Protein AF-A0A820R0B2-F1 (afdb_monomer_lite)

Sequence (503 aa):
MLNCCNQLNNWTIMSKHIFIANTTFDALWSNAYQLNYLIPYAIRAKIKLLISGTEQEQLEQEGLCQFFNNLSATTNVTSITTATSDSETTFVKRSYIEKQYPFELAIFFLYQKDFDRIRKTTIQLIQPYHELDQFLVFIEHNLPLLKTLENRYLTNNKNDTITRDLFHERIHKDLLSQWQLPDVIRSSIPTWDDIVTNRALFLDILDELVGGPRMTFTSRLKTLEFDPILIDYKVQLSLDMAYCALRQRNFKLSLSKLNDTRNRLDLCQNPLIKSIYWNEIYCDVHLKRHQIQSSISTLSSLLSTLVAKELKKMETKINSLQIIDQQTASLNSTYIQLNSQFSRTVIDFLLAQPKAYFDYENDEKISQAKHRQLEIYLYGFDDQTTNIQKADLLISELFNKSVNILKNNIEQQETDLQNLSTNIRIAKENILSRDYNELASLCDDYLRRYENNEDENNLMHNLFSGNNSNKIAEIIVKSVLSSMKYGSNEGVKRFSRLLQIIE

Secondary structure (DSSP, 8-state):
-HHHHHHTT-HHHHHHHHSGGG--HHHHHT-HHHHHHTHHHHHHHHHHHHHHS-HHHHHTTHHHHHHHHHHH-------TTS-HHHHHHHHHHHHHHHHH-HHHHHHHHHHTT-HHHHHHHHHHH-TT-HHHHHHHHHHHHHHHHHHHHHHHHHTT-TT-HHHHHHHHHHHIIIIITT-PPPPTTTS-HHHHHHHHHHHHHHHHHHHHHTTPPP-BTTB---TTSS-HHHHHHHHHHHHHHHHHHHHTT-HHHHHHHHHHHHTTGGGSSSHHHHHHHHHHHHHHHHHHHHHHSTTTS-HHHHHTSSHHHHHHHHHHHHHHS---SHHHHHHHHHHHHHHHHHHHHHHHHHHH-THHHHHHHT-TTS-HHHHHHHHHHHHTTS-------SHHHHHHHHHHHHHHHHHHHHHHHHHHGGG--HHHHHHHHHHHHHHHHHHHHHHHHHHHHHHTT--TT-TTHHHHTTTHHHHHHHHHHHHHHHHHHTT-HHHHHHHHHHHHHH-

Radius of gyration: 28.74 Å; chains: 1; bounding box: 69×57×89 Å

Structure (mmCIF, N/CA/C/O backbone):
data_AF-A0A820R0B2-F1
#
_entry.id   AF-A0A820R0B2-F1
#
loop_
_atom_site.group_PDB
_atom_site.id
_atom_site.type_symbol
_atom_site.label_atom_id
_atom_site.label_alt_id
_atom_site.label_comp_id
_atom_site.label_asym_id
_atom_site.label_entity_id
_atom_site.label_seq_id
_atom_site.pdbx_PDB_ins_code
_atom_site.Cartn_x
_atom_site.Cartn_y
_atom_site.Cartn_z
_atom_site.occupancy
_atom_site.B_iso_or_equiv
_atom_site.auth_seq_id
_atom_site.auth_comp_id
_atom_site.auth_asym_id
_atom_site.auth_atom_id
_atom_site.pdbx_PDB_model_num
ATOM 1 N N . MET A 1 1 ? -0.206 -21.274 -12.370 1.00 89.25 1 MET A N 1
ATOM 2 C CA . MET A 1 1 ? 0.996 -20.887 -11.597 1.00 89.25 1 MET A CA 1
ATOM 3 C C . MET A 1 1 ? 1.639 -19.602 -12.124 1.00 89.25 1 MET A C 1
ATOM 5 O O . MET A 1 1 ? 1.661 -18.653 -11.357 1.00 89.25 1 MET A O 1
ATOM 9 N N . LEU A 1 2 ? 2.058 -19.504 -13.397 1.00 91.94 2 LEU A N 1
ATOM 10 C CA . LEU A 1 2 ? 2.664 -18.273 -13.956 1.00 91.94 2 LEU A CA 1
ATOM 11 C C . LEU A 1 2 ? 1.814 -17.012 -13.730 1.00 91.94 2 LEU A C 1
ATOM 13 O O . LEU A 1 2 ? 2.322 -16.007 -13.245 1.00 91.94 2 LEU A O 1
ATOM 17 N N . ASN A 1 3 ? 0.498 -17.094 -13.959 1.00 92.88 3 ASN A N 1
ATOM 18 C CA . ASN A 1 3 ? -0.404 -15.981 -13.657 1.00 92.88 3 ASN A CA 1
ATOM 19 C C . ASN A 1 3 ? -0.373 -15.580 -12.167 1.00 92.88 3 ASN A C 1
ATOM 21 O O . ASN A 1 3 ? -0.360 -14.400 -11.854 1.00 92.88 3 ASN A O 1
ATOM 25 N N . CYS A 1 4 ? -0.286 -16.532 -11.233 1.00 93.38 4 CYS A N 1
ATOM 26 C CA . CYS A 1 4 ? -0.170 -16.224 -9.802 1.00 93.38 4 CYS A CA 1
ATOM 27 C C . CYS A 1 4 ? 1.155 -15.520 -9.478 1.00 93.38 4 CYS A C 1
ATOM 29 O O . CYS A 1 4 ? 1.164 -14.583 -8.688 1.00 93.38 4 CYS A O 1
ATOM 31 N N . CYS A 1 5 ? 2.264 -15.941 -10.095 1.00 93.19 5 CYS A N 1
ATOM 32 C CA . CYS A 1 5 ? 3.548 -15.254 -9.954 1.00 93.19 5 CYS A CA 1
ATOM 33 C C . CYS A 1 5 ? 3.475 -13.823 -10.499 1.00 93.19 5 CYS A C 1
ATOM 35 O O . CYS A 1 5 ? 3.951 -12.910 -9.831 1.00 93.19 5 CYS A O 1
ATOM 37 N N . ASN A 1 6 ? 2.814 -13.624 -11.644 1.00 93.31 6 ASN A N 1
ATOM 38 C CA . ASN A 1 6 ? 2.576 -12.308 -12.235 1.00 93.31 6 ASN A CA 1
ATOM 39 C C . ASN A 1 6 ? 1.732 -11.400 -11.321 1.00 93.31 6 ASN A C 1
ATOM 41 O O . ASN A 1 6 ? 2.066 -10.240 -11.141 1.00 93.31 6 ASN A O 1
ATOM 45 N N . GLN A 1 7 ? 0.685 -11.933 -10.682 1.00 93.06 7 GLN A N 1
ATOM 46 C CA . GLN A 1 7 ? -0.141 -11.186 -9.718 1.00 93.06 7 GLN A CA 1
ATOM 47 C C . GLN A 1 7 ? 0.590 -10.872 -8.400 1.00 93.06 7 GLN A C 1
ATOM 49 O O . GLN A 1 7 ? 0.157 -10.012 -7.641 1.00 93.06 7 GLN A O 1
ATOM 54 N N . LEU A 1 8 ? 1.673 -11.584 -8.082 1.00 92.94 8 LEU A N 1
ATOM 55 C CA . LEU A 1 8 ? 2.472 -11.383 -6.867 1.00 92.94 8 LEU A CA 1
ATOM 56 C C . LEU A 1 8 ? 3.794 -10.652 -7.135 1.00 92.94 8 LEU A C 1
ATOM 58 O O . LEU A 1 8 ? 4.599 -10.528 -6.215 1.00 92.94 8 LEU A O 1
ATOM 62 N N . ASN A 1 9 ? 4.038 -10.226 -8.377 1.00 93.06 9 ASN A N 1
ATOM 63 C CA . ASN A 1 9 ? 5.309 -9.681 -8.866 1.00 93.06 9 ASN A CA 1
ATOM 64 C C . ASN A 1 9 ? 6.517 -10.565 -8.508 1.00 93.06 9 ASN A C 1
ATOM 66 O O . ASN A 1 9 ? 7.609 -10.081 -8.221 1.00 93.06 9 ASN A O 1
ATOM 70 N N . ASN A 1 10 ? 6.322 -11.886 -8.499 1.00 92.69 10 ASN A N 1
ATOM 71 C CA . ASN A 1 10 ? 7.367 -12.842 -8.151 1.00 92.69 10 ASN A CA 1
ATOM 72 C C . ASN A 1 10 ? 8.115 -13.301 -9.406 1.00 92.69 10 ASN A C 1
ATOM 74 O O . ASN A 1 10 ? 7.954 -14.431 -9.884 1.00 92.69 10 ASN A O 1
ATOM 78 N N . TRP A 1 11 ? 8.897 -12.377 -9.962 1.00 93.56 11 TRP A N 1
ATOM 79 C CA . TRP A 1 11 ? 9.568 -12.539 -11.249 1.00 93.56 11 TRP A CA 1
ATOM 80 C C . TRP A 1 11 ? 10.649 -13.617 -11.221 1.00 93.56 11 TRP A C 1
ATOM 82 O O . TRP A 1 11 ? 10.765 -14.380 -12.177 1.00 93.56 11 TRP A O 1
ATOM 92 N N . THR A 1 12 ? 11.379 -13.750 -10.113 1.00 91.31 12 THR A N 1
ATOM 93 C CA . THR A 1 12 ? 12.451 -14.742 -9.947 1.00 91.31 12 THR A CA 1
ATOM 94 C C . THR A 1 12 ? 11.904 -16.166 -10.012 1.00 91.31 12 THR A C 1
ATOM 96 O O . THR A 1 12 ? 12.426 -17.002 -10.748 1.00 91.31 12 THR A O 1
ATOM 99 N N . ILE A 1 13 ? 10.808 -16.448 -9.296 1.00 91.38 13 ILE A N 1
ATOM 100 C CA . ILE A 1 13 ? 10.148 -17.761 -9.349 1.00 91.38 13 ILE A CA 1
ATOM 101 C C . ILE A 1 13 ? 9.532 -18.000 -10.732 1.00 91.38 13 ILE A C 1
ATOM 103 O O . ILE A 1 13 ? 9.655 -19.098 -11.271 1.00 91.38 13 ILE A O 1
ATOM 107 N N . MET A 1 14 ? 8.917 -16.975 -11.332 1.00 92.88 14 MET A N 1
ATOM 108 C CA . MET A 1 14 ? 8.343 -17.084 -12.675 1.00 92.88 14 MET A CA 1
ATOM 109 C C . MET A 1 14 ? 9.408 -17.435 -13.721 1.00 92.88 14 MET A C 1
ATOM 111 O O . MET A 1 14 ? 9.218 -18.368 -14.497 1.00 92.88 14 MET A O 1
ATOM 115 N N . SER A 1 15 ? 10.546 -16.739 -13.693 1.00 90.56 15 SER A N 1
ATOM 116 C CA . SER A 1 15 ? 11.682 -16.973 -14.586 1.00 90.56 15 SER A CA 1
ATOM 117 C C . SER A 1 15 ? 12.255 -18.381 -14.401 1.00 90.56 15 SER A C 1
ATOM 119 O O . SER A 1 15 ? 12.371 -19.124 -15.373 1.00 90.56 15 SER A O 1
ATOM 121 N N . LYS A 1 16 ? 12.502 -18.811 -13.154 1.00 89.56 16 LYS A N 1
ATOM 122 C CA . LYS A 1 16 ? 13.019 -20.158 -12.845 1.00 89.56 16 LYS A CA 1
ATOM 123 C C . LYS A 1 16 ? 12.095 -21.286 -13.312 1.00 89.56 16 LYS A C 1
ATOM 125 O O . LYS A 1 16 ? 12.579 -22.329 -13.733 1.00 89.56 16 LYS A O 1
ATOM 130 N N . HIS A 1 17 ? 10.778 -21.090 -13.252 1.00 89.25 17 HIS A N 1
ATOM 131 C CA . HIS A 1 17 ? 9.820 -22.091 -13.730 1.00 89.25 17 HIS A CA 1
ATOM 132 C C . HIS A 1 17 ? 9.720 -22.182 -15.251 1.00 89.25 17 HIS A C 1
ATOM 134 O O . HIS A 1 17 ? 9.369 -23.242 -15.760 1.00 89.25 17 HIS A O 1
ATOM 140 N N . ILE A 1 18 ? 9.989 -21.092 -15.968 1.00 87.81 18 ILE A N 1
ATOM 141 C CA . ILE A 1 18 ? 9.991 -21.091 -17.433 1.00 87.81 18 ILE A CA 1
ATOM 142 C C . ILE A 1 18 ? 11.316 -21.650 -17.952 1.00 87.81 18 ILE A C 1
ATOM 144 O O . ILE A 1 18 ? 11.317 -22.462 -18.873 1.00 87.81 18 ILE A O 1
ATOM 148 N N . PHE A 1 19 ? 12.429 -21.238 -17.344 1.00 85.38 19 PHE A N 1
ATOM 149 C CA . PHE A 1 19 ? 13.773 -21.542 -17.815 1.00 85.38 19 PHE A CA 1
ATOM 150 C C . PHE A 1 19 ? 14.423 -22.721 -17.068 1.00 85.38 19 PHE A C 1
ATOM 152 O O . PHE A 1 19 ? 15.485 -22.583 -16.460 1.00 85.38 19 PHE A O 1
ATOM 159 N N . ILE A 1 20 ? 13.774 -23.890 -17.084 1.00 80.62 20 ILE A N 1
ATOM 160 C CA . ILE A 1 20 ? 14.282 -25.108 -16.430 1.00 80.62 20 ILE A CA 1
ATOM 161 C C . ILE A 1 20 ? 15.384 -25.735 -17.302 1.00 80.62 20 ILE A C 1
ATOM 163 O O . ILE A 1 20 ? 15.195 -25.913 -18.499 1.00 80.62 20 ILE A O 1
ATOM 167 N N . ALA A 1 21 ? 16.520 -26.113 -16.705 1.00 63.25 21 ALA A N 1
ATOM 168 C CA . ALA A 1 21 ? 17.606 -26.846 -17.375 1.00 63.25 21 ALA A CA 1
ATOM 169 C C . ALA A 1 21 ? 18.198 -26.150 -18.627 1.00 63.25 21 ALA A C 1
ATOM 171 O O . ALA A 1 21 ? 18.410 -26.788 -19.655 1.00 63.25 21 ALA A O 1
ATOM 172 N N . ASN A 1 22 ? 18.496 -24.847 -18.535 1.00 63.25 22 ASN A N 1
ATOM 173 C CA . ASN A 1 22 ? 19.131 -24.043 -19.598 1.00 63.25 22 ASN A CA 1
ATOM 174 C C . ASN A 1 22 ? 18.328 -23.924 -20.907 1.00 63.25 22 ASN A C 1
ATOM 176 O O . ASN A 1 22 ? 18.900 -23.656 -21.963 1.00 63.25 22 ASN A O 1
ATOM 180 N N . THR A 1 23 ? 17.002 -24.079 -20.871 1.00 77.88 23 THR A N 1
ATOM 181 C CA . THR A 1 23 ? 16.154 -23.697 -22.012 1.00 77.88 23 THR A CA 1
ATOM 182 C C . THR A 1 23 ? 16.429 -22.245 -22.414 1.00 77.88 23 THR A C 1
ATOM 184 O O . THR A 1 23 ? 16.474 -21.366 -21.554 1.00 77.88 23 THR A O 1
ATOM 187 N N . THR A 1 24 ? 16.599 -21.982 -23.707 1.00 82.38 24 THR A N 1
ATOM 188 C CA . THR A 1 24 ? 16.825 -20.638 -24.259 1.00 82.38 24 THR A CA 1
ATOM 189 C C . THR A 1 24 ? 15.538 -20.068 -24.858 1.00 82.38 24 THR A C 1
ATOM 191 O O . THR A 1 24 ? 14.560 -20.790 -25.065 1.00 82.38 24 THR A O 1
ATOM 194 N N . PHE A 1 25 ? 15.524 -18.771 -25.180 1.00 83.19 25 PHE A N 1
ATOM 195 C CA . PHE A 1 25 ? 14.411 -18.176 -25.931 1.00 83.19 25 PHE A CA 1
ATOM 196 C C . PHE A 1 25 ? 14.190 -18.852 -27.293 1.00 83.19 25 PHE A C 1
ATOM 198 O O . PHE A 1 25 ? 13.046 -19.016 -27.711 1.00 83.19 25 PHE A O 1
ATOM 205 N N . ASP A 1 26 ? 15.254 -19.321 -27.949 1.00 81.31 26 ASP A N 1
ATOM 206 C CA . ASP A 1 26 ? 15.145 -20.060 -29.210 1.00 81.31 26 ASP A CA 1
ATOM 207 C C . ASP A 1 26 ? 14.468 -21.424 -29.037 1.00 81.31 26 ASP A C 1
ATOM 209 O O . ASP A 1 26 ? 13.653 -21.825 -29.872 1.00 81.31 26 ASP A O 1
ATOM 213 N N . ALA A 1 27 ? 14.724 -22.110 -27.919 1.00 82.88 27 ALA A N 1
ATOM 214 C CA . ALA A 1 27 ? 14.022 -23.347 -27.590 1.00 82.88 27 ALA A CA 1
ATOM 215 C C . ALA A 1 27 ? 12.515 -23.098 -27.394 1.00 82.88 27 ALA A C 1
ATOM 217 O O . ALA A 1 27 ? 11.700 -23.850 -27.923 1.00 82.88 27 ALA A O 1
ATOM 218 N N . LEU A 1 28 ? 12.139 -21.999 -26.725 1.00 83.12 28 LEU A N 1
ATOM 219 C CA . LEU A 1 28 ? 10.732 -21.606 -26.541 1.00 83.12 28 LEU A CA 1
ATOM 220 C C . LEU A 1 28 ? 10.029 -21.249 -27.860 1.00 83.12 28 LEU A C 1
ATOM 222 O O . LEU A 1 28 ? 8.811 -21.385 -27.965 1.00 83.12 28 LEU A O 1
ATOM 226 N N . TRP A 1 29 ? 10.784 -20.811 -28.870 1.00 80.94 29 TRP A N 1
ATOM 227 C CA . TRP A 1 29 ? 10.259 -20.494 -30.200 1.00 80.94 29 TRP A CA 1
ATOM 228 C C . TRP A 1 29 ? 9.907 -21.735 -31.029 1.00 80.94 29 TRP A C 1
ATOM 230 O O . TRP A 1 29 ? 9.151 -21.655 -31.994 1.00 80.94 29 TRP A O 1
ATOM 240 N N . SER A 1 30 ? 10.452 -22.895 -30.662 1.00 80.00 30 SER A N 1
ATOM 241 C CA . SER A 1 30 ? 10.354 -24.124 -31.457 1.00 80.00 30 SER A CA 1
ATOM 242 C C . SER A 1 30 ? 8.964 -24.776 -31.400 1.00 80.00 30 SER A C 1
ATOM 244 O O . SER A 1 30 ? 8.650 -25.638 -32.218 1.00 80.00 30 SER A O 1
ATOM 246 N N . ASN A 1 31 ? 8.113 -24.382 -30.446 1.00 81.12 31 ASN A N 1
ATOM 247 C CA . ASN A 1 31 ? 6.789 -24.963 -30.233 1.00 81.12 31 ASN A CA 1
ATOM 248 C C . ASN A 1 31 ? 5.718 -23.868 -30.109 1.00 81.12 31 ASN A C 1
ATOM 250 O O . ASN A 1 31 ? 5.807 -23.001 -29.241 1.00 81.12 31 ASN A O 1
ATOM 254 N N . ALA A 1 32 ? 4.652 -23.959 -30.911 1.00 82.12 32 ALA A N 1
ATOM 255 C CA . ALA A 1 32 ? 3.537 -23.007 -30.907 1.00 82.12 32 ALA A CA 1
ATOM 256 C C . ALA A 1 32 ? 2.859 -22.851 -29.530 1.00 82.12 32 ALA A C 1
ATOM 258 O O . ALA A 1 32 ? 2.440 -21.754 -29.164 1.00 82.12 32 ALA A O 1
ATOM 259 N N . TYR A 1 33 ? 2.779 -23.923 -28.734 1.00 83.25 33 TYR A N 1
ATOM 260 C CA . TYR A 1 33 ? 2.249 -23.844 -27.370 1.00 83.25 33 TYR A CA 1
ATOM 261 C C . TYR A 1 33 ? 3.157 -22.999 -26.461 1.00 83.25 33 TYR A C 1
ATOM 263 O O . TYR A 1 33 ? 2.682 -22.153 -25.707 1.00 83.25 33 TYR A O 1
ATOM 271 N N . GLN A 1 34 ? 4.475 -23.183 -26.554 1.00 84.44 34 GLN A N 1
ATOM 272 C CA . GLN A 1 34 ? 5.442 -22.421 -25.758 1.00 84.44 34 GLN A CA 1
ATOM 273 C C . GLN A 1 34 ? 5.492 -20.952 -26.203 1.00 84.44 34 GLN A C 1
ATOM 275 O O . GLN A 1 34 ? 5.494 -20.056 -25.357 1.00 84.44 34 GLN A O 1
ATOM 280 N N . LEU A 1 35 ? 5.421 -20.707 -27.513 1.00 84.38 35 LEU A N 1
ATOM 281 C CA . LEU A 1 35 ? 5.328 -19.376 -28.114 1.00 84.38 35 LEU A CA 1
ATOM 282 C C . LEU A 1 35 ? 4.103 -18.593 -27.613 1.00 84.38 35 LEU A C 1
ATOM 284 O O . LEU A 1 35 ? 4.231 -17.426 -27.258 1.00 84.38 35 LEU A O 1
ATOM 288 N N . ASN A 1 36 ? 2.931 -19.226 -27.522 1.00 84.44 36 ASN A N 1
ATOM 289 C CA . ASN A 1 36 ? 1.705 -18.527 -27.124 1.00 84.44 36 ASN A CA 1
ATOM 290 C C . ASN A 1 36 ? 1.549 -18.374 -25.603 1.00 84.44 36 ASN A C 1
ATOM 292 O O . ASN A 1 36 ? 1.025 -17.360 -25.145 1.00 84.44 36 ASN A O 1
ATOM 296 N N . TYR A 1 37 ? 1.989 -19.357 -24.809 1.00 85.94 37 TYR A N 1
ATOM 297 C CA . TYR A 1 37 ? 1.700 -19.388 -23.368 1.00 85.94 37 TYR A CA 1
ATOM 298 C C . TYR A 1 37 ? 2.902 -19.115 -22.463 1.00 85.94 37 TYR A C 1
ATOM 300 O O . TYR A 1 37 ? 2.695 -18.684 -21.332 1.00 85.94 37 TYR A O 1
ATOM 308 N N . LEU A 1 38 ? 4.139 -19.363 -22.907 1.00 89.44 38 LEU A N 1
ATOM 309 C CA . LEU A 1 38 ? 5.335 -19.159 -22.078 1.00 89.44 38 LEU A CA 1
ATOM 310 C C . LEU A 1 38 ? 6.070 -17.870 -22.433 1.00 89.44 38 LEU A C 1
ATOM 312 O O . LEU A 1 38 ? 6.443 -17.140 -21.519 1.00 89.44 38 LEU A O 1
ATOM 316 N N . ILE A 1 39 ? 6.238 -17.554 -23.721 1.00 89.88 39 ILE A N 1
ATOM 317 C CA . ILE A 1 39 ? 6.978 -16.360 -24.162 1.00 89.88 39 ILE A CA 1
ATOM 318 C C . ILE A 1 39 ? 6.445 -15.040 -23.575 1.00 89.88 39 ILE A C 1
ATOM 320 O O . ILE A 1 39 ? 7.284 -14.271 -23.099 1.00 89.88 39 ILE A O 1
ATOM 324 N N . PRO A 1 40 ? 5.121 -14.776 -23.484 1.00 91.19 40 PRO A N 1
ATOM 325 C CA . PRO A 1 40 ? 4.635 -13.550 -22.848 1.00 91.19 40 PRO A CA 1
ATOM 326 C C . PRO A 1 40 ? 5.139 -13.394 -21.403 1.00 91.19 40 PRO A C 1
ATOM 328 O O . PRO A 1 40 ? 5.634 -12.339 -21.012 1.00 91.19 40 PRO A O 1
ATOM 331 N N . TYR A 1 41 ? 5.071 -14.467 -20.606 1.00 92.25 41 TYR A N 1
ATOM 332 C CA . TYR A 1 41 ? 5.565 -14.453 -19.228 1.00 92.25 41 TYR A CA 1
ATOM 333 C C . TYR A 1 41 ? 7.097 -14.453 -19.168 1.00 92.25 41 TYR A C 1
ATOM 335 O O . TYR A 1 41 ? 7.661 -13.835 -18.272 1.00 92.25 41 TYR A O 1
ATOM 343 N N . ALA A 1 42 ? 7.780 -15.103 -20.110 1.00 91.62 42 ALA A N 1
ATOM 344 C CA . ALA A 1 42 ? 9.237 -15.164 -20.162 1.00 91.62 42 ALA A CA 1
ATOM 345 C C . ALA A 1 42 ? 9.844 -13.775 -20.395 1.00 91.62 42 ALA A C 1
ATOM 347 O O . ALA A 1 42 ? 10.696 -13.334 -19.622 1.00 91.62 42 ALA A O 1
ATOM 348 N N . ILE A 1 43 ? 9.357 -13.074 -21.426 1.00 91.50 43 ILE A N 1
ATOM 349 C CA . ILE A 1 43 ? 9.773 -11.710 -21.761 1.00 91.50 43 ILE A CA 1
ATOM 350 C C . ILE A 1 43 ? 9.455 -10.784 -20.586 1.00 91.50 43 ILE A C 1
ATOM 352 O O . ILE A 1 43 ? 10.350 -10.106 -20.082 1.00 91.50 43 ILE A O 1
ATOM 356 N N . ARG A 1 44 ? 8.216 -10.824 -20.078 1.00 93.00 44 ARG A N 1
ATOM 357 C CA . ARG A 1 44 ? 7.795 -9.993 -18.945 1.00 93.00 44 ARG A CA 1
ATOM 358 C C . ARG A 1 44 ? 8.652 -10.225 -17.698 1.00 93.00 44 ARG A C 1
ATOM 360 O O . ARG A 1 44 ? 9.141 -9.260 -17.125 1.00 93.00 44 ARG A O 1
ATOM 367 N N . ALA A 1 45 ? 8.876 -11.478 -17.287 1.00 92.56 45 ALA A N 1
ATOM 368 C CA . ALA A 1 45 ? 9.688 -11.799 -16.109 1.00 92.56 45 ALA A CA 1
ATOM 369 C C . ALA A 1 45 ? 11.104 -11.231 -16.229 1.00 92.56 45 ALA A C 1
ATOM 371 O O . ALA A 1 45 ? 11.586 -10.577 -15.306 1.00 92.56 45 ALA A O 1
ATOM 372 N N . LYS A 1 46 ? 11.763 -11.477 -17.370 1.00 91.62 46 LYS A N 1
ATOM 373 C CA . LYS A 1 46 ? 13.150 -11.062 -17.578 1.00 91.62 46 LYS A CA 1
ATOM 374 C C . LYS A 1 46 ? 13.281 -9.545 -17.702 1.00 91.62 46 LYS A C 1
ATOM 376 O O . LYS A 1 46 ? 14.193 -8.995 -17.101 1.00 91.62 46 LYS A O 1
ATOM 381 N N . ILE A 1 47 ? 12.352 -8.854 -18.370 1.00 91.69 47 ILE A N 1
ATOM 382 C CA . ILE A 1 47 ? 12.335 -7.380 -18.412 1.00 91.69 47 ILE A CA 1
ATOM 383 C C . ILE A 1 47 ? 12.132 -6.797 -17.014 1.00 91.69 47 ILE A C 1
ATOM 385 O O . ILE A 1 47 ? 12.848 -5.886 -16.609 1.00 91.69 47 ILE A O 1
ATOM 389 N N . LYS A 1 48 ? 11.194 -7.337 -16.231 1.00 92.69 48 LYS A N 1
ATOM 390 C CA . LYS A 1 48 ? 10.939 -6.843 -14.872 1.00 92.69 48 LYS A CA 1
ATOM 391 C C . LYS A 1 48 ? 12.130 -7.069 -13.944 1.00 92.69 48 LYS A C 1
ATOM 393 O O . LYS A 1 48 ? 12.446 -6.176 -13.159 1.00 92.69 48 LYS A O 1
ATOM 398 N N . LEU A 1 49 ? 12.816 -8.208 -14.060 1.00 90.75 49 LEU A N 1
ATOM 399 C CA . LEU A 1 49 ? 14.077 -8.465 -13.352 1.00 90.75 49 LEU A CA 1
ATOM 400 C C . LEU A 1 49 ? 15.202 -7.542 -13.830 1.00 90.75 49 LEU A C 1
ATOM 402 O O . LEU A 1 49 ? 15.950 -7.040 -13.001 1.00 90.75 49 LEU A O 1
ATOM 406 N N . LEU A 1 50 ? 15.284 -7.251 -15.129 1.00 88.12 50 LEU A N 1
ATOM 407 C CA . LEU A 1 50 ? 16.267 -6.315 -15.677 1.00 88.12 50 LEU A CA 1
ATOM 408 C C . LEU A 1 50 ? 16.085 -4.900 -15.097 1.00 88.12 50 LEU A C 1
ATOM 410 O O . LEU A 1 50 ? 17.055 -4.251 -14.719 1.00 88.12 50 LEU A O 1
ATOM 414 N N . ILE A 1 51 ? 14.839 -4.441 -14.956 1.00 86.12 51 ILE A N 1
ATOM 415 C CA . ILE A 1 51 ? 14.527 -3.097 -14.445 1.00 86.12 51 ILE A CA 1
ATOM 416 C C . ILE A 1 51 ? 14.637 -3.024 -12.918 1.00 86.12 51 ILE A C 1
ATOM 418 O O . ILE A 1 51 ? 15.200 -2.078 -12.376 1.00 86.12 51 ILE A O 1
ATOM 422 N N . SER A 1 52 ? 14.059 -3.997 -12.210 1.00 83.38 52 SER A N 1
ATOM 423 C CA . SER A 1 52 ? 13.805 -3.893 -10.763 1.00 83.38 52 SER A CA 1
ATOM 424 C C . SER A 1 52 ? 14.545 -4.913 -9.898 1.00 83.38 52 SER A C 1
ATOM 426 O O . SER A 1 52 ? 14.524 -4.775 -8.673 1.00 83.38 52 SER A O 1
ATOM 428 N N . GLY A 1 53 ? 15.199 -5.903 -10.510 1.00 79.75 53 GLY A N 1
ATOM 429 C CA . GLY A 1 53 ? 15.918 -6.970 -9.818 1.00 79.75 53 GLY A CA 1
ATOM 430 C C . GLY A 1 53 ? 17.172 -6.499 -9.083 1.00 79.75 53 GLY A C 1
ATOM 431 O O . GLY A 1 53 ? 17.594 -5.339 -9.160 1.00 79.75 53 GLY A O 1
ATOM 432 N N . THR A 1 54 ? 17.755 -7.429 -8.332 1.00 78.75 54 THR A N 1
ATOM 433 C CA . THR A 1 54 ? 19.090 -7.278 -7.736 1.00 78.75 54 THR A CA 1
ATOM 434 C C . THR A 1 54 ? 20.179 -7.303 -8.813 1.00 78.75 54 THR A C 1
ATOM 436 O O . THR A 1 54 ? 19.941 -7.768 -9.921 1.00 78.75 54 THR A O 1
ATOM 439 N N . GLU A 1 55 ? 21.389 -6.836 -8.497 1.00 73.31 55 GLU A N 1
ATOM 440 C CA . GLU A 1 55 ? 22.516 -6.818 -9.449 1.00 73.31 55 GLU A CA 1
ATOM 441 C C . GLU A 1 55 ? 22.792 -8.203 -10.049 1.00 73.31 55 GLU A C 1
ATOM 443 O O . GLU A 1 55 ? 22.936 -8.352 -11.261 1.00 73.31 55 GLU A O 1
ATOM 448 N N . GLN A 1 56 ? 22.772 -9.235 -9.203 1.00 79.38 56 GLN A N 1
ATOM 449 C CA . GLN A 1 56 ? 22.912 -10.615 -9.644 1.00 79.38 56 GLN A CA 1
ATOM 450 C C . GLN A 1 56 ? 21.766 -11.027 -10.581 1.00 79.38 56 GLN A C 1
ATOM 452 O O . GLN A 1 56 ? 22.005 -11.605 -11.638 1.00 79.38 56 GLN A O 1
ATOM 457 N N . GLU A 1 57 ? 20.519 -10.708 -10.230 1.00 82.31 57 GLU A N 1
ATOM 458 C CA . GLU A 1 57 ? 19.374 -11.041 -11.079 1.00 82.31 57 GLU A CA 1
ATOM 459 C C . GLU A 1 57 ? 19.410 -10.292 -12.413 1.00 82.31 57 GLU A C 1
ATOM 461 O O . GLU A 1 57 ? 19.010 -10.870 -13.415 1.00 82.31 57 GLU A O 1
ATOM 466 N N . GLN A 1 58 ? 19.888 -9.047 -12.456 1.00 81.00 58 GLN A N 1
ATOM 467 C CA . GLN A 1 58 ? 20.044 -8.270 -13.691 1.00 81.00 58 GLN A CA 1
ATOM 468 C C . GLN A 1 58 ? 21.106 -8.887 -14.607 1.00 81.00 58 GLN A C 1
ATOM 470 O O . GLN A 1 58 ? 20.842 -9.097 -15.792 1.00 81.00 58 GLN A O 1
ATOM 475 N N . LEU A 1 59 ? 22.258 -9.259 -14.041 1.00 78.50 59 LEU A N 1
ATOM 476 C CA . LEU A 1 59 ? 23.333 -9.981 -14.728 1.00 78.50 59 LEU A CA 1
ATOM 477 C C . LEU A 1 59 ? 22.845 -11.285 -15.369 1.00 78.50 59 LEU A C 1
ATOM 479 O O . LEU A 1 59 ? 23.142 -11.576 -16.527 1.00 78.50 59 LEU A O 1
ATOM 483 N N . GLU A 1 60 ? 22.016 -12.041 -14.652 1.00 81.75 60 GLU A N 1
ATOM 484 C CA . GLU A 1 60 ? 21.415 -13.289 -15.137 1.00 81.75 60 GLU A CA 1
ATOM 485 C C . GLU A 1 60 ? 20.416 -13.083 -16.304 1.00 81.75 60 GLU A C 1
ATOM 487 O O . GLU A 1 60 ? 19.928 -14.055 -16.899 1.00 81.75 60 GLU A O 1
ATOM 492 N N . GLN A 1 61 ? 20.095 -11.834 -16.673 1.00 83.44 61 GLN A N 1
ATOM 493 C CA . GLN A 1 61 ? 19.226 -11.518 -17.813 1.00 83.44 61 GLN A CA 1
ATOM 494 C C . GLN A 1 61 ? 19.970 -11.287 -19.133 1.00 83.44 61 GLN A C 1
ATOM 496 O O . GLN A 1 61 ? 19.322 -10.940 -20.122 1.00 83.44 61 GLN A O 1
ATOM 501 N N . GLU A 1 62 ? 21.274 -11.573 -19.214 1.00 76.31 62 GLU A N 1
ATOM 502 C CA . GLU A 1 62 ? 22.050 -11.457 -20.460 1.00 76.31 62 GLU A CA 1
ATOM 503 C C . GLU A 1 62 ? 21.389 -12.185 -21.647 1.00 76.31 62 GLU A C 1
ATOM 505 O O . GLU A 1 62 ? 21.337 -11.652 -22.754 1.00 76.31 62 GLU A O 1
ATOM 510 N N . GLY A 1 63 ? 20.773 -13.349 -21.411 1.00 79.06 63 GLY A N 1
ATOM 511 C CA . GLY A 1 63 ? 20.065 -14.098 -22.455 1.00 79.06 63 GLY A CA 1
ATOM 512 C C . GLY A 1 63 ? 18.883 -13.351 -23.096 1.00 79.06 63 GLY A C 1
ATOM 513 O O . GLY A 1 63 ? 18.574 -13.599 -24.258 1.00 79.06 63 GLY A O 1
ATOM 514 N N . LEU A 1 64 ? 18.233 -12.418 -22.384 1.00 84.62 64 LEU A N 1
ATOM 515 C CA . LEU A 1 64 ? 17.219 -11.533 -22.979 1.00 84.62 64 LEU A CA 1
ATOM 516 C C . LEU A 1 64 ? 17.881 -10.471 -23.863 1.00 84.62 64 LEU A C 1
ATOM 518 O O . LEU A 1 64 ? 17.427 -10.227 -24.979 1.00 84.62 64 LEU A O 1
ATOM 522 N N . CYS A 1 65 ? 18.961 -9.860 -23.371 1.00 82.94 65 CYS A N 1
ATOM 523 C CA . CYS A 1 65 ? 19.702 -8.840 -24.105 1.00 82.94 65 CYS A CA 1
ATOM 524 C C . CYS A 1 65 ? 20.277 -9.404 -25.406 1.00 82.94 65 CYS A C 1
ATOM 526 O O . CYS A 1 65 ? 20.112 -8.796 -26.459 1.00 82.94 65 CYS A O 1
ATOM 528 N N . GLN A 1 66 ? 20.889 -10.590 -25.354 1.00 83.19 66 GLN A N 1
ATOM 529 C CA . GLN A 1 66 ? 21.372 -11.305 -26.535 1.00 83.19 66 GLN A CA 1
ATOM 530 C C . GLN A 1 66 ? 20.225 -11.616 -27.502 1.00 83.19 66 GLN A C 1
ATOM 532 O O . GLN A 1 66 ? 20.350 -11.345 -28.692 1.00 83.19 66 GLN A O 1
ATOM 537 N N . PHE A 1 67 ? 19.085 -12.105 -27.002 1.00 84.94 67 PHE A N 1
ATOM 538 C CA . PHE A 1 67 ? 17.919 -12.399 -27.836 1.00 84.94 67 PHE A CA 1
ATOM 539 C C . PHE A 1 67 ? 17.425 -11.161 -28.601 1.00 84.94 67 PHE A C 1
ATOM 541 O O . PHE A 1 67 ? 17.334 -11.199 -29.826 1.00 84.94 67 PHE A O 1
ATOM 548 N N . PHE A 1 68 ? 17.175 -10.037 -27.923 1.00 84.62 68 PHE A N 1
ATOM 549 C CA . PHE A 1 68 ? 16.728 -8.810 -28.593 1.00 84.62 68 PHE A CA 1
ATOM 550 C C . PHE A 1 68 ? 17.804 -8.175 -29.480 1.00 84.62 68 PHE A C 1
ATOM 552 O O . PHE A 1 68 ? 17.490 -7.690 -30.570 1.00 84.62 68 PHE A O 1
ATOM 559 N N . ASN A 1 69 ? 19.076 -8.225 -29.078 1.00 81.50 69 ASN A N 1
ATOM 560 C CA . ASN A 1 69 ? 20.167 -7.712 -29.902 1.00 81.50 69 ASN A CA 1
ATOM 561 C C . ASN A 1 69 ? 20.320 -8.522 -31.198 1.00 81.50 69 ASN A C 1
ATOM 563 O O . ASN A 1 69 ? 20.458 -7.913 -32.259 1.00 81.50 69 ASN A O 1
ATOM 567 N N . ASN A 1 70 ? 20.201 -9.852 -31.141 1.00 81.56 70 ASN A N 1
ATOM 568 C CA . ASN A 1 70 ? 20.246 -10.733 -32.313 1.00 81.56 70 ASN A CA 1
ATOM 569 C C . ASN A 1 70 ? 19.093 -10.459 -33.289 1.00 81.56 70 ASN A C 1
ATOM 571 O O . ASN A 1 70 ? 19.298 -10.496 -34.497 1.00 81.56 70 ASN A O 1
ATOM 575 N N . LEU A 1 71 ? 17.903 -10.107 -32.787 1.00 77.69 71 LEU A N 1
ATOM 576 C CA . LEU A 1 71 ? 16.784 -9.669 -33.635 1.00 77.69 71 LEU A CA 1
ATOM 577 C C . LEU A 1 71 ? 17.045 -8.306 -34.292 1.00 77.69 71 LEU A C 1
ATOM 579 O O . LEU A 1 71 ? 16.528 -8.026 -35.373 1.00 77.69 71 LEU A O 1
ATOM 583 N N . SER A 1 72 ? 17.836 -7.452 -33.639 1.00 66.88 72 SER A N 1
ATOM 584 C CA . SER A 1 72 ? 18.158 -6.103 -34.114 1.00 66.88 72 SER A CA 1
ATOM 585 C C . SER A 1 72 ? 19.376 -6.032 -35.036 1.00 66.88 72 SER A C 1
ATOM 587 O O . SER A 1 72 ? 19.560 -5.017 -35.710 1.00 66.88 72 SER A O 1
ATOM 589 N N . ALA A 1 73 ? 20.205 -7.080 -35.067 1.00 63.44 73 ALA A N 1
ATOM 590 C CA . ALA A 1 73 ? 21.358 -7.165 -35.944 1.00 63.44 73 ALA A CA 1
ATOM 591 C C . ALA A 1 73 ? 20.870 -7.159 -37.396 1.00 63.44 73 ALA A C 1
ATOM 593 O O . ALA A 1 73 ? 20.397 -8.161 -37.928 1.00 63.44 73 ALA A O 1
ATOM 594 N N . THR A 1 74 ? 20.959 -5.998 -38.044 1.00 49.03 74 THR A N 1
ATOM 595 C CA . THR A 1 74 ? 20.835 -5.890 -39.493 1.00 49.03 74 THR A CA 1
ATOM 596 C C . THR A 1 74 ? 21.865 -6.817 -40.108 1.00 49.03 74 THR A C 1
ATOM 598 O O . THR A 1 74 ? 23.070 -6.602 -39.977 1.00 49.03 74 THR A O 1
ATOM 601 N N . THR A 1 75 ? 21.375 -7.851 -40.774 1.00 44.22 75 THR A N 1
ATOM 602 C CA . THR A 1 75 ? 22.116 -8.691 -41.698 1.00 44.22 75 THR A CA 1
ATOM 603 C C . THR A 1 75 ? 22.703 -7.798 -42.796 1.00 44.22 75 THR A C 1
ATOM 605 O O . THR A 1 75 ? 22.117 -7.623 -43.859 1.00 44.22 75 THR A O 1
ATOM 608 N N . ASN A 1 76 ? 23.883 -7.221 -42.558 1.00 38.88 76 ASN A N 1
ATOM 609 C CA . ASN A 1 76 ? 24.765 -6.766 -43.629 1.00 38.88 76 ASN A CA 1
ATOM 610 C C . ASN A 1 76 ? 25.297 -8.029 -44.325 1.00 38.88 76 ASN A C 1
ATOM 612 O O . ASN A 1 76 ? 26.416 -8.471 -44.081 1.00 38.88 76 ASN A O 1
ATOM 616 N N . VAL A 1 77 ? 24.446 -8.677 -45.122 1.00 43.66 77 VAL A N 1
ATOM 617 C CA . VAL A 1 77 ? 24.787 -9.887 -45.875 1.00 43.66 77 VAL A CA 1
ATOM 618 C C . VAL A 1 77 ? 25.592 -9.459 -47.094 1.00 43.66 77 VAL A C 1
ATOM 620 O O . VAL A 1 77 ? 25.039 -9.087 -48.123 1.00 43.66 77 VAL A O 1
ATOM 623 N N . THR A 1 78 ? 26.915 -9.520 -46.977 1.00 38.78 78 THR A N 1
ATOM 624 C CA . THR A 1 78 ? 27.834 -9.560 -48.127 1.00 38.78 78 THR A CA 1
ATOM 625 C C . THR A 1 78 ? 28.329 -10.976 -48.439 1.00 38.78 78 THR A C 1
ATOM 627 O O . THR A 1 78 ? 29.152 -11.155 -49.330 1.00 38.78 78 THR A O 1
ATOM 630 N N . SER A 1 79 ? 27.788 -12.011 -47.789 1.00 42.38 79 SER A N 1
ATOM 631 C CA . SER A 1 79 ? 28.134 -13.417 -48.042 1.00 42.38 79 SER A CA 1
ATOM 632 C C . SER A 1 79 ? 26.878 -14.266 -48.264 1.00 42.38 79 SER A C 1
ATOM 634 O O . SER A 1 79 ? 26.309 -14.882 -47.365 1.00 42.38 79 SER A O 1
ATOM 636 N N . ILE A 1 80 ? 26.439 -14.279 -49.521 1.00 46.69 80 ILE A N 1
ATOM 637 C CA . ILE A 1 80 ? 25.407 -15.166 -50.059 1.00 46.69 80 ILE A CA 1
ATOM 638 C C . ILE A 1 80 ? 26.049 -16.543 -50.233 1.00 46.69 80 ILE A C 1
ATOM 640 O O . ILE A 1 80 ? 26.884 -16.695 -51.115 1.00 46.69 80 ILE A O 1
ATOM 644 N N . THR A 1 81 ? 25.719 -17.523 -49.390 1.00 40.81 81 THR A N 1
ATOM 645 C CA . THR A 1 81 ? 25.682 -18.959 -49.774 1.00 40.81 81 THR A CA 1
ATOM 646 C C . THR A 1 81 ? 25.168 -19.886 -48.666 1.00 40.81 81 THR A C 1
ATOM 648 O O . THR A 1 81 ? 24.790 -21.008 -48.978 1.00 40.81 81 THR A O 1
ATOM 651 N N . THR A 1 82 ? 25.048 -19.440 -47.409 1.00 44.53 82 THR A N 1
ATOM 652 C CA . THR A 1 82 ? 24.472 -20.263 -46.313 1.00 44.53 82 THR A CA 1
ATOM 653 C C . THR A 1 82 ? 23.481 -19.528 -45.398 1.00 44.53 82 THR A C 1
ATOM 655 O O . THR A 1 82 ? 22.934 -20.128 -44.481 1.00 44.53 82 THR A O 1
ATOM 658 N N . ALA A 1 83 ? 23.204 -18.243 -45.645 1.00 44.56 83 ALA A N 1
ATOM 659 C CA . ALA A 1 83 ? 22.471 -17.362 -44.726 1.00 44.56 83 ALA A CA 1
ATOM 660 C C . ALA A 1 83 ? 20.938 -17.311 -44.917 1.00 44.56 83 ALA A C 1
ATOM 662 O O . ALA A 1 83 ? 20.268 -16.541 -44.230 1.00 44.56 83 ALA A O 1
ATOM 663 N N . THR A 1 84 ? 20.351 -18.062 -45.851 1.00 48.97 84 THR A N 1
ATOM 664 C CA . THR A 1 84 ? 18.937 -17.883 -46.237 1.00 48.97 84 THR A CA 1
ATOM 665 C C . THR A 1 84 ? 17.938 -18.408 -45.200 1.00 48.97 84 THR A C 1
ATOM 667 O O . THR A 1 84 ? 16.979 -17.708 -44.901 1.00 48.97 84 THR A O 1
ATOM 670 N N . SER A 1 85 ? 18.172 -19.560 -44.559 1.00 50.66 85 SER A N 1
ATOM 671 C CA . SER A 1 85 ? 17.231 -20.105 -43.558 1.00 50.66 85 SER A CA 1
ATOM 672 C C . SER A 1 85 ? 17.243 -19.344 -42.226 1.00 50.66 85 SER A C 1
ATOM 674 O O . SER A 1 85 ? 16.196 -19.090 -41.625 1.00 50.66 85 SER A O 1
ATOM 676 N N . ASP A 1 86 ? 18.425 -18.945 -41.760 1.00 57.12 86 ASP A N 1
ATOM 677 C CA . ASP A 1 86 ? 18.578 -18.298 -40.452 1.00 57.12 86 ASP A CA 1
ATOM 678 C C . ASP A 1 86 ? 18.175 -16.818 -40.499 1.00 57.12 86 ASP A C 1
ATOM 680 O O . ASP A 1 86 ? 17.644 -16.280 -39.527 1.00 57.12 86 ASP A O 1
ATOM 684 N N . SER A 1 87 ? 18.339 -16.157 -41.650 1.00 59.81 87 SER A N 1
ATOM 685 C CA . SER A 1 87 ? 17.876 -14.776 -41.837 1.00 59.81 87 SER A CA 1
ATOM 686 C C . SER A 1 87 ? 16.355 -14.676 -41.973 1.00 59.81 87 SER A C 1
ATOM 688 O O . SER A 1 87 ? 15.757 -13.782 -41.372 1.00 59.81 87 SER A O 1
ATOM 690 N N . GLU A 1 88 ? 15.709 -15.612 -42.675 1.00 62.84 88 GLU A N 1
ATOM 691 C CA . GLU A 1 88 ? 14.245 -15.671 -42.782 1.00 62.84 88 GLU A CA 1
ATOM 692 C C . GLU A 1 88 ? 13.591 -15.951 -41.424 1.00 62.84 88 GLU A C 1
ATOM 694 O O . GLU A 1 88 ? 12.653 -15.258 -41.025 1.00 62.84 88 GLU A O 1
ATOM 699 N N . THR A 1 89 ? 14.121 -16.908 -40.658 1.00 73.31 89 THR A N 1
ATOM 700 C CA . THR A 1 89 ? 13.607 -17.204 -39.310 1.00 73.31 89 THR A CA 1
ATOM 701 C C . THR A 1 89 ? 13.831 -16.045 -38.337 1.00 73.31 89 THR A C 1
ATOM 703 O O . THR A 1 89 ? 12.944 -15.745 -37.535 1.00 73.31 89 THR A O 1
ATOM 706 N N . THR A 1 90 ? 14.961 -15.339 -38.432 1.00 78.12 90 THR A N 1
ATOM 707 C CA . THR A 1 90 ? 15.236 -14.135 -37.628 1.00 78.12 90 THR A CA 1
ATOM 708 C C . THR A 1 90 ? 14.295 -12.986 -37.989 1.00 78.12 90 THR A C 1
ATOM 710 O O . THR A 1 90 ? 13.768 -12.323 -37.096 1.00 78.12 90 THR A O 1
ATOM 713 N N . PHE A 1 91 ? 14.004 -12.782 -39.277 1.00 80.00 91 PHE A N 1
ATOM 714 C CA . PHE A 1 91 ? 13.036 -11.782 -39.729 1.00 80.00 91 PHE A CA 1
ATOM 715 C C . PHE A 1 91 ? 11.619 -12.082 -39.219 1.00 80.00 91 PHE A C 1
ATOM 717 O O . PHE A 1 91 ? 10.948 -11.190 -38.697 1.00 80.00 91 PHE A O 1
ATOM 724 N N . VAL A 1 92 ? 11.178 -13.343 -39.296 1.00 83.31 92 VAL A N 1
ATOM 725 C CA . VAL A 1 92 ? 9.873 -13.775 -38.766 1.00 83.31 92 VAL A CA 1
ATOM 726 C C . VAL A 1 92 ? 9.800 -13.571 -37.251 1.00 83.31 92 VAL A C 1
ATOM 728 O O . VAL A 1 92 ? 8.817 -13.016 -36.756 1.00 83.31 92 VAL A O 1
ATOM 731 N N . LYS A 1 93 ? 10.850 -13.960 -36.513 1.00 84.56 93 LYS A N 1
ATOM 732 C CA . LYS A 1 93 ? 10.955 -13.720 -35.065 1.00 84.56 93 LYS A CA 1
ATOM 733 C C . LYS A 1 93 ? 10.838 -12.237 -34.737 1.00 84.56 93 LYS A C 1
ATOM 735 O O . LYS A 1 93 ? 10.033 -11.855 -33.890 1.00 84.56 93 LYS A O 1
ATOM 740 N N . ARG A 1 94 ? 11.601 -11.402 -35.442 1.00 84.12 94 ARG A N 1
ATOM 741 C CA . ARG A 1 94 ? 11.620 -9.953 -35.253 1.00 84.12 94 ARG A CA 1
ATOM 742 C C . ARG A 1 94 ? 10.242 -9.345 -35.495 1.00 84.12 94 ARG A C 1
ATOM 744 O O . ARG A 1 94 ? 9.728 -8.667 -34.615 1.00 84.12 94 ARG A O 1
ATOM 751 N N . SER A 1 95 ? 9.626 -9.643 -36.638 1.00 84.44 95 SER A N 1
ATOM 752 C CA . SER A 1 95 ? 8.313 -9.101 -37.001 1.00 84.44 95 SER A CA 1
ATOM 753 C C . SER A 1 95 ? 7.224 -9.512 -36.005 1.00 84.44 95 SER A C 1
ATOM 755 O O . SER A 1 95 ? 6.373 -8.700 -35.643 1.00 84.44 95 SER A O 1
ATOM 757 N N . TYR A 1 96 ? 7.266 -10.751 -35.505 1.00 86.62 96 TYR A N 1
ATOM 758 C CA . TYR A 1 96 ? 6.339 -11.201 -34.469 1.00 86.62 96 TYR A CA 1
ATOM 759 C C . TYR A 1 96 ? 6.539 -10.446 -33.150 1.00 86.62 96 TYR A C 1
ATOM 761 O O . TYR A 1 96 ? 5.558 -9.973 -32.582 1.00 86.62 96 TYR A O 1
ATOM 769 N N . ILE A 1 97 ? 7.780 -10.300 -32.669 1.00 86.81 97 ILE A N 1
ATOM 770 C CA . ILE A 1 97 ? 8.062 -9.590 -31.411 1.00 86.81 97 ILE A CA 1
ATOM 771 C C . ILE A 1 97 ? 7.707 -8.101 -31.526 1.00 86.81 97 ILE A C 1
ATOM 773 O O . ILE A 1 97 ? 7.041 -7.577 -30.638 1.00 86.81 97 ILE A O 1
ATOM 777 N N . GLU A 1 98 ? 8.069 -7.440 -32.630 1.00 85.88 98 GLU A N 1
ATOM 778 C CA . GLU A 1 98 ? 7.706 -6.041 -32.905 1.00 85.88 98 GLU A CA 1
ATOM 779 C C . GLU A 1 98 ? 6.186 -5.839 -32.938 1.00 85.88 98 GLU A C 1
ATOM 781 O O . GLU A 1 98 ? 5.690 -4.817 -32.477 1.00 85.88 98 GLU A O 1
ATOM 786 N N . LYS A 1 99 ? 5.423 -6.822 -33.427 1.00 85.00 99 LYS A N 1
ATOM 787 C CA . LYS A 1 99 ? 3.960 -6.738 -33.471 1.00 85.00 99 LYS A CA 1
ATOM 788 C C . LYS A 1 99 ? 3.287 -7.062 -32.134 1.00 85.00 99 LYS A C 1
ATOM 790 O O . LYS A 1 99 ? 2.281 -6.442 -31.806 1.00 85.00 99 LYS A O 1
ATOM 795 N N . GLN A 1 100 ? 3.783 -8.062 -31.405 1.00 85.69 100 GLN A N 1
ATOM 796 C CA . GLN A 1 100 ? 3.110 -8.601 -30.214 1.00 85.69 100 GLN A CA 1
ATOM 797 C C . GLN A 1 100 ? 3.570 -7.957 -28.904 1.00 85.69 100 GLN A C 1
ATOM 799 O O . GLN A 1 100 ? 2.772 -7.853 -27.977 1.00 85.69 100 GLN A O 1
ATOM 804 N N . TYR A 1 101 ? 4.828 -7.518 -28.824 1.00 86.88 101 TYR A N 1
ATOM 805 C CA . TYR A 1 101 ? 5.436 -6.965 -27.607 1.00 86.88 101 TYR A CA 1
ATOM 806 C C . TYR A 1 101 ? 6.158 -5.633 -27.866 1.00 86.88 101 TYR A C 1
ATOM 808 O O . TYR A 1 101 ? 7.329 -5.471 -27.500 1.00 86.88 101 TYR A O 1
ATOM 816 N N . PRO A 1 102 ? 5.508 -4.656 -28.526 1.00 85.62 102 PRO A N 1
ATOM 817 C CA . PRO A 1 102 ? 6.182 -3.411 -28.858 1.00 85.62 102 PRO A CA 1
ATOM 818 C C . PRO A 1 102 ? 6.501 -2.581 -27.603 1.00 85.62 102 PRO A C 1
ATOM 820 O O . PRO A 1 102 ? 7.537 -1.921 -27.556 1.00 85.62 102 PRO A O 1
ATOM 823 N N . PHE A 1 103 ? 5.672 -2.658 -26.555 1.00 85.69 103 PHE A N 1
ATOM 824 C CA . PHE A 1 103 ? 5.906 -1.963 -25.284 1.00 85.69 103 PHE A CA 1
ATOM 825 C C . PHE A 1 103 ? 7.145 -2.501 -24.567 1.00 85.69 103 PHE A C 1
ATOM 827 O O . PHE A 1 103 ? 8.007 -1.732 -24.149 1.00 85.69 103 PHE A O 1
ATOM 834 N N . GLU A 1 104 ? 7.268 -3.822 -24.467 1.00 88.25 104 GLU A N 1
ATOM 835 C CA . GLU A 1 104 ? 8.426 -4.502 -23.896 1.00 88.25 104 GLU A CA 1
ATOM 836 C C . GLU A 1 104 ? 9.721 -4.146 -24.638 1.00 88.25 104 GLU A C 1
ATOM 838 O O . GLU A 1 104 ? 10.739 -3.874 -23.999 1.00 88.25 104 GLU A O 1
ATOM 843 N N . LEU A 1 105 ? 9.675 -4.084 -25.974 1.00 88.38 105 LEU A N 1
ATOM 844 C CA . LEU A 1 105 ? 10.804 -3.638 -26.792 1.00 88.38 105 LEU A CA 1
ATOM 845 C C . LEU A 1 105 ? 11.170 -2.174 -26.537 1.00 88.38 105 LEU A C 1
ATOM 847 O O . LEU A 1 105 ? 12.347 -1.860 -26.377 1.00 88.38 105 LEU A O 1
ATOM 851 N N . ALA A 1 106 ? 10.185 -1.275 -26.480 1.00 87.75 106 ALA A N 1
ATOM 852 C CA . ALA A 1 106 ? 10.440 0.138 -26.214 1.00 87.75 106 ALA A CA 1
ATOM 853 C C . ALA A 1 106 ? 11.076 0.345 -24.834 1.00 87.75 106 ALA A C 1
ATOM 855 O O . ALA A 1 106 ? 12.044 1.092 -24.711 1.00 87.75 106 ALA A O 1
ATOM 856 N N . ILE A 1 107 ? 10.592 -0.365 -23.812 1.00 88.12 107 ILE A N 1
ATOM 857 C CA . ILE A 1 107 ? 11.172 -0.341 -22.465 1.00 88.12 107 ILE A CA 1
ATOM 858 C C . ILE A 1 107 ? 12.588 -0.930 -22.451 1.00 88.12 107 ILE 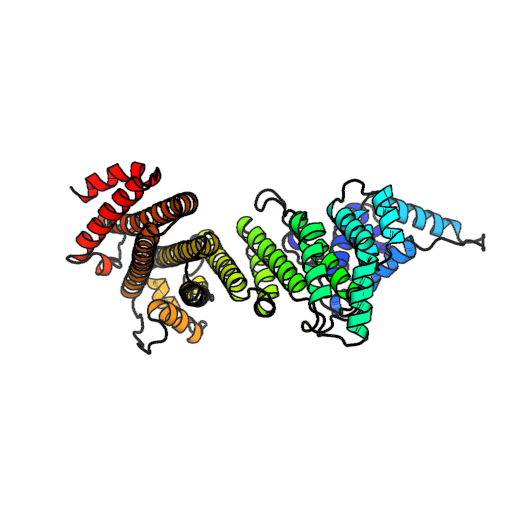A C 1
ATOM 860 O O . ILE A 1 107 ? 13.466 -0.396 -21.775 1.00 88.12 107 ILE A O 1
ATOM 864 N N . PHE A 1 108 ? 12.846 -1.987 -23.220 1.00 88.38 108 PHE A N 1
ATOM 865 C CA . PHE A 1 108 ? 14.188 -2.544 -23.362 1.00 88.38 108 PHE A CA 1
ATOM 866 C C . PHE A 1 108 ? 15.165 -1.561 -24.026 1.00 88.38 108 PHE A C 1
ATOM 868 O O . PHE A 1 108 ? 16.256 -1.334 -23.502 1.00 88.38 108 PHE A O 1
ATOM 875 N N . PHE A 1 109 ? 14.781 -0.927 -25.139 1.00 87.00 109 PHE A N 1
ATOM 876 C CA . PHE A 1 109 ? 15.621 0.090 -25.780 1.00 87.00 109 PHE A CA 1
ATOM 877 C C . PHE A 1 109 ? 15.811 1.320 -24.895 1.00 87.00 109 PHE A C 1
ATOM 879 O O . PHE A 1 109 ? 16.886 1.917 -24.898 1.00 87.00 109 PHE A O 1
ATOM 886 N N . LEU A 1 110 ? 14.806 1.658 -24.087 1.00 87.50 110 LEU A N 1
ATOM 887 C CA . LEU A 1 110 ? 14.917 2.701 -23.079 1.00 87.50 110 LEU A CA 1
ATOM 888 C C . LEU A 1 110 ? 15.927 2.349 -21.992 1.00 87.50 110 LEU A C 1
ATOM 890 O O . LEU A 1 110 ? 16.767 3.179 -21.659 1.00 87.50 110 LEU A O 1
ATOM 894 N N . TYR A 1 111 ? 15.910 1.113 -21.501 1.00 85.44 111 TYR A N 1
ATOM 895 C CA . TYR A 1 111 ? 16.932 0.615 -20.583 1.00 85.44 111 TYR A CA 1
ATOM 896 C C . TYR A 1 111 ? 18.343 0.690 -21.202 1.00 85.44 111 TYR A C 1
ATOM 898 O O . TYR A 1 111 ? 19.295 1.072 -20.524 1.00 85.44 111 TYR A O 1
ATOM 906 N N . GLN A 1 112 ? 18.478 0.411 -22.505 1.00 84.44 112 GLN A N 1
ATOM 907 C CA . GLN A 1 112 ? 19.728 0.589 -23.261 1.00 84.44 112 GLN A CA 1
ATOM 908 C C . GLN A 1 112 ? 20.059 2.053 -23.607 1.00 84.44 112 GLN A C 1
ATOM 910 O O . GLN A 1 112 ? 21.155 2.322 -24.095 1.00 84.44 112 GLN A O 1
ATOM 915 N N . LYS A 1 113 ? 19.138 2.994 -23.358 1.00 86.06 113 LYS A N 1
ATOM 916 C CA . LYS A 1 113 ? 19.232 4.421 -23.714 1.00 86.06 113 LYS A CA 1
ATOM 917 C C . LYS A 1 113 ? 19.409 4.681 -25.216 1.00 86.06 113 LYS A C 1
ATOM 919 O O . LYS A 1 113 ? 19.965 5.704 -25.613 1.00 86.06 113 LYS A O 1
ATOM 924 N N . ASP A 1 114 ? 18.909 3.784 -26.065 1.00 85.62 114 ASP A N 1
ATOM 925 C CA . ASP A 1 114 ? 18.888 3.977 -27.519 1.00 85.62 114 ASP A CA 1
ATOM 926 C C . ASP A 1 114 ? 17.626 4.756 -27.927 1.00 85.62 114 ASP A C 1
ATOM 928 O O . ASP A 1 114 ? 16.628 4.193 -28.387 1.00 85.62 114 ASP A O 1
ATOM 932 N N . PHE A 1 115 ? 17.656 6.078 -27.722 1.00 83.69 115 PHE A N 1
ATOM 933 C CA . PHE A 1 115 ? 16.518 6.966 -27.989 1.00 83.69 115 PHE A CA 1
ATOM 934 C C . PHE A 1 115 ? 16.044 6.940 -29.451 1.00 83.69 115 PHE A C 1
ATOM 936 O O . PHE A 1 115 ? 14.851 7.111 -29.712 1.00 83.69 115 PHE A O 1
ATOM 943 N N . ASP A 1 116 ? 16.935 6.651 -30.402 1.00 83.69 116 ASP A N 1
ATOM 944 C CA . ASP A 1 116 ? 16.586 6.558 -31.820 1.00 83.69 116 ASP A CA 1
ATOM 945 C C . ASP A 1 116 ? 15.728 5.323 -32.112 1.00 83.69 116 ASP A C 1
ATOM 947 O O . ASP A 1 116 ? 14.727 5.410 -32.836 1.00 83.69 116 ASP A O 1
ATOM 951 N N . ARG A 1 117 ? 16.083 4.163 -31.542 1.00 82.56 117 ARG A N 1
ATOM 952 C CA . ARG A 1 117 ? 15.277 2.938 -31.671 1.00 82.56 117 ARG A CA 1
ATOM 953 C C . ARG A 1 117 ? 13.956 3.042 -30.929 1.00 82.56 117 ARG A C 1
ATOM 955 O O . ARG A 1 117 ? 12.943 2.580 -31.459 1.00 82.56 117 ARG A O 1
ATOM 962 N N . ILE A 1 118 ? 13.937 3.680 -29.758 1.00 83.50 118 ILE A N 1
ATOM 963 C CA . ILE A 1 118 ? 12.689 3.937 -29.028 1.00 83.50 118 ILE A CA 1
ATOM 964 C C . ILE A 1 118 ? 11.759 4.772 -29.901 1.00 83.50 118 ILE A C 1
ATOM 966 O O . ILE A 1 118 ? 10.634 4.352 -30.141 1.00 83.50 118 ILE A O 1
ATOM 970 N N . ARG A 1 119 ? 12.232 5.898 -30.454 1.00 78.00 119 ARG A N 1
ATOM 971 C CA . ARG A 1 119 ? 11.405 6.785 -31.282 1.00 78.00 119 ARG A CA 1
ATOM 972 C C . ARG A 1 119 ? 10.817 6.053 -32.487 1.00 78.00 119 ARG A C 1
ATOM 974 O O . ARG A 1 119 ? 9.626 6.183 -32.757 1.00 78.00 119 ARG A O 1
ATOM 981 N N . LYS A 1 120 ? 11.622 5.245 -33.185 1.00 79.00 120 LYS A N 1
ATOM 982 C CA . LYS A 1 120 ? 11.135 4.405 -34.294 1.00 79.00 120 LYS A CA 1
ATOM 983 C C . LYS A 1 120 ? 10.038 3.449 -33.827 1.00 79.00 120 LYS A C 1
ATOM 985 O O . LYS A 1 120 ? 8.988 3.394 -34.457 1.00 79.00 120 LYS A O 1
ATOM 990 N N . THR A 1 121 ? 10.253 2.765 -32.706 1.00 74.94 121 THR A N 1
ATOM 991 C CA . THR A 1 121 ? 9.290 1.813 -32.132 1.00 74.94 121 THR A CA 1
ATOM 992 C C . THR A 1 121 ? 7.996 2.519 -31.710 1.00 74.94 121 THR A C 1
ATOM 994 O O . THR A 1 121 ? 6.912 2.082 -32.084 1.00 74.94 121 THR A O 1
ATOM 997 N N . THR A 1 122 ? 8.081 3.654 -31.010 1.00 71.31 122 THR A N 1
ATOM 998 C CA . THR A 1 122 ? 6.921 4.429 -30.546 1.00 71.31 122 THR A CA 1
ATOM 999 C C . THR A 1 122 ? 6.098 4.977 -31.713 1.00 71.31 122 THR A C 1
ATOM 1001 O O . THR A 1 122 ? 4.884 4.782 -31.740 1.00 71.31 122 THR A O 1
ATOM 1004 N N . ILE A 1 123 ? 6.749 5.593 -32.711 1.00 69.06 123 ILE A N 1
ATOM 1005 C CA . ILE A 1 123 ? 6.079 6.157 -33.895 1.00 69.06 123 ILE A CA 1
ATOM 1006 C C . ILE A 1 123 ? 5.404 5.062 -34.730 1.00 69.06 123 ILE A C 1
ATOM 1008 O O . ILE A 1 123 ? 4.312 5.277 -35.252 1.00 69.06 123 ILE A O 1
ATOM 1012 N N . GLN A 1 124 ? 6.049 3.903 -34.883 1.00 65.50 124 GLN A N 1
ATOM 1013 C CA . GLN A 1 124 ? 5.585 2.858 -35.800 1.00 65.50 124 GLN A CA 1
ATOM 1014 C C . GLN A 1 124 ? 4.592 1.877 -35.164 1.00 65.50 124 GLN A C 1
ATOM 1016 O O . GLN A 1 124 ? 3.774 1.314 -35.888 1.00 65.50 124 GLN A O 1
ATOM 1021 N N . LEU A 1 125 ? 4.665 1.639 -33.847 1.00 65.56 125 LEU A N 1
ATOM 1022 C CA . LEU A 1 125 ? 4.028 0.468 -33.223 1.00 65.56 125 LEU A CA 1
ATOM 1023 C C . LEU A 1 125 ? 3.206 0.777 -31.959 1.00 65.56 125 LEU A C 1
ATOM 1025 O O . LEU A 1 125 ? 2.418 -0.072 -31.547 1.00 65.56 125 LEU A O 1
ATOM 1029 N N . ILE A 1 126 ? 3.357 1.954 -31.332 1.00 64.44 126 ILE A N 1
ATOM 1030 C CA . ILE A 1 126 ? 2.844 2.212 -29.967 1.00 64.44 126 ILE A CA 1
ATOM 1031 C C . ILE A 1 126 ? 2.108 3.553 -29.842 1.00 64.44 126 ILE A C 1
ATOM 1033 O O . ILE A 1 126 ? 2.205 4.237 -28.824 1.00 64.44 126 ILE A O 1
ATOM 1037 N N . GLN A 1 127 ? 1.352 3.942 -30.869 1.00 53.91 127 GLN A N 1
ATOM 1038 C CA . GLN A 1 127 ? 0.720 5.265 -30.962 1.00 53.91 127 GLN A CA 1
ATOM 1039 C C . GLN A 1 127 ? -0.115 5.756 -29.746 1.00 53.91 127 GLN A C 1
ATOM 1041 O O . GLN A 1 127 ? -0.367 6.957 -29.704 1.00 53.91 127 GLN A O 1
ATOM 1046 N N . PRO A 1 128 ? -0.510 4.945 -28.734 1.00 55.84 128 PRO A N 1
ATOM 1047 C CA . PRO A 1 128 ? -1.072 5.477 -27.492 1.00 55.84 128 PRO A CA 1
ATOM 1048 C C . PRO A 1 128 ? -0.237 5.264 -26.206 1.00 55.84 128 PRO A C 1
ATOM 1050 O O . PRO A 1 128 ? -0.822 5.345 -25.125 1.00 55.84 128 PRO A O 1
ATOM 1053 N N . TYR A 1 129 ? 1.087 5.014 -26.229 1.00 74.81 129 TYR A N 1
ATOM 1054 C CA . TYR A 1 129 ? 1.868 4.987 -24.967 1.00 74.81 129 TYR A CA 1
ATOM 1055 C C . TYR A 1 129 ? 2.244 6.383 -24.463 1.00 74.81 129 TYR A C 1
ATOM 1057 O O . TYR A 1 129 ? 3.397 6.811 -24.511 1.00 74.81 129 TYR A O 1
ATOM 1065 N N . HIS A 1 130 ? 1.230 7.082 -23.958 1.00 81.25 130 HIS A N 1
ATOM 1066 C CA . HIS A 1 130 ? 1.301 8.492 -23.589 1.00 81.25 130 HIS A CA 1
ATOM 1067 C C . HIS A 1 130 ? 2.408 8.822 -22.576 1.00 81.25 130 HIS A C 1
ATOM 1069 O O . HIS A 1 130 ? 3.074 9.838 -22.722 1.00 81.25 130 HIS A O 1
ATOM 1075 N N . GLU A 1 131 ? 2.653 7.962 -21.581 1.00 84.31 131 GLU A N 1
ATOM 1076 C CA . GLU A 1 131 ? 3.650 8.239 -20.534 1.00 84.31 131 GLU A CA 1
ATOM 1077 C C . GLU A 1 131 ? 5.091 8.222 -21.054 1.00 84.31 131 GLU A C 1
ATOM 1079 O O . GLU A 1 131 ? 5.905 9.045 -20.637 1.00 84.31 131 GLU A O 1
ATOM 1084 N N . LEU A 1 132 ? 5.413 7.301 -21.970 1.00 87.00 132 LEU A N 1
ATOM 1085 C CA . LEU A 1 132 ? 6.733 7.262 -22.600 1.00 87.00 132 LEU A CA 1
ATOM 1086 C C . LEU A 1 132 ? 6.921 8.448 -23.539 1.00 87.00 132 LEU A C 1
ATOM 1088 O O . LEU A 1 132 ? 7.999 9.028 -23.566 1.00 87.00 132 LEU A O 1
ATOM 1092 N N . ASP A 1 133 ? 5.882 8.821 -24.283 1.00 86.06 133 ASP A N 1
ATOM 1093 C CA . ASP A 1 133 ? 5.930 9.993 -25.154 1.00 86.06 133 ASP A CA 1
ATOM 1094 C C . ASP A 1 133 ? 6.157 11.280 -24.344 1.00 86.06 133 ASP A C 1
ATOM 1096 O O . ASP A 1 133 ? 7.115 12.004 -24.604 1.00 86.06 133 ASP A O 1
ATOM 1100 N N . GLN A 1 134 ? 5.385 11.500 -23.270 1.00 88.94 134 GLN A N 1
ATOM 1101 C CA . GLN A 1 134 ? 5.596 12.605 -22.322 1.00 88.94 134 GLN A CA 1
ATOM 1102 C C . GLN A 1 134 ? 7.028 12.631 -21.773 1.00 88.94 134 GLN A C 1
ATOM 1104 O O . GLN A 1 134 ? 7.648 13.691 -21.690 1.00 88.94 134 GLN A O 1
ATOM 1109 N N . PHE A 1 135 ? 7.570 11.465 -21.413 1.00 91.44 135 PHE A N 1
ATOM 1110 C CA . PHE A 1 135 ? 8.930 11.342 -20.903 1.00 91.44 135 PHE A CA 1
ATOM 1111 C C . PHE A 1 135 ? 9.994 11.729 -21.941 1.00 91.44 135 PHE A C 1
ATOM 1113 O O . PHE A 1 135 ? 10.913 12.491 -21.634 1.00 91.44 135 PHE A O 1
ATOM 1120 N N . LEU A 1 136 ? 9.867 11.237 -23.175 1.00 89.69 136 LEU A N 1
ATOM 1121 C CA . LEU A 1 136 ? 10.792 11.559 -24.265 1.00 89.69 136 LEU A CA 1
ATOM 1122 C C . LEU A 1 136 ? 10.724 13.045 -24.623 1.00 89.69 136 LEU A C 1
ATOM 1124 O O . LEU A 1 136 ? 11.758 13.707 -24.700 1.00 89.69 136 LEU A O 1
ATOM 1128 N N . VAL A 1 137 ? 9.510 13.585 -24.749 1.00 89.75 137 VAL A N 1
ATOM 1129 C CA . VAL A 1 137 ? 9.254 15.012 -24.965 1.00 89.75 137 VAL A CA 1
ATOM 1130 C C . VAL A 1 137 ? 9.894 15.841 -23.851 1.00 89.75 137 VAL A C 1
ATOM 1132 O O . VAL A 1 137 ? 10.562 16.834 -24.141 1.00 89.75 137 VAL A O 1
ATOM 1135 N N . PHE A 1 138 ? 9.760 15.435 -22.586 1.00 92.75 138 PHE A N 1
ATOM 1136 C CA . PHE A 1 138 ? 10.394 16.124 -21.462 1.00 92.75 138 PHE A CA 1
ATOM 1137 C C . PHE A 1 138 ? 11.923 16.154 -21.587 1.00 92.75 138 PHE A C 1
ATOM 1139 O O . PHE A 1 138 ? 12.516 17.224 -21.422 1.00 92.75 138 PHE A O 1
ATOM 1146 N N . ILE A 1 139 ? 12.561 15.018 -21.903 1.00 91.12 139 ILE A N 1
ATOM 1147 C CA . ILE A 1 139 ? 14.019 14.944 -22.102 1.00 91.12 139 ILE A CA 1
ATOM 1148 C C . ILE A 1 139 ? 14.452 15.872 -23.238 1.00 91.12 139 ILE A C 1
ATOM 1150 O O . ILE A 1 139 ? 15.401 16.636 -23.073 1.00 91.12 139 ILE A O 1
ATOM 1154 N N . GLU A 1 140 ? 13.763 15.830 -24.377 1.00 89.69 140 GLU A N 1
ATOM 1155 C CA . GLU A 1 140 ? 14.112 16.621 -25.559 1.00 89.69 140 GLU A CA 1
ATOM 1156 C C . GLU A 1 140 ? 14.045 18.127 -25.283 1.00 89.69 140 GLU A C 1
ATOM 1158 O O . GLU A 1 140 ? 15.002 18.853 -25.565 1.00 89.69 140 GLU A O 1
ATOM 1163 N N . HIS A 1 141 ? 12.961 18.595 -24.660 1.00 91.38 141 HIS A N 1
ATOM 1164 C CA . HIS A 1 141 ? 12.781 20.012 -24.334 1.00 91.38 141 HIS A CA 1
ATOM 1165 C C . HIS A 1 141 ? 13.749 20.504 -23.248 1.00 91.38 141 HIS A C 1
ATOM 1167 O O . HIS A 1 141 ? 14.127 21.679 -23.240 1.00 91.38 141 HIS A O 1
ATOM 1173 N N . ASN A 1 142 ? 14.175 19.623 -22.338 1.00 91.19 142 ASN A N 1
ATOM 1174 C CA . ASN A 1 142 ? 15.036 19.974 -21.207 1.00 91.19 142 ASN A CA 1
ATOM 1175 C C . ASN A 1 142 ? 16.502 19.567 -21.381 1.00 91.19 142 ASN A C 1
ATOM 1177 O O . ASN A 1 142 ? 17.305 19.801 -20.478 1.00 91.19 142 ASN A O 1
ATOM 1181 N N . LEU A 1 143 ? 16.890 19.043 -22.545 1.00 90.19 143 LEU A N 1
ATOM 1182 C CA . LEU A 1 143 ? 18.247 18.566 -22.814 1.00 90.19 143 LEU A CA 1
ATOM 1183 C C . LEU A 1 143 ? 19.356 19.585 -22.471 1.00 90.19 143 LEU A C 1
ATOM 1185 O O . LEU A 1 143 ? 20.361 19.172 -21.888 1.00 90.19 143 LEU A O 1
ATOM 1189 N N . PRO A 1 144 ? 19.225 20.901 -22.759 1.00 90.12 144 PRO A N 1
ATOM 1190 C CA . PRO A 1 144 ? 20.242 21.881 -22.367 1.00 90.12 144 PRO A CA 1
ATOM 1191 C C . PRO A 1 144 ? 20.404 22.007 -20.845 1.00 90.12 144 PRO A C 1
ATOM 1193 O O . PRO A 1 144 ? 21.522 22.162 -20.350 1.00 90.12 144 PRO A O 1
ATOM 1196 N N . LEU A 1 145 ? 19.297 21.920 -20.100 1.00 88.19 145 LEU A N 1
ATOM 1197 C CA . LEU A 1 145 ? 19.288 21.983 -18.639 1.00 88.19 145 LEU A CA 1
ATOM 1198 C C . LEU A 1 145 ? 19.905 20.714 -18.038 1.00 88.19 145 LEU A C 1
ATOM 1200 O O . LEU A 1 145 ? 20.787 20.823 -17.191 1.00 88.19 145 LEU A O 1
ATOM 1204 N N . LEU A 1 146 ? 19.513 19.535 -18.536 1.00 87.31 146 LEU A N 1
ATOM 1205 C CA . LEU A 1 146 ? 20.061 18.242 -18.107 1.00 87.31 146 LEU A CA 1
ATOM 1206 C C . LEU A 1 146 ? 21.582 18.185 -18.309 1.00 87.31 146 LEU A C 1
ATOM 1208 O O . LEU A 1 146 ? 22.316 17.928 -17.362 1.00 87.31 146 LEU A O 1
ATOM 1212 N N . LYS A 1 147 ? 22.078 18.566 -19.496 1.00 86.69 147 LYS A N 1
ATOM 1213 C CA . LYS A 1 147 ? 23.526 18.649 -19.778 1.00 86.69 147 LYS A CA 1
ATOM 1214 C C . LYS A 1 147 ? 24.254 19.645 -18.876 1.00 86.69 147 LYS A C 1
ATOM 1216 O O . LYS A 1 147 ? 25.424 19.455 -18.550 1.00 86.69 147 LYS A O 1
ATOM 1221 N N . THR A 1 148 ? 23.592 20.738 -18.498 1.00 84.88 148 THR A N 1
ATOM 1222 C CA . THR A 1 148 ? 24.171 21.717 -17.570 1.00 84.88 148 THR A CA 1
ATOM 1223 C C . THR A 1 148 ? 24.320 21.117 -16.174 1.00 84.88 148 THR A C 1
ATOM 1225 O O . THR A 1 148 ? 25.364 21.306 -15.553 1.00 84.88 148 THR A O 1
ATOM 1228 N N . LEU A 1 149 ? 23.316 20.373 -15.705 1.00 82.69 149 LEU A N 1
ATOM 1229 C CA . LEU A 1 149 ? 23.362 19.658 -14.430 1.00 82.69 149 LEU A CA 1
ATOM 1230 C C . LEU A 1 149 ? 24.420 18.553 -14.436 1.00 82.69 149 LEU A C 1
ATOM 1232 O O . LEU A 1 149 ? 25.261 18.546 -13.543 1.00 82.69 149 LEU A O 1
ATOM 1236 N N . GLU A 1 150 ? 24.463 17.720 -15.481 1.00 82.50 150 GLU A N 1
ATOM 1237 C CA . GLU A 1 150 ? 25.462 16.654 -15.641 1.00 82.50 150 GLU A CA 1
ATOM 1238 C C . GLU A 1 150 ? 26.891 17.213 -15.567 1.00 82.50 150 GLU A C 1
ATOM 1240 O O . GLU A 1 150 ? 27.705 16.780 -14.749 1.00 82.50 150 GLU A O 1
ATOM 1245 N N . ASN A 1 151 ? 27.193 18.250 -16.355 1.00 80.19 151 ASN A N 1
ATOM 1246 C CA . ASN A 1 151 ? 28.506 18.898 -16.339 1.00 80.19 151 ASN A CA 1
ATOM 1247 C C . ASN A 1 151 ? 28.849 19.496 -14.962 1.00 80.19 151 ASN A C 1
ATOM 1249 O O . ASN A 1 151 ? 30.006 19.478 -14.535 1.00 80.19 151 ASN A O 1
ATOM 1253 N N . ARG A 1 152 ? 27.864 20.049 -14.247 1.00 73.00 152 ARG A N 1
ATOM 1254 C CA . ARG A 1 152 ? 28.074 20.648 -12.917 1.00 73.00 152 ARG A CA 1
ATOM 1255 C C . ARG A 1 152 ? 28.271 19.602 -11.826 1.00 73.00 152 ARG A C 1
ATOM 1257 O O . ARG A 1 152 ? 29.103 19.812 -10.942 1.00 73.00 152 ARG A O 1
ATOM 1264 N N . TYR A 1 153 ? 27.586 18.468 -11.937 1.00 70.38 153 TYR A N 1
ATOM 1265 C CA . TYR A 1 153 ? 27.819 17.300 -11.100 1.00 70.38 153 TYR A CA 1
ATOM 1266 C C . TYR A 1 153 ? 29.254 16.786 -11.274 1.00 70.38 153 TYR A C 1
ATOM 1268 O O . TYR A 1 153 ? 29.994 16.667 -10.297 1.00 70.38 153 TYR A O 1
ATOM 1276 N N . LEU A 1 154 ? 29.697 16.600 -12.524 1.00 66.75 154 LEU A N 1
ATOM 1277 C CA . LEU A 1 154 ? 31.054 16.142 -12.853 1.00 66.75 154 LEU A CA 1
ATOM 1278 C C . LEU A 1 154 ? 32.156 17.118 -12.402 1.00 66.75 154 LEU A C 1
ATOM 1280 O O . LEU A 1 154 ? 33.271 16.694 -12.104 1.00 66.75 154 LEU A O 1
ATOM 1284 N N . THR A 1 155 ? 31.856 18.417 -12.319 1.00 67.25 155 THR A N 1
ATOM 1285 C CA . THR A 1 155 ? 32.790 19.459 -11.848 1.00 67.25 155 THR A CA 1
ATOM 1286 C C . THR A 1 155 ? 32.714 19.733 -10.337 1.00 67.25 155 THR A C 1
ATOM 1288 O O . THR A 1 155 ? 33.403 20.629 -9.855 1.00 67.25 155 THR A O 1
ATOM 1291 N N . ASN A 1 156 ? 31.938 18.952 -9.566 1.00 62.22 156 ASN A N 1
ATOM 1292 C CA . ASN A 1 156 ? 31.776 19.070 -8.105 1.00 62.22 156 ASN A CA 1
ATOM 1293 C C . ASN A 1 156 ? 31.215 20.420 -7.598 1.00 62.22 156 ASN A C 1
ATOM 1295 O O . ASN A 1 156 ? 31.366 20.758 -6.421 1.00 62.22 156 ASN A O 1
ATOM 1299 N N . ASN A 1 157 ? 30.490 21.173 -8.431 1.00 61.94 157 ASN A N 1
ATOM 1300 C CA . ASN A 1 157 ? 29.810 22.408 -8.016 1.00 61.94 157 ASN A CA 1
ATOM 1301 C C . ASN A 1 157 ? 28.467 22.110 -7.315 1.00 61.94 157 ASN A C 1
ATOM 1303 O O . ASN A 1 157 ? 27.398 22.494 -7.784 1.00 61.94 157 ASN A O 1
ATOM 1307 N N . LYS A 1 158 ? 28.517 21.433 -6.158 1.00 59.34 158 LYS A N 1
ATOM 1308 C CA . LYS A 1 158 ? 27.336 20.988 -5.382 1.00 59.34 158 LYS A CA 1
ATOM 1309 C C . LYS A 1 158 ? 26.479 22.120 -4.781 1.00 59.34 158 LYS A C 1
ATOM 1311 O O . LYS A 1 158 ? 25.415 21.845 -4.238 1.00 59.34 158 LYS A O 1
ATOM 1316 N N . ASN A 1 159 ? 26.923 23.376 -4.872 1.00 59.97 159 ASN A N 1
ATOM 1317 C CA . ASN A 1 159 ? 26.303 24.525 -4.198 1.00 59.97 159 ASN A CA 1
ATOM 1318 C C . ASN A 1 159 ? 25.342 25.339 -5.081 1.00 59.97 159 ASN A C 1
ATOM 1320 O O . ASN A 1 159 ? 24.814 26.351 -4.625 1.00 59.97 159 ASN A O 1
ATOM 1324 N N . ASP A 1 160 ? 25.128 24.950 -6.337 1.00 69.06 160 ASP A N 1
ATOM 1325 C CA . ASP A 1 160 ? 24.239 25.690 -7.232 1.00 69.06 160 ASP A CA 1
ATOM 1326 C C . ASP A 1 160 ? 22.776 25.259 -7.064 1.00 69.06 160 ASP A C 1
ATOM 1328 O O . ASP A 1 160 ? 22.261 24.385 -7.765 1.00 69.06 160 ASP A O 1
ATOM 1332 N N . THR A 1 161 ? 22.106 25.889 -6.103 1.00 76.31 161 THR A N 1
ATOM 1333 C CA . THR A 1 161 ? 20.692 25.643 -5.814 1.00 76.31 161 THR A CA 1
ATOM 1334 C C . THR A 1 161 ? 19.789 26.107 -6.952 1.00 76.31 161 THR A C 1
ATOM 1336 O O . THR A 1 161 ? 18.824 25.427 -7.260 1.00 76.31 161 THR A O 1
ATOM 1339 N N . ILE A 1 162 ? 20.139 27.184 -7.662 1.00 82.69 162 ILE A N 1
ATOM 1340 C CA . ILE A 1 162 ? 19.265 27.825 -8.659 1.00 82.69 162 ILE A CA 1
ATOM 1341 C C . ILE A 1 162 ? 18.955 26.884 -9.829 1.00 82.69 162 ILE A C 1
ATOM 1343 O O . ILE A 1 162 ? 17.798 26.725 -10.217 1.00 82.69 162 ILE A O 1
ATOM 1347 N N . THR A 1 163 ? 19.976 26.243 -10.402 1.00 81.50 163 THR A N 1
ATOM 1348 C CA . THR A 1 163 ? 19.772 25.331 -11.545 1.00 81.50 163 THR A CA 1
ATOM 1349 C C . THR A 1 163 ? 19.034 24.062 -11.123 1.00 81.50 163 THR A C 1
ATOM 1351 O O . THR A 1 163 ? 18.240 23.522 -11.895 1.00 81.50 163 THR A O 1
ATOM 1354 N N . ARG A 1 164 ? 19.268 23.599 -9.890 1.00 82.00 164 ARG A N 1
ATOM 1355 C CA . ARG A 1 164 ? 18.597 22.426 -9.327 1.00 82.00 164 ARG A CA 1
ATOM 1356 C C . ARG A 1 164 ? 17.127 22.712 -9.022 1.00 82.00 164 ARG A C 1
ATOM 1358 O O . ARG A 1 164 ? 16.273 21.921 -9.405 1.00 82.00 164 ARG A O 1
ATOM 1365 N N . ASP A 1 165 ? 16.831 23.872 -8.449 1.00 86.06 165 ASP A N 1
ATOM 1366 C CA . ASP A 1 165 ? 15.470 24.332 -8.170 1.00 86.06 165 ASP A CA 1
ATOM 1367 C C . ASP A 1 165 ? 14.686 24.536 -9.479 1.00 86.06 165 ASP A C 1
ATOM 1369 O O . ASP A 1 165 ? 13.532 24.125 -9.581 1.00 86.06 165 ASP A O 1
ATOM 1373 N N . LEU A 1 166 ? 15.329 25.065 -10.530 1.00 88.50 166 LEU A N 1
ATOM 1374 C CA . LEU A 1 166 ? 14.722 25.162 -11.863 1.00 88.50 166 LEU A CA 1
ATOM 1375 C C . LEU A 1 166 ? 14.392 23.779 -12.446 1.00 88.50 166 LEU A C 1
ATOM 1377 O O . LEU A 1 166 ? 13.342 23.595 -13.061 1.00 88.50 166 LEU A O 1
ATOM 1381 N N . PHE A 1 167 ? 15.278 22.797 -12.271 1.00 88.75 167 PHE A N 1
ATOM 1382 C CA . PHE A 1 167 ? 14.997 21.422 -12.678 1.00 88.75 167 PHE A CA 1
ATOM 1383 C C . PHE A 1 167 ? 13.845 20.812 -11.881 1.00 88.75 167 PHE A C 1
ATOM 1385 O O . PHE A 1 167 ? 12.976 20.183 -12.481 1.00 88.75 167 PHE A O 1
ATOM 1392 N N . HIS A 1 168 ? 13.787 21.052 -10.569 1.00 88.81 168 HIS A N 1
ATOM 1393 C CA . HIS A 1 168 ? 12.684 20.616 -9.708 1.00 88.81 168 HIS A CA 1
ATOM 1394 C C . HIS A 1 168 ? 11.347 21.218 -10.143 1.00 88.81 168 HIS A C 1
ATOM 1396 O O . HIS A 1 168 ? 10.346 20.507 -10.222 1.00 88.81 168 HIS A O 1
ATOM 1402 N N . GLU A 1 169 ? 11.325 22.504 -10.491 1.00 90.25 169 GLU A N 1
ATOM 1403 C CA . GLU A 1 169 ? 10.124 23.161 -11.006 1.00 90.25 169 GLU A CA 1
ATOM 1404 C C . GLU A 1 169 ? 9.662 22.517 -12.320 1.00 90.25 169 GLU A C 1
ATOM 1406 O O . GLU A 1 169 ? 8.494 22.144 -12.456 1.00 90.25 169 GLU A O 1
ATOM 1411 N N . ARG A 1 170 ? 10.581 22.329 -13.276 1.00 90.88 170 ARG A N 1
ATOM 1412 C CA . ARG A 1 170 ? 10.251 21.758 -14.589 1.00 90.88 170 ARG A CA 1
ATOM 1413 C C . ARG A 1 170 ? 9.830 20.303 -14.507 1.00 90.88 170 ARG A C 1
ATOM 1415 O O . ARG A 1 170 ? 8.845 19.937 -15.136 1.00 90.88 170 ARG A O 1
ATOM 1422 N N . ILE A 1 171 ? 10.520 19.464 -13.733 1.00 91.31 171 ILE A N 1
ATOM 1423 C CA . ILE A 1 171 ? 10.132 18.054 -13.606 1.00 91.31 171 ILE A CA 1
ATOM 1424 C C . ILE A 1 171 ? 8.747 17.927 -12.967 1.00 91.31 171 ILE A C 1
ATOM 1426 O O . ILE A 1 171 ? 7.928 17.139 -13.437 1.00 91.31 171 ILE A O 1
ATOM 1430 N N . HIS A 1 172 ? 8.431 18.742 -11.956 1.00 90.38 172 HIS A N 1
ATOM 1431 C CA . HIS A 1 172 ? 7.094 18.750 -11.374 1.00 90.38 172 HIS A CA 1
ATOM 1432 C C . HIS A 1 172 ? 6.038 19.225 -12.369 1.00 90.38 172 HIS A C 1
ATOM 1434 O O . HIS A 1 172 ? 5.033 18.541 -12.567 1.00 90.38 172 HIS A O 1
ATOM 1440 N N . LYS A 1 173 ? 6.257 20.381 -12.998 1.00 90.75 173 LYS A N 1
ATOM 1441 C CA . LYS A 1 173 ? 5.273 21.022 -13.870 1.00 90.75 173 LYS A CA 1
ATOM 1442 C C . LYS A 1 173 ? 5.073 20.271 -15.183 1.00 90.75 173 LYS A C 1
ATOM 1444 O O . LYS A 1 173 ? 3.933 20.017 -15.561 1.00 90.75 173 LYS A O 1
ATOM 1449 N N . ASP A 1 174 ? 6.156 19.888 -15.844 1.00 90.38 174 ASP A N 1
ATOM 1450 C CA . ASP A 1 174 ? 6.135 19.424 -17.231 1.00 90.38 174 ASP A CA 1
ATOM 1451 C C . ASP A 1 174 ? 6.112 17.890 -17.353 1.00 90.38 174 ASP A C 1
ATOM 1453 O O . ASP A 1 174 ? 5.886 17.387 -18.450 1.00 90.38 174 ASP A O 1
ATOM 1457 N N . LEU A 1 175 ? 6.315 17.144 -16.255 1.00 92.25 175 LEU A N 1
ATOM 1458 C CA . LEU A 1 175 ? 6.298 15.674 -16.260 1.00 92.25 175 LEU A CA 1
ATOM 1459 C C . LEU A 1 175 ? 5.430 15.076 -15.140 1.00 92.25 175 LEU A C 1
ATOM 1461 O O . LEU A 1 175 ? 4.401 14.462 -15.415 1.00 92.25 175 LEU A O 1
ATOM 1465 N N . LEU A 1 176 ? 5.804 15.262 -13.869 1.00 91.62 176 LEU A N 1
ATOM 1466 C CA . LEU A 1 176 ? 5.173 14.545 -12.749 1.00 91.62 176 LEU A CA 1
ATOM 1467 C C . LEU A 1 176 ? 3.704 14.934 -12.536 1.00 91.62 176 LEU A C 1
ATOM 1469 O O . LEU A 1 176 ? 2.908 14.086 -12.139 1.00 91.62 176 LEU A O 1
ATOM 1473 N N . SER A 1 177 ? 3.328 16.188 -12.810 1.00 89.38 177 SER A N 1
ATOM 1474 C CA . SER A 1 177 ? 1.936 16.652 -12.692 1.00 89.38 177 SER A CA 1
ATOM 1475 C C . SER A 1 177 ? 0.991 16.004 -13.714 1.00 89.38 177 SER A C 1
ATOM 1477 O O . SER A 1 177 ? -0.212 15.917 -13.473 1.00 89.38 177 SER A O 1
ATOM 1479 N N . GLN A 1 178 ? 1.528 15.525 -14.841 1.00 88.81 178 GLN A N 1
ATOM 1480 C CA . GLN A 1 178 ? 0.760 14.914 -15.930 1.00 88.81 178 GLN A CA 1
ATOM 1481 C C . GLN A 1 178 ? 0.547 13.409 -15.712 1.00 88.81 178 GLN A C 1
ATOM 1483 O O . GLN A 1 178 ? -0.353 12.802 -16.294 1.00 88.81 178 GLN A O 1
ATOM 1488 N N . TRP A 1 179 ? 1.363 12.799 -14.854 1.00 91.06 179 TRP A N 1
ATOM 1489 C CA . TRP A 1 179 ? 1.365 11.372 -14.563 1.00 91.06 179 TRP A CA 1
ATOM 1490 C C . TRP A 1 179 ? 0.251 10.969 -13.594 1.00 91.06 179 TRP A C 1
ATOM 1492 O O . TRP A 1 179 ? 0.445 10.860 -12.383 1.00 91.06 179 TRP A O 1
ATOM 1502 N N . GLN A 1 180 ? -0.921 10.653 -14.138 1.00 88.56 180 GLN A N 1
ATOM 1503 C CA . GLN A 1 180 ? -2.049 10.144 -13.356 1.00 88.56 180 GLN A CA 1
ATOM 1504 C C . GLN A 1 180 ? -1.889 8.654 -13.047 1.00 88.56 180 GLN A C 1
ATOM 1506 O O . GLN A 1 180 ? -1.541 7.865 -13.923 1.00 88.56 180 GLN A O 1
ATOM 1511 N N . LEU A 1 181 ? -2.117 8.253 -11.797 1.00 90.56 181 LEU A N 1
ATOM 1512 C CA . LEU A 1 181 ? -2.148 6.836 -11.438 1.00 90.56 181 LEU A CA 1
ATOM 1513 C C . LEU A 1 181 ? -3.480 6.196 -11.864 1.00 90.56 181 LEU A C 1
ATOM 1515 O O . LEU A 1 181 ? -4.503 6.885 -11.894 1.00 90.56 181 LEU A O 1
ATOM 1519 N N . PRO A 1 182 ? -3.496 4.886 -12.173 1.00 91.31 182 PRO A N 1
ATOM 1520 C CA . PRO A 1 182 ? -4.734 4.173 -12.467 1.00 91.31 182 PRO A CA 1
ATOM 1521 C C . PRO A 1 182 ? -5.707 4.167 -11.286 1.00 91.31 182 PRO A C 1
ATOM 1523 O O . PRO A 1 182 ? -5.356 4.473 -10.149 1.00 91.31 182 PRO A O 1
ATOM 1526 N N . ASP A 1 183 ? -6.938 3.723 -11.534 1.00 93.44 183 ASP A N 1
ATOM 1527 C CA . ASP A 1 183 ? -7.881 3.466 -10.447 1.00 93.44 183 ASP A CA 1
ATOM 1528 C C . ASP A 1 183 ? -7.412 2.270 -9.600 1.00 93.44 183 ASP A C 1
ATOM 1530 O O . ASP A 1 183 ? -7.056 1.208 -10.127 1.00 93.44 183 ASP A O 1
ATOM 1534 N N . VAL A 1 184 ? -7.428 2.456 -8.281 1.00 93.50 184 VAL A N 1
ATOM 1535 C CA . VAL A 1 184 ? -6.889 1.528 -7.275 1.00 93.50 184 VAL A CA 1
ATOM 1536 C C . VAL A 1 184 ? -7.668 0.208 -7.215 1.00 93.50 184 VAL A C 1
ATOM 1538 O O . VAL A 1 184 ? -7.099 -0.829 -6.881 1.00 93.50 184 VAL A O 1
ATOM 1541 N N . ILE A 1 185 ? -8.962 0.219 -7.542 1.00 90.00 185 ILE A N 1
ATOM 1542 C CA . ILE A 1 185 ? -9.847 -0.950 -7.429 1.00 90.00 185 ILE A CA 1
ATOM 1543 C C . ILE A 1 185 ? -10.113 -1.571 -8.803 1.00 90.00 185 ILE A C 1
ATOM 1545 O O . ILE A 1 185 ? -10.151 -2.792 -8.929 1.00 90.00 185 ILE A O 1
ATOM 1549 N N . ARG A 1 186 ? -10.316 -0.745 -9.834 1.00 91.25 186 ARG A N 1
ATOM 1550 C CA . ARG A 1 186 ? -10.720 -1.199 -11.173 1.00 91.25 186 ARG A CA 1
ATOM 1551 C C . ARG A 1 186 ? -9.554 -1.701 -12.017 1.00 91.25 186 ARG A C 1
ATOM 1553 O O . ARG A 1 186 ? -9.758 -2.559 -12.872 1.00 91.25 186 ARG A O 1
ATOM 1560 N N . SER A 1 187 ? -8.353 -1.165 -11.814 1.00 93.62 187 SER A N 1
ATOM 1561 C CA . SER A 1 187 ? -7.191 -1.509 -12.641 1.00 93.62 187 SER A CA 1
ATOM 1562 C C . SER A 1 187 ? -6.469 -2.726 -12.076 1.00 93.62 187 SER A C 1
ATOM 1564 O O . SER A 1 187 ? -6.287 -2.836 -10.868 1.00 93.62 187 SER A O 1
ATOM 1566 N N . SER A 1 188 ? -6.017 -3.638 -12.934 1.00 94.06 188 SER A N 1
ATOM 1567 C CA . SER A 1 188 ? -5.371 -4.876 -12.481 1.00 94.06 188 SER A CA 1
ATOM 1568 C C . SER A 1 188 ? -3.990 -4.635 -11.850 1.00 94.06 188 SER A C 1
ATOM 1570 O O . SER A 1 188 ? -3.293 -3.687 -12.220 1.00 94.06 188 SER A O 1
ATOM 1572 N N . ILE A 1 189 ? -3.552 -5.527 -10.951 1.00 94.69 189 ILE A N 1
ATOM 1573 C CA . ILE A 1 189 ? -2.193 -5.493 -10.379 1.00 94.69 189 ILE A CA 1
ATOM 1574 C C . ILE A 1 189 ? -1.093 -5.471 -11.458 1.00 94.69 189 ILE A C 1
ATOM 1576 O O . ILE A 1 189 ? -0.186 -4.653 -11.326 1.00 94.69 189 ILE A O 1
ATOM 1580 N N . PRO A 1 190 ? -1.147 -6.277 -12.541 1.00 93.62 190 PRO A N 1
ATOM 1581 C CA . PRO A 1 190 ? -0.167 -6.181 -13.625 1.00 93.62 190 PRO A CA 1
ATOM 1582 C C . PRO A 1 190 ? -0.105 -4.801 -14.291 1.00 93.62 190 PRO A C 1
ATOM 1584 O O . PRO A 1 190 ? 0.988 -4.325 -14.575 1.00 93.62 190 PRO A O 1
ATOM 1587 N N . THR A 1 191 ? -1.253 -4.142 -14.492 1.00 92.56 191 THR A N 1
ATOM 1588 C CA . THR A 1 191 ? -1.318 -2.781 -15.058 1.00 92.56 191 THR A CA 1
ATOM 1589 C C . THR A 1 191 ? -0.647 -1.766 -14.137 1.00 92.56 191 THR A C 1
ATOM 1591 O O . THR A 1 191 ? 0.146 -0.942 -14.586 1.00 92.56 191 THR A O 1
ATOM 1594 N N . TRP A 1 192 ? -0.943 -1.847 -12.839 1.00 94.56 192 TRP A N 1
ATOM 1595 C CA . TRP A 1 192 ? -0.291 -1.023 -11.825 1.00 94.56 192 TRP A CA 1
ATOM 1596 C C . TRP A 1 192 ? 1.217 -1.267 -11.773 1.00 94.56 192 TRP A C 1
ATOM 1598 O O . TRP A 1 192 ? 1.989 -0.314 -11.741 1.00 94.56 192 TRP A O 1
ATOM 1608 N N . ASP A 1 193 ? 1.641 -2.531 -11.804 1.00 94.31 193 ASP A N 1
ATOM 1609 C CA . ASP A 1 193 ? 3.055 -2.891 -11.825 1.00 94.31 193 ASP A CA 1
ATOM 1610 C C . ASP A 1 193 ? 3.762 -2.359 -13.078 1.00 94.31 193 ASP A C 1
ATOM 1612 O O . ASP A 1 193 ? 4.860 -1.836 -12.951 1.00 94.31 193 ASP A O 1
ATOM 1616 N N . ASP A 1 194 ? 3.145 -2.420 -14.262 1.00 91.75 194 ASP A N 1
ATOM 1617 C CA . ASP A 1 194 ? 3.696 -1.832 -15.493 1.00 91.75 194 ASP A CA 1
ATOM 1618 C C . ASP A 1 194 ? 3.956 -0.341 -15.349 1.00 91.75 194 ASP A C 1
ATOM 1620 O O . ASP A 1 194 ? 5.079 0.109 -15.567 1.00 91.75 194 ASP A O 1
ATOM 1624 N N . ILE A 1 195 ? 2.964 0.412 -14.891 1.00 92.31 195 ILE A N 1
ATOM 1625 C CA . ILE A 1 195 ? 3.095 1.860 -14.726 1.00 92.31 195 ILE A CA 1
ATOM 1626 C C . ILE A 1 195 ? 4.145 2.193 -13.661 1.00 92.31 195 ILE A C 1
ATOM 1628 O O . ILE A 1 195 ? 5.045 2.997 -13.904 1.00 92.31 195 ILE A O 1
ATOM 1632 N N . VAL A 1 196 ? 4.095 1.537 -12.500 1.00 92.62 196 VAL A N 1
ATOM 1633 C CA . VAL A 1 196 ? 5.013 1.813 -11.387 1.00 92.62 196 VAL A CA 1
ATOM 1634 C C . VAL A 1 196 ? 6.454 1.445 -11.740 1.00 92.62 196 VAL A C 1
ATOM 1636 O O . VAL A 1 196 ? 7.360 2.233 -11.467 1.00 92.62 196 VAL A O 1
ATOM 1639 N N . THR A 1 197 ? 6.702 0.287 -12.364 1.00 91.25 197 THR A N 1
ATOM 1640 C CA . THR A 1 197 ? 8.070 -0.101 -12.745 1.00 91.25 197 THR A CA 1
ATOM 1641 C C . THR A 1 197 ? 8.609 0.744 -13.888 1.00 91.25 197 THR A C 1
ATOM 1643 O O . THR A 1 197 ? 9.790 1.079 -13.874 1.00 91.25 197 THR A O 1
ATOM 1646 N N . ASN A 1 198 ? 7.770 1.104 -14.865 1.00 91.25 198 ASN A N 1
ATOM 1647 C CA . ASN A 1 198 ? 8.214 1.893 -16.012 1.00 91.25 198 ASN A CA 1
ATOM 1648 C C . ASN A 1 198 ? 8.533 3.325 -15.576 1.00 91.25 198 ASN A C 1
ATOM 1650 O O . ASN A 1 198 ? 9.617 3.816 -15.873 1.00 91.25 198 ASN A O 1
ATOM 1654 N N . ARG A 1 199 ? 7.677 3.958 -14.761 1.00 92.94 199 ARG A N 1
ATOM 1655 C CA . ARG A 1 199 ? 7.983 5.273 -14.173 1.00 92.94 199 ARG A CA 1
ATOM 1656 C C . ARG A 1 199 ? 9.217 5.233 -13.276 1.00 92.94 199 ARG A C 1
ATOM 1658 O O . ARG A 1 199 ? 10.007 6.170 -13.297 1.00 92.94 199 ARG A O 1
ATOM 1665 N N . ALA A 1 200 ? 9.433 4.153 -12.522 1.00 90.19 200 ALA A N 1
ATOM 1666 C CA . ALA A 1 200 ? 10.667 3.995 -11.754 1.00 90.19 200 ALA A CA 1
ATOM 1667 C C . ALA A 1 200 ? 11.913 3.980 -12.661 1.00 90.19 200 ALA A C 1
ATOM 1669 O O . ALA A 1 200 ? 12.875 4.671 -12.339 1.00 90.19 200 ALA A O 1
ATOM 1670 N N . LEU A 1 201 ? 11.864 3.275 -13.801 1.00 89.88 201 LEU A N 1
ATOM 1671 C CA . LEU A 1 201 ? 12.931 3.282 -14.810 1.00 89.88 201 LEU A CA 1
ATOM 1672 C C . LEU A 1 201 ? 13.138 4.675 -15.420 1.00 89.88 201 LEU A C 1
ATOM 1674 O O . LEU A 1 201 ? 14.273 5.106 -15.590 1.00 89.88 201 LEU A O 1
ATOM 1678 N N . PHE A 1 202 ? 12.056 5.388 -15.735 1.00 91.94 202 PHE A N 1
ATOM 1679 C CA . PHE A 1 202 ? 12.116 6.749 -16.277 1.00 91.94 202 PHE A CA 1
ATOM 1680 C C . PHE A 1 202 ? 12.879 7.682 -15.329 1.00 91.94 202 PHE A C 1
ATOM 1682 O O . PHE A 1 202 ? 13.752 8.438 -15.752 1.00 91.94 202 PHE A O 1
ATOM 1689 N N . LEU A 1 203 ? 12.596 7.581 -14.030 1.00 90.75 203 LEU A N 1
ATOM 1690 C CA . LEU A 1 203 ? 13.262 8.370 -12.994 1.00 90.75 203 LEU A CA 1
ATOM 1691 C C . LEU A 1 203 ? 14.721 7.949 -12.795 1.00 90.75 203 LEU A C 1
ATOM 1693 O O . LEU A 1 203 ? 15.554 8.814 -12.560 1.00 90.75 203 LEU A O 1
ATOM 1697 N N . ASP A 1 204 ? 15.039 6.659 -12.934 1.00 87.38 204 ASP A N 1
ATOM 1698 C CA . ASP A 1 204 ? 16.426 6.172 -12.911 1.00 87.38 204 ASP A CA 1
ATOM 1699 C C . ASP A 1 204 ? 17.249 6.721 -14.082 1.00 87.38 204 ASP A C 1
ATOM 1701 O O . ASP A 1 204 ? 18.396 7.122 -13.909 1.00 87.38 204 ASP A O 1
ATOM 1705 N N . ILE A 1 205 ? 16.650 6.802 -15.270 1.00 88.75 205 ILE A N 1
ATOM 1706 C CA . ILE A 1 205 ? 17.300 7.397 -16.442 1.00 88.75 205 ILE A CA 1
ATOM 1707 C C . ILE A 1 205 ? 17.471 8.905 -16.263 1.00 88.75 205 ILE A C 1
ATOM 1709 O O . ILE A 1 205 ? 18.518 9.436 -16.621 1.00 88.75 205 ILE A O 1
ATOM 1713 N N . LEU A 1 206 ? 16.476 9.603 -15.707 1.00 89.06 206 LEU A N 1
ATOM 1714 C CA . LEU A 1 206 ? 16.603 11.035 -15.425 1.00 89.06 206 LEU A CA 1
ATOM 1715 C C . LEU A 1 206 ? 17.697 11.332 -14.410 1.00 89.06 206 LEU A C 1
ATOM 1717 O O . LEU A 1 206 ? 18.443 12.280 -14.630 1.00 89.06 206 LEU A O 1
ATOM 1721 N N . ASP A 1 207 ? 17.798 10.534 -13.345 1.00 85.69 207 ASP A N 1
ATOM 1722 C CA . ASP A 1 207 ? 18.850 10.686 -12.339 1.00 85.69 207 ASP A CA 1
ATOM 1723 C C . ASP A 1 207 ? 20.238 10.579 -12.985 1.00 85.69 207 ASP A C 1
ATOM 1725 O O . ASP A 1 207 ? 21.082 11.452 -12.803 1.00 85.69 207 ASP A O 1
ATOM 1729 N N . GLU A 1 208 ? 20.444 9.590 -13.857 1.00 85.12 208 GLU A N 1
ATOM 1730 C CA . GLU A 1 208 ? 21.696 9.462 -14.604 1.00 85.12 208 GLU A CA 1
ATOM 1731 C C . GLU A 1 208 ? 21.947 10.638 -15.562 1.00 85.12 208 GLU A C 1
ATOM 1733 O O . GLU A 1 208 ? 23.069 11.137 -15.647 1.00 85.12 208 GLU A O 1
ATOM 1738 N N . LEU A 1 209 ? 20.916 11.117 -16.266 1.00 85.06 209 LEU A N 1
ATOM 1739 C CA . LEU A 1 209 ? 21.039 12.242 -17.202 1.00 85.06 209 LEU A CA 1
ATOM 1740 C C . LEU A 1 209 ? 21.361 13.576 -16.516 1.00 85.06 209 LEU A C 1
ATOM 1742 O O . LEU A 1 209 ? 21.881 14.472 -17.178 1.00 85.06 209 LEU A O 1
ATOM 1746 N N . VAL A 1 210 ? 21.063 13.737 -15.223 1.00 82.81 210 VAL A N 1
ATOM 1747 C CA . VAL A 1 210 ? 21.471 14.923 -14.445 1.00 82.81 210 VAL A CA 1
ATOM 1748 C C . VAL A 1 210 ? 22.850 14.770 -13.794 1.00 82.81 210 VAL A C 1
ATOM 1750 O O . VAL A 1 210 ? 23.293 15.673 -13.086 1.00 82.81 210 VAL A O 1
ATOM 1753 N N . GLY A 1 211 ? 23.556 13.669 -14.068 1.00 75.56 211 GLY A N 1
ATOM 1754 C CA . GLY A 1 211 ? 24.890 13.380 -13.540 1.00 75.56 211 GLY A CA 1
ATOM 1755 C C . GLY A 1 211 ? 24.907 12.380 -12.388 1.00 75.56 211 GLY A C 1
ATOM 1756 O O . GLY A 1 211 ? 25.981 12.076 -11.879 1.00 75.56 211 GLY A O 1
ATOM 1757 N N . GLY A 1 212 ? 23.751 11.843 -11.999 1.00 75.56 212 GLY A N 1
ATOM 1758 C CA . GLY A 1 212 ? 23.657 10.762 -11.035 1.00 75.56 212 GLY A CA 1
ATOM 1759 C C . GLY A 1 212 ? 24.408 9.502 -11.481 1.00 75.56 212 GLY A C 1
ATOM 1760 O O . GLY A 1 212 ? 24.904 9.388 -12.611 1.00 75.56 212 GLY A O 1
ATOM 1761 N N . PRO A 1 213 ? 24.534 8.527 -10.576 1.00 70.25 213 PRO A N 1
ATOM 1762 C CA . PRO A 1 213 ? 25.218 7.283 -10.863 1.00 70.25 213 PRO A CA 1
ATOM 1763 C C . PRO A 1 213 ? 24.705 6.599 -12.134 1.00 70.25 213 PRO A C 1
ATOM 1765 O O . PRO A 1 213 ? 23.509 6.356 -12.281 1.00 70.25 213 PRO A O 1
ATOM 1768 N N . ARG A 1 214 ? 25.623 6.192 -13.022 1.00 66.00 214 ARG A N 1
ATOM 1769 C CA . ARG A 1 214 ? 25.224 5.433 -14.209 1.00 66.00 214 ARG A CA 1
ATOM 1770 C C . ARG A 1 214 ? 24.578 4.110 -13.817 1.00 66.00 214 ARG A C 1
ATOM 1772 O O . ARG A 1 214 ? 25.177 3.309 -13.096 1.00 66.00 214 ARG A O 1
ATOM 1779 N N . MET A 1 215 ? 23.410 3.848 -14.393 1.00 61.41 215 MET A N 1
ATOM 1780 C CA . MET A 1 215 ? 22.807 2.526 -14.482 1.00 61.41 215 MET A CA 1
ATOM 1781 C C . MET A 1 215 ? 23.698 1.685 -15.405 1.00 61.41 215 MET A C 1
ATOM 1783 O O . MET A 1 215 ? 23.461 1.600 -16.611 1.00 61.41 215 MET A O 1
ATOM 1787 N N . THR A 1 216 ? 24.798 1.136 -14.882 1.00 50.59 216 THR A N 1
ATOM 1788 C CA . THR A 1 216 ? 25.552 0.117 -15.621 1.00 50.59 216 THR A CA 1
ATOM 1789 C C . THR A 1 216 ? 24.852 -1.231 -15.488 1.00 50.59 216 THR A C 1
ATOM 1791 O O . THR A 1 216 ? 24.076 -1.452 -14.557 1.00 50.59 216 THR A O 1
ATOM 1794 N N . PHE A 1 217 ? 25.163 -2.143 -16.411 1.00 45.06 217 PHE A N 1
ATOM 1795 C CA . PHE A 1 217 ? 24.644 -3.515 -16.483 1.00 45.06 217 PHE A CA 1
ATOM 1796 C C . PHE A 1 217 ? 24.844 -4.324 -15.179 1.00 45.06 217 PHE A C 1
ATOM 1798 O O . PHE A 1 217 ? 24.288 -5.409 -15.042 1.00 45.06 217 PHE A O 1
ATOM 1805 N N . THR A 1 218 ? 25.636 -3.808 -14.228 1.00 36.75 218 THR A N 1
ATOM 1806 C CA . THR A 1 218 ? 26.057 -4.488 -12.997 1.00 36.75 218 THR A CA 1
ATOM 1807 C C . THR A 1 218 ? 26.254 -3.540 -11.811 1.00 36.75 218 THR A C 1
ATOM 1809 O O . THR A 1 218 ? 27.098 -3.799 -10.964 1.00 36.75 218 THR A O 1
ATOM 1812 N N . SER A 1 219 ? 25.582 -2.393 -11.719 1.00 36.84 219 SER A N 1
ATOM 1813 C CA . SER A 1 219 ? 25.788 -1.559 -10.528 1.00 36.84 219 SER A CA 1
ATOM 1814 C C . SER A 1 219 ? 24.574 -0.728 -10.167 1.00 36.84 219 SER A C 1
ATOM 1816 O O . SER A 1 219 ? 24.305 0.295 -10.797 1.00 36.84 219 SER A O 1
ATOM 1818 N N . ARG A 1 220 ? 23.925 -1.070 -9.049 1.00 39.56 220 ARG A N 1
ATOM 1819 C CA . ARG A 1 220 ? 23.373 -0.002 -8.215 1.00 39.56 220 ARG A CA 1
ATOM 1820 C C . ARG A 1 220 ? 24.532 0.640 -7.477 1.00 39.56 220 ARG A C 1
ATOM 1822 O O . ARG A 1 220 ? 25.089 0.076 -6.539 1.00 39.56 220 ARG A O 1
ATOM 1829 N N . LEU A 1 221 ? 24.882 1.841 -7.903 1.00 40.25 221 LE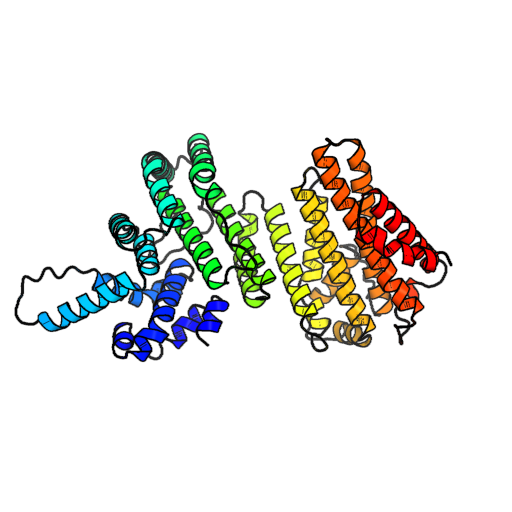U A N 1
ATOM 1830 C CA . LEU A 1 221 ? 25.614 2.753 -7.047 1.00 40.25 221 LEU A CA 1
ATOM 1831 C C . LEU A 1 221 ? 24.724 3.131 -5.854 1.00 40.25 221 LEU A C 1
ATOM 1833 O O . LEU A 1 221 ? 23.492 3.097 -5.900 1.00 40.25 221 LEU A O 1
ATOM 1837 N N . LYS A 1 222 ? 25.411 3.392 -4.748 1.00 41.50 222 LYS A N 1
ATOM 1838 C CA . LYS A 1 222 ? 24.888 3.640 -3.407 1.00 41.50 222 LYS A CA 1
ATOM 1839 C C . LYS A 1 222 ? 23.713 4.622 -3.453 1.00 41.50 222 LYS A C 1
ATOM 1841 O O . LYS A 1 222 ? 23.778 5.643 -4.123 1.00 41.50 222 LYS A O 1
ATOM 1846 N N . THR A 1 223 ? 22.686 4.354 -2.652 1.00 44.53 223 THR A N 1
ATOM 1847 C CA . THR A 1 223 ? 21.471 5.161 -2.405 1.00 44.53 223 THR A CA 1
ATOM 1848 C C . THR A 1 223 ? 21.710 6.605 -1.924 1.00 44.53 223 THR A C 1
ATOM 1850 O O . THR A 1 223 ? 20.780 7.248 -1.452 1.00 44.53 223 THR A O 1
ATOM 1853 N N . LEU A 1 224 ? 22.943 7.106 -1.987 1.00 46.50 224 LEU A N 1
ATOM 1854 C CA . LEU A 1 224 ? 23.407 8.350 -1.380 1.00 46.50 224 LEU A CA 1
ATOM 1855 C C . LEU A 1 224 ? 23.528 9.520 -2.372 1.00 46.50 224 LEU A C 1
ATOM 1857 O O . LEU A 1 224 ? 23.836 10.620 -1.929 1.00 46.50 224 LEU A O 1
ATOM 1861 N N . GLU A 1 225 ? 23.291 9.312 -3.674 1.00 56.06 225 GLU A N 1
ATOM 1862 C CA . GLU A 1 225 ? 23.517 10.345 -4.708 1.00 56.06 225 GLU A CA 1
ATOM 1863 C C . GLU A 1 225 ? 22.327 10.604 -5.648 1.00 56.06 225 GLU A C 1
ATOM 1865 O O . GLU A 1 225 ? 22.465 11.389 -6.579 1.00 56.06 225 GLU A O 1
ATOM 1870 N N . PHE A 1 226 ? 21.160 9.999 -5.406 1.00 62.88 226 PHE A N 1
ATOM 1871 C CA . PHE A 1 226 ? 19.951 10.350 -6.163 1.00 62.88 226 PHE A CA 1
ATOM 1872 C C . PHE A 1 226 ? 19.445 11.736 -5.752 1.00 62.88 226 PHE A C 1
ATOM 1874 O O . PHE A 1 226 ? 19.485 12.078 -4.563 1.00 62.88 226 PHE A O 1
ATOM 1881 N N . ASP A 1 227 ? 18.883 12.502 -6.692 1.00 75.88 227 ASP A N 1
ATOM 1882 C CA . ASP A 1 227 ? 18.210 13.747 -6.314 1.00 75.88 227 ASP A CA 1
ATOM 1883 C C . ASP A 1 227 ? 17.018 13.431 -5.375 1.00 75.88 227 ASP A C 1
ATOM 1885 O O . ASP A 1 227 ? 16.165 12.600 -5.723 1.00 75.88 227 ASP A O 1
ATOM 1889 N N . PRO A 1 228 ? 16.919 14.068 -4.187 1.00 80.25 228 PRO A N 1
ATOM 1890 C CA . PRO A 1 228 ? 15.864 13.801 -3.208 1.00 80.25 228 PRO A CA 1
ATOM 1891 C C . PRO A 1 228 ? 14.441 13.824 -3.777 1.00 80.25 228 PRO A C 1
ATOM 1893 O O . PRO A 1 228 ? 13.586 13.079 -3.301 1.00 80.25 228 PRO A O 1
ATOM 1896 N N . ILE A 1 229 ? 14.177 14.641 -4.804 1.00 84.94 229 ILE A N 1
ATOM 1897 C CA . ILE A 1 229 ? 12.860 14.718 -5.453 1.00 84.94 229 ILE A CA 1
ATOM 1898 C C . ILE A 1 229 ? 12.499 13.419 -6.192 1.00 84.94 229 ILE A C 1
ATOM 1900 O O . ILE A 1 229 ? 11.362 12.945 -6.131 1.00 84.94 229 ILE A O 1
ATOM 1904 N N . LEU A 1 230 ? 13.486 12.799 -6.848 1.00 86.75 230 LEU A N 1
ATOM 1905 C CA . LEU A 1 230 ? 13.323 11.554 -7.593 1.00 86.75 230 LEU A CA 1
ATOM 1906 C C . LEU A 1 230 ? 13.159 10.386 -6.620 1.00 86.75 230 LEU A C 1
ATOM 1908 O O . LEU A 1 230 ? 12.307 9.518 -6.828 1.00 86.75 230 LEU A O 1
ATOM 1912 N N . ILE A 1 231 ? 13.922 10.389 -5.519 1.00 86.44 231 ILE A N 1
ATOM 1913 C CA . ILE A 1 231 ? 13.748 9.418 -4.432 1.00 86.44 231 ILE A CA 1
ATOM 1914 C C . ILE A 1 231 ? 12.330 9.514 -3.867 1.00 86.44 231 ILE A C 1
ATOM 1916 O O . ILE A 1 231 ? 11.666 8.479 -3.758 1.00 86.44 231 ILE A O 1
ATOM 1920 N N . ASP A 1 232 ? 11.867 10.725 -3.543 1.00 89.56 232 ASP A N 1
ATOM 1921 C CA . ASP A 1 232 ? 10.552 10.961 -2.944 1.00 89.56 232 ASP A CA 1
ATOM 1922 C C . ASP A 1 232 ? 9.423 10.412 -3.826 1.00 89.56 232 ASP A C 1
ATOM 1924 O O . ASP A 1 232 ? 8.570 9.655 -3.344 1.00 89.56 232 ASP A O 1
ATOM 1928 N N . TYR A 1 233 ? 9.468 10.696 -5.133 1.00 91.44 233 TYR A N 1
ATOM 1929 C CA . TYR A 1 233 ? 8.465 10.206 -6.077 1.00 91.44 233 TYR A CA 1
ATOM 1930 C C . TYR A 1 233 ? 8.539 8.683 -6.264 1.00 91.44 233 TYR A C 1
ATOM 1932 O O . TYR A 1 233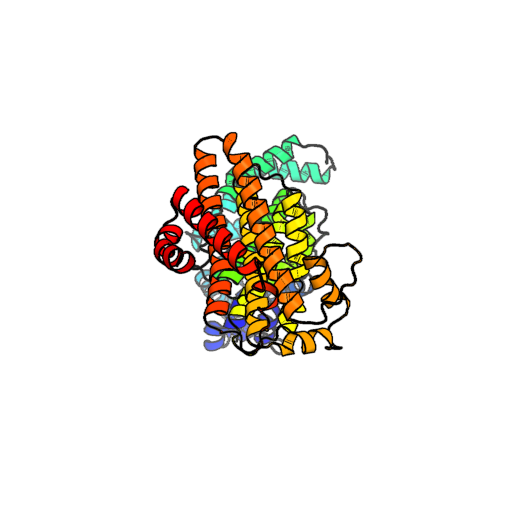 ? 7.510 8.007 -6.260 1.00 91.44 233 TYR A O 1
ATOM 1940 N N . LYS A 1 234 ? 9.740 8.088 -6.343 1.00 90.69 234 LYS A N 1
ATOM 1941 C CA . LYS A 1 234 ? 9.888 6.620 -6.417 1.00 90.69 234 LYS A CA 1
ATOM 1942 C C . LYS A 1 234 ? 9.355 5.919 -5.168 1.00 90.69 234 LYS A C 1
ATOM 1944 O O . LYS A 1 234 ? 8.777 4.836 -5.274 1.00 90.69 234 LYS A O 1
ATOM 1949 N N . VAL A 1 235 ? 9.586 6.492 -3.987 1.00 92.25 235 VAL A N 1
ATOM 1950 C CA . VAL A 1 235 ? 9.034 5.960 -2.735 1.00 92.25 235 VAL A CA 1
ATOM 1951 C C . VAL A 1 235 ? 7.513 6.104 -2.738 1.00 92.25 235 VAL A C 1
ATOM 1953 O O . VAL A 1 235 ? 6.837 5.130 -2.416 1.00 92.25 235 VAL A O 1
ATOM 1956 N N . GLN A 1 236 ? 6.975 7.246 -3.185 1.00 93.94 236 GLN A N 1
ATOM 1957 C CA . GLN A 1 236 ? 5.529 7.454 -3.316 1.00 93.94 236 GLN A CA 1
ATOM 1958 C C . GLN A 1 236 ? 4.876 6.401 -4.214 1.00 93.94 236 GLN A C 1
ATOM 1960 O O . GLN A 1 236 ? 3.987 5.697 -3.751 1.00 93.94 236 GLN A O 1
ATOM 1965 N N . LEU A 1 237 ? 5.381 6.205 -5.438 1.00 94.00 237 LEU A N 1
ATOM 1966 C CA . LEU A 1 237 ? 4.863 5.198 -6.373 1.00 94.00 237 LEU A CA 1
ATOM 1967 C C . LEU A 1 237 ? 4.826 3.792 -5.759 1.00 94.00 237 LEU A C 1
ATOM 1969 O O . LEU A 1 237 ? 3.897 3.018 -5.988 1.00 94.00 237 LEU A O 1
ATOM 1973 N N . SER A 1 238 ? 5.848 3.441 -4.975 1.00 94.38 238 SER A N 1
ATOM 1974 C CA . SER A 1 238 ? 5.911 2.134 -4.325 1.00 94.38 238 SER A CA 1
ATOM 1975 C C . SER A 1 238 ? 4.942 2.013 -3.143 1.00 94.38 238 SER A C 1
ATOM 1977 O O . SER A 1 238 ? 4.426 0.919 -2.908 1.00 94.38 238 SER A O 1
ATOM 1979 N N . LEU A 1 239 ? 4.682 3.101 -2.410 1.00 96.12 239 LEU A N 1
ATOM 1980 C CA . LEU A 1 239 ? 3.643 3.146 -1.377 1.00 96.12 239 LEU A CA 1
ATOM 1981 C C . LEU A 1 239 ? 2.246 3.070 -2.006 1.00 96.12 239 LEU A C 1
ATOM 1983 O O . LEU A 1 239 ? 1.428 2.277 -1.548 1.00 96.12 239 LEU A O 1
ATOM 1987 N N . ASP A 1 240 ? 2.002 3.784 -3.105 1.00 96.00 240 ASP A N 1
ATOM 1988 C CA . ASP A 1 240 ? 0.735 3.737 -3.844 1.00 96.00 240 ASP A CA 1
ATOM 1989 C C . ASP A 1 240 ? 0.469 2.331 -4.402 1.00 96.00 240 ASP A C 1
ATOM 1991 O O . ASP A 1 240 ? -0.648 1.819 -4.324 1.00 96.00 240 ASP A O 1
ATOM 1995 N N . MET A 1 241 ? 1.514 1.644 -4.880 1.00 96.00 241 MET A N 1
ATOM 1996 C CA . MET A 1 241 ? 1.434 0.236 -5.278 1.00 96.00 241 MET A CA 1
ATOM 1997 C C . MET A 1 241 ? 1.101 -0.685 -4.098 1.00 96.00 241 MET A C 1
ATOM 1999 O O . MET A 1 241 ? 0.280 -1.597 -4.229 1.00 96.00 241 MET A O 1
ATOM 2003 N N . ALA A 1 242 ? 1.710 -0.456 -2.931 1.00 97.19 242 ALA A N 1
ATOM 2004 C CA . ALA A 1 242 ? 1.392 -1.207 -1.721 1.00 97.19 242 ALA A CA 1
ATOM 2005 C C . ALA A 1 242 ? -0.066 -0.978 -1.292 1.00 97.19 242 ALA A C 1
ATOM 2007 O O . ALA A 1 242 ? -0.765 -1.936 -0.945 1.00 97.19 242 ALA A O 1
ATOM 2008 N N . TYR A 1 243 ? -0.548 0.261 -1.380 1.00 96.50 243 TYR A N 1
ATOM 2009 C CA . TYR A 1 243 ? -1.924 0.629 -1.080 1.00 96.50 243 TYR A CA 1
ATOM 2010 C C . TYR A 1 243 ? -2.918 0.018 -2.079 1.00 96.50 243 TYR A C 1
ATOM 2012 O O . TYR A 1 243 ? -3.947 -0.526 -1.677 1.00 96.50 243 TYR A O 1
ATOM 2020 N N . CYS A 1 244 ? -2.588 0.007 -3.370 1.00 96.12 244 CYS A N 1
ATOM 2021 C CA . CYS A 1 244 ? -3.368 -0.680 -4.395 1.00 96.12 244 CYS A CA 1
ATOM 2022 C C . CYS A 1 244 ? -3.482 -2.181 -4.125 1.00 96.12 244 CYS A C 1
ATOM 2024 O O . CYS A 1 244 ? -4.589 -2.721 -4.036 1.00 96.12 244 CYS A O 1
ATOM 2026 N N . ALA A 1 245 ? -2.351 -2.842 -3.873 1.00 96.56 245 ALA A N 1
ATOM 2027 C CA . ALA A 1 245 ? -2.331 -4.248 -3.499 1.00 96.56 245 ALA A CA 1
ATOM 2028 C C . ALA A 1 245 ? -3.182 -4.525 -2.245 1.00 96.56 245 ALA A C 1
ATOM 2030 O O . ALA A 1 245 ? -3.933 -5.499 -2.219 1.00 96.56 245 ALA A O 1
ATOM 2031 N N . LEU A 1 246 ? -3.139 -3.646 -1.238 1.00 95.38 246 LEU A N 1
ATOM 2032 C CA . LEU A 1 246 ? -3.998 -3.719 -0.052 1.00 95.38 246 LEU A CA 1
ATOM 2033 C C . LEU A 1 246 ? -5.489 -3.632 -0.414 1.00 95.38 246 LEU A C 1
ATOM 2035 O O . LEU A 1 246 ? -6.275 -4.482 0.011 1.00 95.38 246 LEU A O 1
ATOM 2039 N N . ARG A 1 247 ? -5.899 -2.635 -1.206 1.00 94.81 247 ARG A N 1
ATOM 2040 C CA . ARG A 1 247 ? -7.310 -2.437 -1.586 1.00 94.81 247 ARG A CA 1
ATOM 2041 C C . ARG A 1 247 ? -7.861 -3.593 -2.420 1.00 94.81 247 ARG A C 1
ATOM 2043 O O . ARG A 1 247 ? -9.026 -3.945 -2.255 1.00 94.81 247 ARG A O 1
ATOM 2050 N N . GLN A 1 248 ? -7.015 -4.243 -3.214 1.00 93.94 248 GLN A N 1
ATOM 2051 C CA . GLN A 1 248 ? -7.354 -5.454 -3.970 1.00 93.94 248 GLN A CA 1
ATOM 2052 C C . GLN A 1 248 ? -7.169 -6.759 -3.170 1.00 93.94 248 GLN A C 1
ATOM 2054 O O . GLN A 1 248 ? -7.245 -7.847 -3.737 1.00 93.94 248 GLN A O 1
ATOM 2059 N N . ARG A 1 249 ? -6.941 -6.680 -1.848 1.00 93.62 249 ARG A N 1
ATOM 2060 C CA . ARG A 1 249 ? -6.744 -7.828 -0.934 1.00 93.62 249 ARG A CA 1
ATOM 2061 C C . ARG A 1 249 ? -5.535 -8.713 -1.272 1.00 93.62 249 ARG A C 1
ATOM 2063 O O . ARG A 1 249 ? -5.445 -9.858 -0.831 1.00 93.62 249 ARG A O 1
ATOM 2070 N N . ASN A 1 250 ? -4.557 -8.178 -1.994 1.00 94.50 250 ASN A N 1
ATOM 2071 C CA . ASN A 1 250 ? -3.269 -8.811 -2.250 1.00 94.50 250 ASN A CA 1
ATOM 2072 C C . ASN A 1 250 ? -2.259 -8.453 -1.145 1.00 94.50 250 ASN A C 1
ATOM 2074 O O . ASN A 1 250 ? -1.281 -7.728 -1.344 1.00 94.50 250 ASN A O 1
ATOM 2078 N N . PHE A 1 251 ? -2.508 -8.978 0.058 1.00 94.06 251 PHE A N 1
ATOM 2079 C CA . PHE A 1 251 ? -1.729 -8.650 1.258 1.00 94.06 251 PHE A CA 1
ATOM 2080 C C . PHE A 1 251 ? -0.247 -9.018 1.136 1.00 94.06 251 PHE A C 1
ATOM 2082 O O . PHE A 1 251 ? 0.613 -8.304 1.644 1.00 94.06 251 PHE A O 1
ATOM 2089 N N . LYS A 1 252 ? 0.070 -10.120 0.444 1.00 94.12 252 LYS A N 1
ATOM 2090 C CA . LYS A 1 252 ? 1.455 -10.578 0.269 1.00 94.12 252 LYS A CA 1
ATOM 2091 C C . LYS A 1 252 ? 2.277 -9.579 -0.546 1.00 94.12 252 LYS A C 1
ATOM 2093 O O . LYS A 1 252 ? 3.392 -9.254 -0.147 1.00 94.12 252 LYS A O 1
ATOM 2098 N N . LEU A 1 253 ? 1.726 -9.085 -1.655 1.00 95.38 253 LEU A N 1
ATOM 2099 C CA . LEU A 1 253 ? 2.393 -8.085 -2.486 1.00 95.38 253 LEU A CA 1
ATOM 2100 C C . LEU A 1 253 ? 2.534 -6.747 -1.752 1.00 95.38 253 LEU A C 1
ATOM 2102 O O . LEU A 1 253 ? 3.613 -6.159 -1.768 1.00 95.38 253 LEU A O 1
ATOM 2106 N N . SER A 1 254 ? 1.482 -6.312 -1.053 1.00 96.50 254 SER A N 1
ATOM 2107 C CA . SER A 1 254 ? 1.501 -5.082 -0.254 1.00 96.50 254 SER A CA 1
ATOM 2108 C C . SER A 1 254 ? 2.625 -5.098 0.794 1.00 96.50 254 SER A C 1
ATOM 2110 O O . SER A 1 254 ? 3.456 -4.193 0.818 1.00 96.50 254 SER A O 1
ATOM 2112 N N . LEU A 1 255 ? 2.754 -6.184 1.569 1.00 95.12 255 LEU A N 1
ATOM 2113 C CA . LEU A 1 255 ? 3.849 -6.350 2.537 1.00 95.12 255 LEU A CA 1
ATOM 2114 C C . LEU A 1 255 ? 5.232 -6.381 1.878 1.00 95.12 255 LEU A C 1
ATOM 2116 O O . LEU A 1 255 ? 6.172 -5.810 2.427 1.00 95.12 255 LEU A O 1
ATOM 2120 N N . SER A 1 256 ? 5.368 -7.016 0.708 1.00 94.19 256 SER A N 1
ATOM 2121 C CA . SER A 1 256 ? 6.634 -7.008 -0.036 1.00 94.19 256 SER A CA 1
ATOM 2122 C C . SER A 1 256 ? 7.059 -5.577 -0.369 1.00 94.19 256 SER A C 1
ATOM 2124 O O . SER A 1 256 ? 8.173 -5.180 -0.045 1.00 94.19 256 SER A O 1
ATOM 2126 N N . LYS A 1 257 ? 6.147 -4.770 -0.926 1.00 94.19 257 LYS A N 1
ATOM 2127 C CA . LYS A 1 257 ? 6.425 -3.372 -1.294 1.00 94.19 257 LYS A CA 1
ATOM 2128 C C . LYS A 1 257 ? 6.675 -2.469 -0.083 1.00 94.19 257 LYS A C 1
ATOM 2130 O O . LYS A 1 257 ? 7.488 -1.547 -0.159 1.00 94.19 257 LYS A O 1
ATOM 2135 N N . LEU A 1 258 ? 6.033 -2.742 1.053 1.00 94.81 258 LEU A N 1
ATOM 2136 C CA . LEU A 1 258 ? 6.317 -2.035 2.304 1.00 94.81 258 LEU A CA 1
ATOM 2137 C C . LEU A 1 258 ? 7.723 -2.347 2.829 1.00 94.81 258 LEU A C 1
ATOM 2139 O O . LEU A 1 258 ? 8.437 -1.438 3.251 1.00 94.81 258 LEU A O 1
ATOM 2143 N N . ASN A 1 259 ? 8.160 -3.604 2.767 1.00 92.19 259 ASN A N 1
ATOM 2144 C CA . ASN A 1 259 ? 9.515 -3.968 3.180 1.00 92.19 259 ASN A CA 1
ATOM 2145 C C . ASN A 1 259 ? 10.577 -3.291 2.298 1.00 92.19 259 ASN A C 1
ATOM 2147 O O . ASN A 1 259 ? 11.554 -2.765 2.831 1.00 92.19 259 ASN A O 1
ATOM 2151 N N . ASP A 1 260 ? 10.339 -3.214 0.986 1.00 87.00 260 ASP A N 1
ATOM 2152 C CA . ASP A 1 260 ? 11.244 -2.562 0.029 1.00 87.00 260 ASP A CA 1
ATOM 2153 C C . ASP A 1 260 ? 11.364 -1.040 0.253 1.00 87.00 260 ASP A C 1
ATOM 2155 O O . ASP A 1 260 ? 12.396 -0.431 -0.042 1.00 87.00 260 ASP A O 1
ATOM 2159 N N . THR A 1 261 ? 10.311 -0.400 0.772 1.00 90.62 261 THR A N 1
ATOM 2160 C CA . THR A 1 261 ? 10.266 1.059 0.988 1.00 90.62 261 THR A CA 1
ATOM 2161 C C . THR A 1 261 ? 10.772 1.497 2.354 1.00 90.62 261 THR A C 1
ATOM 2163 O O . THR A 1 261 ? 11.235 2.629 2.482 1.00 90.62 261 THR A O 1
ATOM 2166 N N . ARG A 1 262 ? 10.754 0.614 3.360 1.00 88.69 262 ARG A N 1
ATOM 2167 C CA . ARG A 1 262 ? 11.062 0.945 4.762 1.00 88.69 262 ARG A CA 1
ATOM 2168 C C . ARG A 1 262 ? 12.390 1.682 4.941 1.00 88.69 262 ARG A C 1
ATOM 2170 O O . ARG A 1 262 ? 12.433 2.697 5.624 1.00 88.69 262 ARG A O 1
ATOM 2177 N N . ASN A 1 263 ? 13.453 1.201 4.298 1.00 85.88 263 ASN A N 1
ATOM 2178 C CA . ASN A 1 263 ? 14.804 1.759 4.450 1.00 85.88 263 ASN A CA 1
ATOM 2179 C C . ASN A 1 263 ? 15.029 3.049 3.640 1.00 85.88 263 ASN A C 1
ATOM 2181 O O . ASN A 1 263 ? 16.114 3.617 3.680 1.00 85.88 263 ASN A O 1
ATOM 2185 N N . ARG A 1 264 ? 14.032 3.487 2.861 1.00 84.88 264 ARG A N 1
ATOM 2186 C CA . ARG A 1 264 ? 14.116 4.655 1.970 1.00 84.88 264 ARG A CA 1
ATOM 2187 C C . ARG A 1 264 ? 13.256 5.826 2.444 1.00 84.88 264 ARG A C 1
ATOM 2189 O O . ARG A 1 264 ? 13.323 6.896 1.847 1.00 84.88 264 ARG A O 1
ATOM 2196 N N . LEU A 1 265 ? 12.466 5.637 3.503 1.00 87.19 265 LEU A N 1
ATOM 2197 C CA . LEU A 1 265 ? 11.592 6.676 4.055 1.00 87.19 265 LEU A CA 1
ATOM 2198 C C . LEU A 1 265 ? 12.395 7.879 4.562 1.00 87.19 265 LEU A C 1
ATOM 2200 O O . LEU A 1 265 ? 12.008 9.012 4.300 1.00 87.19 265 LEU A O 1
ATOM 2204 N N . ASP A 1 266 ? 13.540 7.630 5.202 1.00 85.31 266 ASP A N 1
ATOM 2205 C CA . ASP A 1 266 ? 14.401 8.675 5.777 1.00 85.31 266 ASP A CA 1
ATOM 2206 C C . ASP A 1 266 ? 15.100 9.541 4.713 1.00 85.31 266 ASP A C 1
ATOM 2208 O O . ASP A 1 266 ? 15.615 10.609 5.024 1.00 85.31 266 ASP A O 1
ATOM 2212 N N . LEU A 1 267 ? 15.104 9.093 3.453 1.00 83.12 267 LEU A N 1
ATOM 2213 C CA . LEU A 1 267 ? 15.710 9.794 2.316 1.00 83.12 267 LEU A CA 1
ATOM 2214 C C . LEU A 1 267 ? 14.714 10.700 1.569 1.00 83.12 267 LEU A C 1
ATOM 2216 O O . LEU A 1 267 ? 15.087 11.354 0.598 1.00 83.12 267 LEU A O 1
ATOM 2220 N N . CYS A 1 268 ? 13.440 10.695 1.966 1.00 84.62 268 CYS A N 1
ATOM 2221 C CA . CYS A 1 268 ? 12.386 11.481 1.325 1.00 84.62 268 CYS A CA 1
ATOM 2222 C C . CYS A 1 268 ? 12.417 12.947 1.781 1.00 84.62 268 CYS A C 1
ATOM 2224 O O . CYS A 1 268 ? 12.940 13.256 2.849 1.00 84.62 268 CYS A O 1
ATOM 2226 N N . GLN A 1 269 ? 11.796 13.850 1.013 1.00 80.81 269 GLN A N 1
ATOM 2227 C CA . GLN A 1 269 ? 11.725 15.273 1.381 1.00 80.81 269 GLN A CA 1
ATOM 2228 C C . GLN A 1 269 ? 10.902 15.490 2.662 1.00 80.81 269 GLN A C 1
ATOM 2230 O O . GLN A 1 269 ? 11.269 16.298 3.509 1.00 80.81 269 GLN A O 1
ATOM 2235 N N . ASN A 1 270 ? 9.814 14.727 2.822 1.00 85.06 270 ASN A N 1
ATOM 2236 C CA . ASN A 1 270 ? 8.948 14.744 4.004 1.00 85.06 270 ASN A CA 1
ATOM 2237 C C . ASN A 1 270 ? 8.891 13.351 4.657 1.00 85.06 270 ASN A C 1
ATOM 2239 O O . ASN A 1 270 ? 7.871 12.656 4.548 1.00 85.06 270 ASN A O 1
ATOM 2243 N N . PRO A 1 271 ? 9.964 12.917 5.349 1.00 86.75 271 PRO A N 1
ATOM 2244 C CA . PRO A 1 271 ? 10.084 11.551 5.864 1.00 86.75 271 PRO A CA 1
ATOM 2245 C C . PRO A 1 271 ? 8.976 11.218 6.868 1.00 86.75 271 PRO A C 1
ATOM 2247 O O . PRO A 1 271 ? 8.484 10.091 6.915 1.00 86.75 271 PRO A O 1
ATOM 2250 N N . LEU A 1 272 ? 8.515 12.214 7.629 1.00 88.19 272 LEU A N 1
ATOM 2251 C CA . LEU A 1 272 ? 7.483 12.032 8.641 1.00 88.19 272 LEU A CA 1
ATOM 2252 C C . LEU A 1 272 ? 6.126 11.658 8.022 1.00 88.19 272 LEU A C 1
ATOM 2254 O O . LEU A 1 272 ? 5.546 10.649 8.422 1.00 88.19 272 LEU A O 1
ATOM 2258 N N . ILE A 1 273 ? 5.650 12.398 7.012 1.00 88.00 273 ILE A N 1
ATOM 2259 C CA . ILE A 1 273 ? 4.375 12.109 6.327 1.00 88.00 273 ILE A CA 1
ATOM 2260 C C . ILE A 1 273 ? 4.441 10.752 5.618 1.00 88.00 273 ILE A C 1
ATOM 2262 O O . ILE A 1 273 ? 3.539 9.929 5.771 1.00 88.00 273 ILE A O 1
ATOM 2266 N N . LYS A 1 274 ? 5.534 10.480 4.891 1.00 90.56 274 LYS A N 1
ATOM 2267 C CA . LYS A 1 274 ? 5.736 9.194 4.199 1.00 90.56 274 LYS A CA 1
ATOM 2268 C C . LYS A 1 274 ? 5.752 8.032 5.184 1.00 90.56 274 LYS A C 1
ATOM 2270 O O . LYS A 1 274 ? 5.200 6.972 4.905 1.00 90.56 274 LYS A O 1
ATOM 2275 N N . SER A 1 275 ? 6.352 8.236 6.354 1.00 92.06 275 SER A N 1
ATOM 2276 C CA . SER A 1 275 ? 6.382 7.226 7.399 1.00 92.06 275 SER A CA 1
ATOM 2277 C C . SER A 1 275 ? 5.012 7.002 8.043 1.00 92.06 275 SER A C 1
ATOM 2279 O O . SER A 1 275 ? 4.675 5.858 8.325 1.00 92.06 275 SER A O 1
ATOM 2281 N N . ILE A 1 276 ? 4.195 8.042 8.238 1.00 91.38 276 ILE A N 1
ATOM 2282 C CA . ILE A 1 276 ? 2.800 7.874 8.678 1.00 91.38 276 ILE A CA 1
ATOM 2283 C C . ILE A 1 276 ? 2.011 7.071 7.638 1.00 91.38 276 ILE A C 1
ATOM 2285 O O . ILE A 1 276 ? 1.333 6.118 8.010 1.00 91.38 276 ILE A O 1
ATOM 2289 N N . TYR A 1 277 ? 2.157 7.390 6.350 1.00 92.56 277 TYR A N 1
ATOM 2290 C CA . TYR A 1 277 ? 1.473 6.663 5.278 1.00 92.56 277 TYR A CA 1
ATOM 2291 C C . TYR A 1 277 ? 1.928 5.196 5.181 1.00 92.56 277 TYR A C 1
ATOM 2293 O O . TYR A 1 277 ? 1.114 4.289 5.028 1.00 92.56 277 TYR A O 1
ATOM 2301 N N . TRP A 1 278 ? 3.224 4.923 5.363 1.00 95.31 278 TRP A N 1
ATOM 2302 C CA . TRP A 1 278 ? 3.736 3.553 5.466 1.00 95.31 278 TRP A CA 1
ATOM 2303 C C . TRP A 1 278 ? 3.109 2.799 6.650 1.00 95.31 278 TRP A C 1
ATOM 2305 O O . TRP A 1 278 ? 2.660 1.662 6.490 1.00 95.31 278 TRP A O 1
ATOM 2315 N N . ASN A 1 279 ? 3.052 3.436 7.829 1.00 94.44 279 ASN A N 1
ATOM 2316 C CA . ASN A 1 279 ? 2.462 2.860 9.040 1.00 94.44 279 ASN A CA 1
ATOM 2317 C C . ASN A 1 279 ? 0.967 2.565 8.846 1.00 94.44 279 ASN A C 1
ATOM 2319 O O . ASN A 1 279 ? 0.506 1.498 9.248 1.00 94.44 279 ASN A O 1
ATOM 2323 N N . GLU A 1 280 ? 0.238 3.471 8.191 1.00 93.88 280 GLU A N 1
ATOM 2324 C CA . GLU A 1 280 ? -1.169 3.298 7.829 1.00 93.88 280 GLU A CA 1
ATOM 2325 C C . GLU A 1 280 ? -1.380 2.021 7.008 1.00 93.88 280 GLU A C 1
ATOM 2327 O O . GLU A 1 280 ? -2.138 1.141 7.423 1.00 93.88 280 GLU A O 1
ATOM 2332 N N . ILE A 1 281 ? -0.679 1.887 5.874 1.00 95.50 281 ILE A N 1
ATOM 2333 C CA . ILE A 1 281 ? -0.829 0.729 4.983 1.00 95.50 281 ILE A CA 1
ATOM 2334 C C . ILE A 1 281 ? -0.445 -0.556 5.728 1.00 95.50 281 ILE A C 1
ATOM 2336 O O . ILE A 1 281 ? -1.156 -1.554 5.628 1.00 95.50 281 ILE A O 1
ATOM 2340 N N . TYR A 1 282 ? 0.647 -0.543 6.500 1.00 95.50 282 TYR A N 1
ATOM 2341 C CA . TYR A 1 282 ? 1.092 -1.708 7.268 1.00 95.50 282 TYR A CA 1
ATOM 2342 C C . TYR A 1 282 ? 0.021 -2.191 8.257 1.00 95.50 282 TYR A C 1
ATOM 2344 O O . TYR A 1 282 ? -0.320 -3.378 8.271 1.00 95.50 282 TYR A O 1
ATOM 2352 N N . CYS A 1 283 ? -0.534 -1.279 9.059 1.00 94.31 283 CYS A N 1
ATOM 2353 C CA . CYS A 1 283 ? -1.581 -1.604 10.022 1.00 94.31 283 CYS A CA 1
ATOM 2354 C C . CYS A 1 283 ? -2.846 -2.116 9.319 1.00 94.31 283 CYS A C 1
ATOM 2356 O O . CYS A 1 283 ? -3.353 -3.177 9.681 1.00 94.31 283 CYS A O 1
ATOM 2358 N N . ASP A 1 284 ? -3.312 -1.425 8.276 1.00 94.31 284 ASP A N 1
ATOM 2359 C CA . ASP A 1 284 ? -4.525 -1.792 7.535 1.00 94.31 284 ASP A CA 1
ATOM 2360 C C . ASP A 1 284 ? -4.393 -3.172 6.854 1.00 94.31 284 ASP A C 1
ATOM 2362 O O . ASP A 1 284 ? -5.311 -3.993 6.903 1.00 94.31 284 ASP A O 1
ATOM 2366 N N . VAL A 1 285 ? -3.219 -3.494 6.290 1.00 94.12 285 VAL A N 1
ATOM 2367 C CA . VAL A 1 285 ? -2.929 -4.821 5.715 1.00 94.12 285 VAL A CA 1
ATOM 2368 C C . VAL A 1 285 ? -3.119 -5.930 6.740 1.00 94.12 285 VAL A C 1
ATOM 2370 O O . VAL A 1 285 ? -3.772 -6.934 6.443 1.00 94.12 285 VAL A O 1
ATOM 2373 N N . HIS A 1 286 ? -2.544 -5.774 7.931 1.00 91.00 286 HIS A N 1
ATOM 2374 C CA . HIS A 1 286 ? -2.649 -6.790 8.970 1.00 91.00 286 HIS A CA 1
ATOM 2375 C C . HIS A 1 286 ? -4.080 -6.887 9.510 1.00 91.00 286 HIS A C 1
ATOM 2377 O O . HIS A 1 286 ? -4.615 -7.993 9.579 1.00 91.00 286 HIS A O 1
ATOM 2383 N N . LEU A 1 287 ? -4.739 -5.759 9.785 1.00 90.31 287 LEU A N 1
ATOM 2384 C CA . LEU A 1 287 ? -6.122 -5.738 10.267 1.00 90.31 287 LEU A CA 1
ATOM 2385 C C . LEU A 1 287 ? -7.088 -6.409 9.280 1.00 90.31 287 LEU A C 1
ATOM 2387 O O . LEU A 1 287 ? -7.789 -7.352 9.648 1.00 90.31 287 LEU A O 1
ATOM 2391 N N . LYS A 1 288 ? -7.077 -6.013 8.002 1.00 89.88 288 LYS A N 1
ATOM 2392 C CA . LYS A 1 288 ? -7.961 -6.604 6.981 1.00 89.88 288 LYS A CA 1
ATOM 2393 C C . LYS A 1 288 ? -7.663 -8.067 6.696 1.00 89.88 288 LYS A C 1
ATOM 2395 O O . LYS A 1 288 ? -8.586 -8.841 6.443 1.00 89.88 288 LYS A O 1
ATOM 2400 N N . ARG A 1 289 ? -6.388 -8.467 6.725 1.00 88.06 289 ARG A N 1
ATOM 2401 C CA . ARG A 1 289 ? -6.011 -9.875 6.559 1.00 88.06 289 ARG A CA 1
ATOM 2402 C C . ARG A 1 289 ? -6.641 -10.737 7.651 1.00 88.06 289 ARG A C 1
ATOM 2404 O O . ARG A 1 289 ? -7.151 -11.808 7.333 1.00 88.06 289 ARG A O 1
ATOM 2411 N N . HIS A 1 290 ? -6.635 -10.262 8.894 1.00 82.94 290 HIS A N 1
ATOM 2412 C CA . HIS A 1 290 ? -7.229 -10.968 10.027 1.00 82.94 290 HIS A CA 1
ATOM 2413 C C . HIS A 1 290 ? -8.764 -10.940 10.011 1.00 82.94 290 HIS A C 1
ATOM 2415 O O . HIS A 1 290 ? -9.380 -11.961 10.290 1.00 82.94 290 HIS A O 1
ATOM 2421 N N . GLN A 1 291 ? -9.391 -9.847 9.565 1.00 79.50 291 GLN A N 1
ATOM 2422 C CA . GLN A 1 291 ? -10.855 -9.777 9.407 1.00 79.50 291 GLN A CA 1
ATOM 2423 C C . GLN A 1 291 ? -11.415 -10.795 8.396 1.00 79.50 291 GLN A C 1
ATOM 2425 O O . GLN A 1 291 ? -12.530 -11.279 8.560 1.00 79.50 291 GLN A O 1
ATOM 2430 N N . ILE A 1 292 ? -10.662 -11.130 7.342 1.00 77.38 292 ILE A N 1
ATOM 2431 C CA . ILE A 1 292 ? -11.090 -12.119 6.333 1.00 77.38 292 ILE A CA 1
ATOM 2432 C C . ILE A 1 292 ? -10.875 -13.559 6.825 1.00 77.38 292 ILE A C 1
ATOM 2434 O O . ILE A 1 292 ? -11.582 -14.473 6.403 1.00 77.38 292 ILE A O 1
ATOM 2438 N N . GLN A 1 293 ? -9.896 -13.783 7.702 1.00 63.75 293 GLN A N 1
ATOM 2439 C CA . GLN A 1 293 ? -9.569 -15.105 8.232 1.00 63.75 293 GLN A CA 1
ATOM 2440 C C . GLN A 1 293 ? -10.500 -15.472 9.401 1.00 63.75 293 GLN A C 1
ATOM 2442 O O . GLN A 1 293 ? -10.076 -15.569 10.548 1.00 63.75 293 GLN A O 1
ATOM 2447 N N . SER A 1 294 ? -11.784 -15.701 9.118 1.00 51.12 294 SER A N 1
ATOM 2448 C CA . SER A 1 294 ? -12.764 -16.140 10.117 1.00 51.12 294 SER A CA 1
ATOM 2449 C C . SER A 1 294 ? -12.331 -17.431 10.841 1.00 51.12 294 SER A C 1
ATOM 2451 O O . SER A 1 294 ? -11.932 -18.410 10.207 1.00 51.12 294 SER A O 1
ATOM 2453 N N . SER A 1 295 ? -12.465 -17.447 12.172 1.00 50.72 295 SER A N 1
ATOM 2454 C CA . SER A 1 295 ? -12.309 -18.566 13.132 1.00 50.72 295 SER A CA 1
ATOM 2455 C C . SER A 1 295 ? -10.931 -19.230 13.324 1.00 50.72 295 SER A C 1
ATOM 2457 O O . SER A 1 295 ? -10.723 -19.829 14.375 1.00 50.72 295 SER A O 1
ATOM 2459 N N . ILE A 1 296 ? -9.981 -19.118 12.383 1.00 49.00 296 ILE A N 1
ATOM 2460 C CA . ILE A 1 296 ? -8.679 -19.829 12.462 1.00 49.00 296 ILE A CA 1
ATOM 2461 C C . ILE A 1 296 ? -7.480 -18.891 12.684 1.00 49.00 296 ILE A C 1
ATOM 2463 O O . ILE A 1 296 ? -6.430 -19.347 13.140 1.00 49.00 296 ILE A O 1
ATOM 2467 N N . SER A 1 297 ? -7.577 -17.586 12.395 1.00 57.00 297 SER A N 1
ATOM 2468 C CA . SER A 1 297 ? -6.443 -16.704 12.697 1.00 57.00 297 SER A CA 1
ATOM 2469 C C . SER A 1 297 ? -6.353 -16.467 14.199 1.00 57.00 297 SER A C 1
ATOM 2471 O O . SER A 1 297 ? -7.237 -15.837 14.770 1.00 57.00 297 SER A O 1
ATOM 2473 N N . THR A 1 298 ? -5.292 -16.962 14.832 1.00 68.88 298 THR A N 1
ATOM 2474 C CA . THR A 1 298 ? -5.084 -16.784 16.268 1.00 68.88 298 THR A CA 1
ATOM 2475 C C . THR A 1 298 ? -4.835 -15.310 16.586 1.00 68.88 298 THR A C 1
ATOM 2477 O O . THR A 1 298 ? -4.095 -14.631 15.869 1.00 68.88 298 THR A O 1
ATOM 2480 N N . LEU A 1 299 ? -5.398 -14.821 17.695 1.00 77.44 299 LEU A N 1
ATOM 2481 C CA . LEU A 1 299 ? -5.015 -13.545 18.311 1.00 77.44 299 LEU A CA 1
ATOM 2482 C C . LEU A 1 299 ? -3.493 -13.404 18.401 1.00 77.44 299 LEU A C 1
ATOM 2484 O O . LEU A 1 299 ? -2.948 -12.353 18.080 1.00 77.44 299 LEU A O 1
ATOM 2488 N N . SER A 1 300 ? -2.811 -14.500 18.746 1.00 75.69 300 SER A N 1
ATOM 2489 C CA . SER A 1 300 ? -1.352 -14.612 18.738 1.00 75.69 300 SER A CA 1
ATOM 2490 C C . SER A 1 300 ? -0.734 -14.186 17.400 1.00 75.69 300 SER A C 1
ATOM 2492 O O . SER A 1 300 ? 0.201 -13.389 17.383 1.00 75.69 300 SER A O 1
ATOM 2494 N N . SER A 1 301 ? -1.291 -14.596 16.257 1.00 80.88 301 SER A N 1
ATOM 2495 C CA . SER A 1 301 ? -0.794 -14.154 14.953 1.00 80.88 301 SER A CA 1
ATOM 2496 C C . SER A 1 301 ? -0.926 -12.641 14.759 1.00 80.88 301 SER A C 1
ATOM 2498 O O . SER A 1 301 ? 0.012 -12.054 14.229 1.00 80.88 301 SER A O 1
ATOM 2500 N N . LEU A 1 302 ? -2.028 -12.006 15.175 1.00 83.56 302 LEU A N 1
ATOM 2501 C CA . LEU A 1 302 ? -2.199 -10.550 15.064 1.00 83.56 302 LEU A CA 1
ATOM 2502 C C . LEU A 1 302 ? -1.286 -9.813 16.054 1.00 83.56 302 LEU A C 1
ATOM 2504 O O . LEU A 1 302 ? -0.524 -8.941 15.647 1.00 83.56 302 LEU A O 1
ATOM 2508 N N . LEU A 1 303 ? -1.306 -10.189 17.332 1.00 80.56 303 LEU A N 1
ATOM 2509 C CA . LEU A 1 303 ? -0.499 -9.556 18.381 1.00 80.56 303 LEU A CA 1
ATOM 2510 C C . LEU A 1 303 ? 1.005 -9.802 18.212 1.00 80.56 303 LEU A C 1
ATOM 2512 O O . LEU A 1 303 ? 1.823 -9.032 18.706 1.00 80.56 303 LEU A O 1
ATOM 2516 N N . SER A 1 304 ? 1.399 -10.852 17.488 1.00 78.56 304 SER A N 1
ATOM 2517 C CA . SER A 1 304 ? 2.803 -11.097 17.153 1.00 78.56 304 SER A CA 1
ATOM 2518 C C . SER A 1 304 ? 3.332 -10.211 16.016 1.00 78.56 304 SER A C 1
ATOM 2520 O O . SER A 1 304 ? 4.543 -10.233 15.745 1.00 78.56 304 SER A O 1
ATOM 2522 N N . THR A 1 305 ? 2.455 -9.469 15.330 1.00 84.31 305 THR A N 1
ATOM 2523 C CA . THR A 1 305 ? 2.829 -8.470 14.318 1.00 84.31 305 THR A CA 1
ATOM 2524 C C . THR A 1 305 ? 3.201 -7.147 14.983 1.00 84.31 305 THR A C 1
ATOM 2526 O O . THR A 1 305 ? 2.943 -6.930 16.161 1.00 84.31 305 THR A O 1
ATOM 2529 N N . LEU A 1 306 ? 3.797 -6.223 14.225 1.00 85.62 306 LEU A N 1
ATOM 2530 C CA . LEU A 1 306 ? 4.216 -4.927 14.764 1.00 85.62 306 LEU A CA 1
ATOM 2531 C C . LEU A 1 306 ? 3.071 -3.902 14.837 1.00 85.62 306 LEU A C 1
ATOM 2533 O O . LEU A 1 306 ? 3.350 -2.725 15.037 1.00 85.62 306 LEU A O 1
ATOM 2537 N N . VAL A 1 307 ? 1.803 -4.300 14.661 1.00 89.25 307 VAL A N 1
ATOM 2538 C CA . VAL A 1 307 ? 0.664 -3.366 14.548 1.00 89.25 307 VAL A CA 1
ATOM 2539 C C . VAL A 1 307 ? 0.561 -2.441 15.762 1.00 89.25 307 VAL A C 1
ATOM 2541 O O . VAL A 1 307 ? 0.566 -1.227 15.586 1.00 89.25 307 VAL A O 1
ATOM 2544 N N . ALA A 1 308 ? 0.572 -2.976 16.988 1.00 87.44 308 ALA A N 1
ATOM 2545 C CA . ALA A 1 308 ? 0.502 -2.163 18.210 1.00 87.44 308 ALA A CA 1
ATOM 2546 C C . ALA A 1 308 ? 1.662 -1.148 18.299 1.00 87.44 308 ALA A C 1
ATOM 2548 O O . ALA A 1 308 ? 1.469 0.037 18.583 1.00 87.44 308 ALA A O 1
ATOM 2549 N N . LYS A 1 309 ? 2.879 -1.590 17.958 1.00 89.50 309 LYS A N 1
ATOM 2550 C CA . LYS A 1 309 ? 4.074 -0.738 17.921 1.00 89.50 309 LYS A CA 1
ATOM 2551 C C . LYS A 1 309 ? 3.978 0.355 16.854 1.00 89.50 309 LYS A C 1
ATOM 2553 O O . LYS A 1 309 ? 4.373 1.493 17.107 1.00 89.50 309 LYS A O 1
ATOM 2558 N N . GLU A 1 310 ? 3.511 0.022 15.655 1.00 90.56 310 GLU A N 1
ATOM 2559 C CA . GLU A 1 310 ? 3.404 0.978 14.551 1.00 90.56 310 GLU A CA 1
ATOM 2560 C C . GLU A 1 310 ? 2.245 1.965 14.746 1.00 90.56 310 GLU A C 1
ATOM 2562 O O . GLU A 1 310 ? 2.412 3.134 14.394 1.00 90.56 310 GLU A O 1
ATOM 2567 N N . LEU A 1 311 ? 1.149 1.562 15.403 1.00 90.69 311 LEU A N 1
ATOM 2568 C CA . LEU A 1 311 ? 0.099 2.474 15.874 1.00 90.69 311 LEU A CA 1
ATOM 2569 C C . LEU A 1 311 ? 0.648 3.461 16.908 1.00 90.69 311 LEU A C 1
ATOM 2571 O O . LEU A 1 311 ? 0.447 4.663 16.762 1.00 90.69 311 LEU A O 1
ATOM 2575 N N . LYS A 1 312 ? 1.425 2.990 17.895 1.00 89.25 312 LYS A N 1
ATOM 2576 C CA . LYS A 1 312 ? 2.041 3.882 18.891 1.00 89.25 312 LYS A CA 1
ATOM 2577 C C . LYS A 1 312 ? 2.998 4.896 18.258 1.00 89.25 312 LYS A C 1
ATOM 2579 O O . LYS A 1 312 ? 3.021 6.059 18.642 1.00 89.25 312 LYS A O 1
ATOM 2584 N N . LYS A 1 313 ? 3.782 4.479 17.261 1.00 89.50 313 LYS A N 1
ATOM 2585 C CA . LYS A 1 313 ? 4.640 5.396 16.488 1.00 89.50 313 LYS A CA 1
ATOM 2586 C C . LYS A 1 313 ? 3.843 6.387 15.646 1.00 89.50 313 LYS A C 1
ATOM 2588 O O . LYS A 1 313 ? 4.326 7.485 15.395 1.00 89.50 313 LYS A O 1
ATOM 2593 N N . MET A 1 314 ? 2.681 5.985 15.141 1.00 89.12 314 MET A N 1
ATOM 2594 C CA . MET A 1 314 ? 1.802 6.870 14.383 1.00 89.12 314 MET A CA 1
ATOM 2595 C C . MET A 1 314 ? 1.222 7.944 15.309 1.00 89.12 314 MET A C 1
ATOM 2597 O O . MET A 1 314 ? 1.306 9.119 14.972 1.00 89.12 314 MET A O 1
ATOM 2601 N N . GLU A 1 315 ? 0.775 7.556 16.509 1.00 88.25 315 GLU A N 1
ATOM 2602 C CA . GLU A 1 315 ? 0.318 8.463 17.573 1.00 88.25 315 GLU A CA 1
ATOM 2603 C C . GLU A 1 315 ? 1.363 9.545 17.883 1.00 88.25 315 GLU A C 1
ATOM 2605 O O . GLU A 1 315 ? 1.066 10.736 17.834 1.00 88.25 315 GLU A O 1
ATOM 2610 N N . THR A 1 316 ? 2.617 9.154 18.143 1.00 86.31 316 THR A N 1
ATOM 2611 C CA . THR A 1 316 ? 3.676 10.119 18.484 1.00 86.31 316 THR A CA 1
ATOM 2612 C C . THR A 1 316 ? 4.008 11.062 17.329 1.00 86.31 316 THR A C 1
ATOM 2614 O O . THR A 1 316 ? 4.219 12.252 17.554 1.00 86.31 316 THR A O 1
ATOM 2617 N N . LYS A 1 317 ? 4.027 10.556 16.089 1.00 87.94 317 LYS A N 1
ATOM 2618 C CA . LYS A 1 317 ? 4.280 11.372 14.893 1.00 87.94 317 LYS A CA 1
ATOM 2619 C C . LYS A 1 317 ? 3.135 12.340 14.611 1.00 87.94 317 LYS A C 1
ATOM 2621 O O . LYS A 1 317 ? 3.400 13.492 14.285 1.00 87.94 317 LYS A O 1
ATOM 2626 N N . ILE A 1 318 ? 1.885 11.909 14.760 1.00 85.06 318 ILE A N 1
ATOM 2627 C CA . ILE A 1 318 ? 0.718 12.776 14.566 1.00 85.06 318 ILE A CA 1
ATOM 2628 C C . ILE A 1 318 ? 0.682 13.865 15.629 1.00 85.06 318 ILE A C 1
ATOM 2630 O O . ILE A 1 318 ? 0.525 15.022 15.277 1.00 85.06 318 ILE A O 1
ATOM 2634 N N . ASN A 1 319 ? 0.945 13.541 16.896 1.00 82.25 319 ASN A N 1
ATOM 2635 C CA . ASN A 1 319 ? 0.999 14.556 17.951 1.00 82.25 319 ASN A CA 1
ATOM 2636 C C . ASN A 1 319 ? 2.102 15.605 17.710 1.00 82.25 319 ASN A C 1
ATOM 2638 O O . ASN A 1 319 ? 1.983 16.737 18.169 1.00 82.25 319 ASN A O 1
ATOM 2642 N N . SER A 1 320 ? 3.173 15.247 16.990 1.00 82.06 320 SER A N 1
ATOM 2643 C CA . SER A 1 320 ? 4.211 16.203 16.574 1.00 82.06 320 SER A CA 1
ATOM 2644 C C . SER A 1 320 ? 3.819 17.054 15.358 1.00 82.06 320 SER A C 1
ATOM 2646 O O . SER A 1 320 ? 4.333 18.160 15.193 1.00 82.06 320 SER A O 1
ATOM 2648 N N . LEU A 1 321 ? 2.905 16.562 14.516 1.00 74.19 321 LEU A N 1
ATOM 2649 C CA . LEU A 1 321 ? 2.319 17.304 13.406 1.00 74.19 321 LEU A CA 1
ATOM 2650 C C . LEU A 1 321 ? 1.176 18.162 13.942 1.00 74.19 321 LEU A C 1
ATOM 2652 O O . LEU A 1 321 ? 0.064 17.680 14.135 1.00 74.19 321 LEU A O 1
ATOM 2656 N N . GLN A 1 322 ? 1.422 19.449 14.168 1.00 67.38 322 GLN A N 1
ATOM 2657 C CA . GLN A 1 322 ? 0.322 20.377 14.433 1.00 67.38 322 GLN A CA 1
ATOM 2658 C C . GLN A 1 322 ? -0.738 20.250 13.317 1.00 67.38 322 GLN A C 1
ATOM 2660 O O . GLN A 1 322 ? -0.396 20.275 12.132 1.00 67.38 322 GLN A O 1
ATOM 2665 N N . ILE A 1 323 ? -2.014 20.083 13.686 1.00 64.56 323 ILE A N 1
ATOM 2666 C CA . ILE A 1 323 ? -3.126 19.865 12.742 1.00 64.56 323 ILE A CA 1
ATOM 2667 C C . ILE A 1 323 ? -3.513 21.204 12.100 1.00 64.56 323 ILE A C 1
ATOM 2669 O O . ILE A 1 323 ? -4.469 21.871 12.499 1.00 64.56 323 ILE A O 1
ATOM 2673 N N . ILE A 1 324 ? -2.730 21.626 11.112 1.00 63.00 324 ILE A N 1
ATOM 2674 C CA . ILE A 1 324 ? -2.858 22.951 10.491 1.00 63.00 324 ILE A CA 1
ATOM 2675 C C . ILE A 1 324 ? -3.669 22.879 9.188 1.00 63.00 324 ILE A C 1
ATOM 2677 O O . ILE A 1 324 ? -4.376 23.827 8.846 1.00 63.00 324 ILE A O 1
ATOM 2681 N N . ASP A 1 325 ? -3.614 21.755 8.471 1.00 65.44 325 ASP A N 1
ATOM 2682 C CA . ASP A 1 325 ? -4.175 21.610 7.125 1.00 65.44 325 ASP A CA 1
ATOM 2683 C C . ASP A 1 325 ? -5.105 20.387 6.973 1.00 65.44 325 ASP A C 1
ATOM 2685 O O . ASP A 1 325 ? -5.264 19.547 7.862 1.00 65.44 325 ASP A O 1
ATOM 2689 N N . GLN A 1 326 ? -5.767 20.288 5.817 1.00 69.12 326 GLN A N 1
ATOM 2690 C CA . GLN A 1 326 ? -6.666 19.173 5.506 1.00 69.12 326 GLN A CA 1
ATOM 2691 C C . GLN A 1 326 ? -5.926 17.824 5.435 1.00 69.12 326 GLN A C 1
ATOM 2693 O O . GLN A 1 326 ? -6.511 16.783 5.738 1.00 69.12 326 GLN A O 1
ATOM 2698 N N . GLN A 1 327 ? -4.649 17.828 5.047 1.00 74.69 327 GLN A N 1
ATOM 2699 C CA . GLN A 1 327 ? -3.846 16.618 4.900 1.00 74.69 327 GLN A CA 1
ATOM 2700 C C . GLN A 1 327 ? -3.508 16.009 6.267 1.00 74.69 327 GLN A C 1
ATOM 2702 O O . GLN A 1 327 ? -3.777 14.833 6.499 1.00 74.69 327 GLN A O 1
ATOM 2707 N N . THR A 1 328 ? -2.992 16.811 7.194 1.00 74.88 328 THR A N 1
ATOM 2708 C CA . THR A 1 328 ? -2.713 16.436 8.589 1.00 74.88 328 THR A CA 1
ATOM 2709 C C . THR A 1 328 ? -3.981 16.008 9.322 1.00 74.88 328 THR A C 1
ATOM 2711 O O . THR A 1 328 ? -3.968 14.984 10.006 1.00 74.88 328 THR A O 1
ATOM 2714 N N . ALA A 1 329 ? -5.107 16.696 9.100 1.00 73.94 329 ALA A N 1
ATOM 2715 C CA . ALA A 1 329 ? -6.403 16.285 9.642 1.00 73.94 329 ALA A CA 1
ATOM 2716 C C . ALA A 1 329 ? -6.860 14.917 9.099 1.00 73.94 329 ALA A C 1
ATOM 2718 O O . ALA A 1 329 ? -7.348 14.072 9.854 1.00 73.94 329 ALA A O 1
ATOM 2719 N N . SER A 1 330 ? -6.662 14.661 7.800 1.00 79.81 330 SER A N 1
ATOM 2720 C CA . SER A 1 330 ? -6.962 13.358 7.199 1.00 79.81 330 SER A CA 1
ATOM 2721 C C . SER A 1 330 ? -6.089 12.249 7.786 1.00 79.81 330 SER A C 1
ATOM 2723 O O . SER A 1 330 ? -6.617 11.195 8.124 1.00 79.81 330 SER A O 1
ATOM 2725 N N . LEU A 1 331 ? -4.780 12.481 7.938 1.00 82.94 331 LEU A N 1
ATOM 2726 C CA . LEU A 1 331 ? -3.846 11.509 8.520 1.00 82.94 331 LEU A CA 1
ATOM 2727 C C . LEU A 1 331 ? -4.219 11.156 9.963 1.00 82.94 331 LEU A C 1
ATOM 2729 O O . LEU A 1 331 ? -4.227 9.979 10.329 1.00 82.94 331 LEU A O 1
ATOM 2733 N N . ASN A 1 332 ? -4.566 12.166 10.763 1.00 84.38 332 ASN A N 1
ATOM 2734 C CA . ASN A 1 332 ? -5.013 11.965 12.135 1.00 84.38 332 ASN A CA 1
ATOM 2735 C C . ASN A 1 332 ? -6.286 11.114 12.194 1.00 84.38 332 ASN A C 1
ATOM 2737 O O . ASN A 1 332 ? -6.350 10.127 12.925 1.00 84.38 332 ASN A O 1
ATOM 2741 N N . SER A 1 333 ? -7.282 11.417 11.364 1.00 83.50 333 SER A N 1
ATOM 2742 C CA . SER A 1 333 ? -8.504 10.620 11.392 1.00 83.50 333 SER A CA 1
ATOM 2743 C C . SER A 1 333 ? -8.312 9.198 10.853 1.00 83.50 333 SER A C 1
ATOM 2745 O O . SER A 1 333 ? -8.918 8.259 11.372 1.00 83.50 333 SER A O 1
ATOM 2747 N N . THR A 1 334 ? -7.412 8.984 9.888 1.00 87.31 334 THR A N 1
ATOM 2748 C CA . THR A 1 334 ? -7.051 7.620 9.484 1.00 87.31 334 THR A CA 1
ATOM 2749 C C . THR A 1 334 ? -6.404 6.841 10.631 1.00 87.31 334 THR A C 1
ATOM 2751 O O . THR A 1 334 ? -6.744 5.678 10.850 1.00 87.31 334 THR A O 1
ATOM 2754 N N . TYR A 1 335 ? -5.517 7.472 11.408 1.00 90.38 335 TYR A N 1
ATOM 2755 C CA . TYR A 1 335 ? -4.966 6.861 12.620 1.00 90.38 335 TYR A CA 1
ATOM 2756 C C . TYR A 1 335 ? -6.064 6.479 13.616 1.00 90.38 335 TYR A C 1
ATOM 2758 O O . TYR A 1 335 ? -6.084 5.345 14.092 1.00 90.38 335 TYR A O 1
ATOM 2766 N N . ILE A 1 336 ? -7.008 7.382 13.884 1.00 88.56 336 ILE A N 1
ATOM 2767 C CA . ILE A 1 336 ? -8.137 7.131 14.788 1.00 88.56 336 ILE A CA 1
ATOM 2768 C C . ILE A 1 336 ? -8.967 5.937 14.311 1.00 88.56 336 ILE A C 1
ATOM 2770 O O . ILE A 1 336 ? -9.294 5.052 15.106 1.00 88.56 336 ILE A O 1
ATOM 2774 N N . GLN A 1 337 ? -9.258 5.869 13.010 1.00 89.31 337 GLN A N 1
ATOM 2775 C CA . GLN A 1 337 ? -9.983 4.753 12.414 1.00 89.31 337 GLN A CA 1
ATOM 2776 C C . GLN A 1 337 ? -9.223 3.431 12.585 1.00 89.31 337 GLN A C 1
ATOM 2778 O O . GLN A 1 337 ? -9.817 2.437 13.001 1.00 89.31 337 GLN A O 1
ATOM 2783 N N . LEU A 1 338 ? -7.917 3.406 12.306 1.00 91.19 338 LEU A N 1
ATOM 2784 C CA . LEU A 1 338 ? -7.089 2.208 12.476 1.00 91.19 338 LEU A CA 1
ATOM 2785 C C . LEU A 1 338 ? -6.987 1.778 13.941 1.00 91.19 338 LEU A C 1
ATOM 2787 O O . LEU A 1 338 ? -7.061 0.587 14.237 1.00 91.19 338 LEU A O 1
ATOM 2791 N N . ASN A 1 339 ? -6.860 2.736 14.857 1.00 91.81 339 ASN A N 1
ATOM 2792 C CA . ASN A 1 339 ? -6.835 2.497 16.294 1.00 91.81 339 ASN A CA 1
ATOM 2793 C C . ASN A 1 339 ? -8.159 1.880 16.777 1.00 91.81 339 ASN A C 1
ATOM 2795 O O . ASN A 1 339 ? -8.148 0.871 17.480 1.00 91.81 339 ASN A O 1
ATOM 2799 N N . SER A 1 340 ? -9.300 2.435 16.352 1.00 89.88 340 SER A N 1
ATOM 2800 C CA . SER A 1 340 ? -10.626 1.866 16.636 1.00 89.88 340 SER A CA 1
ATOM 2801 C C . SER A 1 340 ? -10.760 0.455 16.058 1.00 89.88 340 SER A C 1
ATOM 2803 O O . SER A 1 340 ? -11.152 -0.469 16.765 1.00 89.88 340 SER A O 1
ATOM 2805 N N . GLN A 1 341 ? -10.359 0.245 14.800 1.00 90.00 341 GLN A N 1
ATOM 2806 C CA . GLN A 1 341 ? -10.419 -1.068 14.152 1.00 90.00 341 GLN A CA 1
ATOM 2807 C C . GLN A 1 341 ? -9.538 -2.113 14.835 1.00 90.00 341 GLN A C 1
ATOM 2809 O O . GLN A 1 341 ? -9.965 -3.259 14.974 1.00 90.00 341 GLN A O 1
ATOM 2814 N N . PHE A 1 342 ? -8.332 -1.741 15.269 1.00 91.56 342 PHE A N 1
ATOM 2815 C CA . PHE A 1 342 ? -7.453 -2.628 16.024 1.00 91.56 342 PHE A CA 1
ATOM 2816 C C . PHE A 1 342 ? -8.091 -3.036 17.350 1.00 91.56 342 PHE A C 1
ATOM 2818 O O . PHE A 1 342 ? -8.246 -4.233 17.593 1.00 91.56 342 PHE A O 1
ATOM 2825 N N . SER A 1 343 ? -8.533 -2.066 18.157 1.00 90.06 343 SER A N 1
ATOM 2826 C CA . SER A 1 343 ? -9.192 -2.352 19.433 1.00 90.06 343 SER A CA 1
ATOM 2827 C C . SER A 1 343 ? -10.442 -3.206 19.240 1.00 90.06 343 SER A C 1
ATOM 2829 O O . SER A 1 343 ? -10.593 -4.205 19.933 1.00 90.06 343 SER A O 1
ATOM 2831 N N . ARG A 1 344 ? -11.290 -2.890 18.250 1.00 89.75 344 ARG A N 1
ATOM 2832 C CA . ARG A 1 344 ? -12.472 -3.702 17.927 1.00 89.75 344 ARG A CA 1
ATOM 2833 C C . ARG A 1 344 ? -12.106 -5.131 17.556 1.00 89.75 344 ARG A C 1
ATOM 2835 O O . ARG A 1 344 ? -12.638 -6.060 18.139 1.00 89.75 344 ARG A O 1
ATOM 2842 N N . THR A 1 345 ? -11.148 -5.311 16.651 1.00 88.44 345 THR A N 1
ATOM 2843 C CA . THR A 1 345 ? -10.730 -6.647 16.198 1.00 88.44 345 THR A CA 1
ATOM 2844 C C . THR A 1 345 ? -10.198 -7.492 17.357 1.00 88.44 345 THR A C 1
ATOM 2846 O O . THR A 1 345 ? -10.510 -8.677 17.444 1.00 88.44 345 THR A O 1
ATOM 2849 N N . VAL A 1 346 ? -9.405 -6.897 18.254 1.00 87.75 346 VAL A N 1
ATOM 2850 C CA . VAL A 1 346 ? -8.854 -7.606 19.416 1.00 87.75 346 VAL A CA 1
ATOM 2851 C C . VAL A 1 346 ? -9.946 -7.926 20.436 1.00 87.75 346 VAL A C 1
ATOM 2853 O O . VAL A 1 346 ? -10.042 -9.074 20.859 1.00 87.75 346 VAL A O 1
ATOM 2856 N N . ILE A 1 347 ? -10.786 -6.955 20.804 1.00 87.75 347 ILE A N 1
ATOM 2857 C CA . ILE A 1 347 ? -11.869 -7.162 21.776 1.00 87.75 347 ILE A CA 1
ATOM 2858 C C . ILE A 1 347 ? -12.868 -8.198 21.247 1.00 87.75 347 ILE A C 1
ATOM 2860 O O . ILE A 1 347 ? -13.164 -9.156 21.952 1.00 87.75 347 ILE A O 1
ATOM 2864 N N . ASP A 1 348 ? -13.324 -8.071 19.998 1.00 86.81 348 ASP A N 1
ATOM 2865 C CA . ASP A 1 348 ? -14.248 -9.020 19.363 1.00 86.81 348 ASP A CA 1
ATOM 2866 C C . ASP A 1 348 ? -13.695 -10.448 19.385 1.00 86.81 348 ASP A C 1
ATOM 2868 O O . ASP A 1 348 ? -14.418 -11.402 19.676 1.00 86.81 348 ASP A O 1
ATOM 2872 N N . PHE A 1 349 ? -12.394 -10.601 19.122 1.00 85.38 349 PHE A N 1
ATOM 2873 C CA . PHE A 1 349 ? -11.743 -11.902 19.181 1.00 85.38 349 PHE A CA 1
ATOM 2874 C C . PHE A 1 349 ? -11.688 -12.457 20.608 1.00 85.38 349 PHE A C 1
ATOM 2876 O O . PHE A 1 349 ? -11.932 -13.644 20.806 1.00 85.38 349 PHE A O 1
ATOM 2883 N N . LEU A 1 350 ? -11.382 -11.622 21.603 1.00 83.44 350 LEU A N 1
ATOM 2884 C CA . LEU A 1 350 ? -11.322 -12.035 23.008 1.00 83.44 350 LEU A CA 1
ATOM 2885 C C . LEU A 1 350 ? -12.692 -12.424 23.563 1.00 83.44 350 LEU A C 1
ATOM 2887 O O . LEU A 1 350 ? -12.782 -13.392 24.312 1.00 83.44 350 LEU A O 1
ATOM 2891 N N . LEU A 1 351 ? -13.747 -11.711 23.164 1.00 83.12 351 LEU A N 1
ATOM 2892 C CA . LEU A 1 351 ? -15.121 -12.060 23.519 1.00 83.12 351 LEU A CA 1
ATOM 2893 C C . LEU A 1 351 ? -15.518 -13.417 22.922 1.00 83.12 351 LEU A C 1
ATOM 2895 O O . LEU A 1 351 ? -16.136 -14.229 23.602 1.00 83.12 351 LEU A O 1
ATOM 2899 N N . ALA A 1 352 ? -15.100 -13.703 21.684 1.00 82.69 352 ALA A N 1
ATOM 2900 C CA . ALA A 1 352 ? -15.349 -14.994 21.044 1.00 82.69 352 ALA A CA 1
ATOM 2901 C C . ALA A 1 352 ? -14.461 -16.134 21.588 1.00 82.69 352 ALA A C 1
ATOM 2903 O O . ALA A 1 352 ? -14.892 -17.286 21.642 1.00 82.69 352 ALA A O 1
ATOM 2904 N N . GLN A 1 353 ? -13.208 -15.845 21.956 1.00 81.50 353 GLN A N 1
ATOM 2905 C CA . GLN A 1 353 ? -12.219 -16.822 22.427 1.00 81.50 353 GLN A CA 1
ATOM 2906 C C . GLN A 1 353 ? -11.403 -16.287 23.623 1.00 81.50 353 GLN A C 1
ATOM 2908 O O . GLN A 1 353 ? -10.234 -15.920 23.469 1.00 81.50 353 GLN A O 1
ATOM 2913 N N . PRO A 1 354 ? -11.956 -16.333 24.850 1.00 77.56 354 PRO A N 1
ATOM 2914 C CA . PRO A 1 354 ? -11.304 -15.791 26.050 1.00 77.56 354 PRO A CA 1
ATOM 2915 C C . PRO A 1 354 ? -9.936 -16.407 26.364 1.00 77.56 354 PRO A C 1
ATOM 2917 O O . PRO A 1 354 ? -9.011 -15.726 26.805 1.00 77.56 354 PRO A O 1
ATOM 2920 N N . LYS A 1 355 ? -9.793 -17.718 26.120 1.00 77.94 355 LYS A N 1
ATOM 2921 C CA . LYS A 1 355 ? -8.565 -18.477 26.415 1.00 77.94 355 LYS A CA 1
ATOM 2922 C C . LYS A 1 355 ? -7.395 -18.093 25.510 1.00 77.94 355 LYS A C 1
ATOM 2924 O O . LYS A 1 355 ? -6.250 -18.283 25.896 1.00 77.94 355 LYS A O 1
ATOM 2929 N N . ALA A 1 356 ? -7.664 -17.488 24.355 1.00 78.94 356 ALA A N 1
ATOM 2930 C CA . ALA A 1 356 ? -6.629 -17.172 23.380 1.00 78.94 356 ALA A CA 1
ATOM 2931 C C . ALA A 1 356 ? -5.612 -16.139 23.880 1.00 78.94 356 ALA A C 1
ATOM 2933 O O . ALA A 1 356 ? -4.483 -16.112 23.395 1.00 78.94 356 ALA A O 1
ATOM 2934 N N . TYR A 1 357 ? -5.999 -15.284 24.832 1.00 80.00 357 TYR A N 1
ATOM 2935 C CA . TYR A 1 357 ? -5.059 -14.359 25.457 1.00 80.00 357 TYR A CA 1
ATOM 2936 C C . TYR A 1 357 ? -4.093 -15.071 26.404 1.00 80.00 357 TYR A C 1
ATOM 2938 O O . TYR A 1 357 ? -2.894 -14.820 26.357 1.00 80.00 357 TYR A O 1
ATOM 2946 N N . PHE A 1 358 ? -4.610 -16.008 27.201 1.00 75.88 358 PHE A N 1
ATOM 2947 C CA . PHE A 1 358 ? -3.783 -16.859 28.051 1.00 75.88 358 PHE A CA 1
ATOM 2948 C C . PHE A 1 358 ? -2.822 -17.703 27.206 1.00 75.88 358 PHE A C 1
ATOM 2950 O O . PHE A 1 358 ? -1.637 -17.786 27.516 1.00 75.88 358 PHE A O 1
ATOM 2957 N N . ASP A 1 359 ? -3.308 -18.273 26.102 1.00 78.12 359 ASP A N 1
ATOM 2958 C CA . ASP A 1 359 ? -2.469 -19.028 25.169 1.00 78.12 359 ASP A CA 1
ATOM 2959 C C . ASP A 1 359 ? -1.402 -18.137 24.518 1.00 78.12 359 ASP A C 1
ATOM 2961 O O . ASP A 1 359 ? -0.288 -18.591 24.293 1.00 78.12 359 ASP A O 1
ATOM 2965 N N . TYR A 1 360 ? -1.719 -16.868 24.236 1.00 79.19 360 TYR A N 1
ATOM 2966 C CA . TYR A 1 360 ? -0.757 -15.891 23.728 1.00 79.19 360 TYR A CA 1
ATOM 2967 C C . TYR A 1 360 ? 0.337 -15.584 24.755 1.00 79.19 360 TYR A C 1
ATOM 2969 O O . TYR A 1 360 ? 1.507 -15.701 24.412 1.00 79.19 360 TYR A O 1
ATOM 2977 N N . GLU A 1 361 ? -0.018 -15.210 25.988 1.00 76.62 361 GLU A N 1
ATOM 2978 C CA . GLU A 1 361 ? 0.939 -14.830 27.043 1.00 76.62 361 GLU A CA 1
ATOM 2979 C C . GLU A 1 361 ? 1.906 -15.972 27.400 1.00 76.62 361 GLU A C 1
ATOM 2981 O O . GLU A 1 361 ? 3.070 -15.723 27.709 1.00 76.62 361 GLU A O 1
ATOM 2986 N N . ASN A 1 362 ? 1.442 -17.222 27.302 1.00 76.19 362 ASN A N 1
ATOM 2987 C CA . ASN A 1 362 ? 2.225 -18.416 27.628 1.00 76.19 362 ASN A CA 1
ATOM 2988 C C . ASN A 1 362 ? 2.878 -19.096 26.406 1.00 76.19 362 ASN A C 1
ATOM 2990 O O . ASN A 1 362 ? 3.468 -20.169 26.551 1.00 76.19 362 ASN A O 1
ATOM 2994 N N . ASP A 1 363 ? 2.784 -18.523 25.201 1.00 76.12 363 ASP A N 1
ATOM 2995 C CA . ASP A 1 363 ? 3.400 -19.105 24.003 1.00 76.12 363 ASP A CA 1
ATOM 2996 C C . ASP A 1 363 ? 4.913 -18.836 23.977 1.00 76.12 363 ASP A C 1
ATOM 2998 O O . ASP A 1 363 ? 5.370 -17.761 23.589 1.00 76.12 363 ASP A O 1
ATOM 3002 N N . GLU A 1 364 ? 5.712 -19.854 24.311 1.00 74.69 364 GLU A N 1
ATOM 3003 C CA . GLU A 1 364 ? 7.183 -19.797 24.283 1.00 74.69 364 GLU A CA 1
ATOM 3004 C C . GLU A 1 364 ? 7.764 -19.409 22.907 1.00 74.69 364 GLU A C 1
ATOM 3006 O O . GLU A 1 364 ? 8.912 -18.963 22.812 1.00 74.69 364 GLU A O 1
ATOM 3011 N N . LYS A 1 365 ? 7.000 -19.555 21.812 1.00 76.44 365 LYS A N 1
ATOM 3012 C CA . LYS A 1 365 ? 7.441 -19.159 20.461 1.00 76.44 365 LYS A CA 1
ATOM 3013 C C . LYS A 1 365 ? 7.352 -17.651 20.234 1.00 76.44 365 LYS A C 1
ATOM 3015 O O . LYS A 1 365 ? 7.941 -17.140 19.273 1.00 76.44 365 LYS A O 1
ATOM 3020 N N . ILE A 1 366 ? 6.616 -16.926 21.071 1.00 73.06 366 ILE A N 1
ATOM 3021 C CA . ILE A 1 366 ? 6.462 -15.479 20.982 1.00 73.06 366 ILE A CA 1
ATOM 3022 C C . ILE A 1 366 ? 7.496 -14.837 21.900 1.00 73.06 366 ILE A C 1
ATOM 3024 O O . ILE A 1 366 ? 7.508 -15.010 23.110 1.00 73.06 366 ILE A O 1
ATOM 3028 N N . SER A 1 367 ? 8.407 -14.063 21.309 1.00 73.38 367 SER A N 1
ATOM 3029 C CA . SER A 1 367 ? 9.396 -13.329 22.097 1.00 73.38 367 SER A CA 1
ATOM 3030 C C . SER A 1 367 ? 8.709 -12.381 23.084 1.00 73.38 367 SER A C 1
ATOM 3032 O O . SER A 1 367 ? 7.804 -11.639 22.700 1.00 73.38 367 SER A O 1
ATOM 3034 N N . GLN A 1 368 ? 9.231 -12.295 24.310 1.00 73.50 368 GLN A N 1
ATOM 3035 C CA . GLN A 1 368 ? 8.828 -11.307 25.319 1.00 73.50 368 GLN A CA 1
ATOM 3036 C C . GLN A 1 368 ? 8.854 -9.859 24.788 1.00 73.50 368 GLN A C 1
ATOM 3038 O O . GLN A 1 368 ? 8.046 -9.021 25.181 1.00 73.50 368 GLN A O 1
ATOM 3043 N N . ALA A 1 369 ? 9.714 -9.571 23.802 1.00 70.50 369 ALA A N 1
ATOM 3044 C CA . ALA A 1 369 ? 9.753 -8.281 23.115 1.00 70.50 369 ALA A CA 1
ATOM 3045 C C . ALA A 1 369 ? 8.488 -7.966 22.294 1.00 70.50 369 ALA A C 1
ATOM 3047 O O . ALA A 1 369 ? 8.294 -6.814 21.912 1.00 70.50 369 ALA A O 1
ATOM 3048 N N . LYS A 1 370 ? 7.655 -8.960 21.966 1.00 74.50 370 LYS A N 1
ATOM 3049 C CA . LYS A 1 370 ? 6.353 -8.782 21.305 1.00 74.50 370 LYS A CA 1
ATOM 3050 C C . LYS A 1 370 ? 5.238 -8.550 22.320 1.00 74.50 370 LYS A C 1
ATOM 3052 O O . LYS A 1 370 ? 4.447 -7.643 22.099 1.00 74.50 370 LYS A O 1
ATOM 3057 N N . HIS A 1 371 ? 5.242 -9.256 23.451 1.00 72.75 371 HIS A N 1
ATOM 3058 C CA . HIS A 1 371 ? 4.329 -8.983 24.573 1.00 72.75 371 HIS A CA 1
ATOM 3059 C C . HIS A 1 371 ? 4.453 -7.534 25.052 1.00 72.75 371 HIS A C 1
ATOM 3061 O O . HIS A 1 371 ? 3.471 -6.793 25.082 1.00 72.75 371 HIS A O 1
ATOM 3067 N N . ARG A 1 372 ? 5.697 -7.071 25.232 1.00 76.19 372 ARG A N 1
ATOM 3068 C CA . ARG A 1 372 ? 5.990 -5.686 25.615 1.00 76.19 372 ARG A CA 1
ATOM 3069 C C . ARG A 1 372 ? 5.473 -4.644 24.612 1.00 76.19 372 ARG A C 1
ATOM 3071 O O . ARG A 1 372 ? 5.298 -3.488 24.968 1.00 76.19 372 ARG A O 1
ATOM 3078 N N . GLN A 1 373 ? 5.225 -4.997 23.345 1.00 81.50 373 GLN A N 1
ATOM 3079 C CA . GLN A 1 373 ? 4.697 -4.032 22.366 1.00 81.50 373 GLN A CA 1
ATOM 3080 C C . GLN A 1 373 ? 3.245 -3.657 22.643 1.00 81.50 373 GLN A C 1
ATOM 3082 O O . GLN A 1 373 ? 2.876 -2.509 22.403 1.00 81.50 373 GLN A O 1
ATOM 3087 N N . LEU A 1 374 ? 2.439 -4.605 23.128 1.00 81.06 374 LEU A N 1
ATOM 3088 C CA . LEU A 1 374 ? 1.052 -4.347 23.501 1.00 81.06 374 LEU A CA 1
ATOM 3089 C C . LEU A 1 374 ? 0.990 -3.473 24.758 1.00 81.06 374 LEU A C 1
ATOM 3091 O O . LEU A 1 374 ? 0.265 -2.482 24.771 1.00 81.06 374 LEU A O 1
ATOM 3095 N N . GLU A 1 375 ? 1.828 -3.774 25.751 1.00 77.56 375 GLU A N 1
ATOM 3096 C CA . GLU A 1 375 ? 1.983 -2.962 26.965 1.00 77.56 375 GLU A CA 1
ATOM 3097 C C . GLU A 1 375 ? 2.438 -1.535 26.629 1.00 77.56 375 GLU A C 1
ATOM 3099 O O . GLU A 1 375 ? 1.799 -0.571 27.039 1.00 77.56 375 GLU A O 1
ATOM 3104 N N . ILE A 1 376 ? 3.477 -1.382 25.794 1.00 79.88 376 ILE A N 1
ATOM 3105 C CA . ILE A 1 376 ? 3.962 -0.062 25.354 1.00 79.88 376 ILE A CA 1
ATOM 3106 C C . ILE A 1 376 ? 2.875 0.713 24.602 1.00 79.88 376 ILE A C 1
ATOM 3108 O O . ILE A 1 376 ? 2.780 1.940 24.696 1.00 79.88 376 ILE A O 1
ATOM 3112 N N . TYR A 1 377 ? 2.058 0.019 23.815 1.00 83.81 377 TYR A N 1
ATOM 3113 C CA . TYR A 1 377 ? 0.946 0.645 23.120 1.00 83.81 377 TYR A CA 1
ATOM 3114 C C . TYR A 1 377 ? -0.115 1.156 24.103 1.00 83.81 377 TYR A C 1
ATOM 3116 O O . TYR A 1 377 ? -0.586 2.283 23.933 1.00 83.81 377 TYR A O 1
ATOM 3124 N N . LEU A 1 378 ? -0.459 0.384 25.133 1.00 81.19 378 LEU A N 1
ATOM 3125 C CA . LEU A 1 378 ? -1.473 0.747 26.124 1.00 81.19 378 LEU A CA 1
ATOM 3126 C C . LEU A 1 378 ? -0.991 1.837 27.087 1.00 81.19 378 LE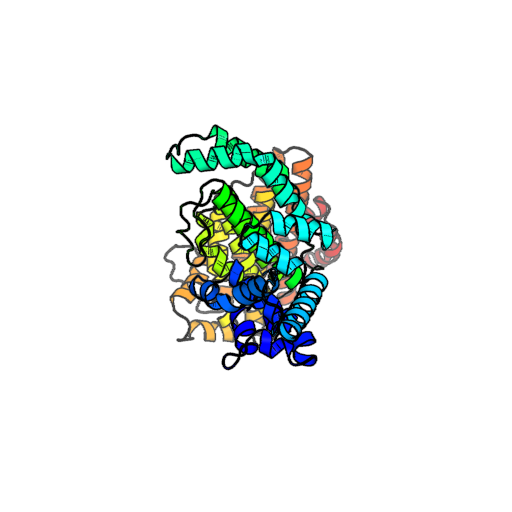U A C 1
ATOM 3128 O O . LEU A 1 378 ? -1.628 2.888 27.167 1.00 81.19 378 LEU A O 1
ATOM 3132 N N . TYR A 1 379 ? 0.152 1.627 27.738 1.00 76.25 379 TYR A N 1
ATOM 3133 C CA . TYR A 1 379 ? 0.625 2.452 28.855 1.00 76.25 379 TYR A CA 1
ATOM 3134 C C . TYR A 1 379 ? 1.771 3.407 28.496 1.00 76.25 379 TYR A C 1
ATOM 3136 O O . TYR A 1 379 ? 2.108 4.290 29.276 1.00 76.25 379 TYR A O 1
ATOM 3144 N N . GLY A 1 380 ? 2.358 3.291 27.302 1.00 69.50 380 GLY A N 1
ATOM 3145 C CA . GLY A 1 380 ? 3.515 4.097 26.909 1.00 69.50 380 GLY A CA 1
ATOM 3146 C C . GLY A 1 380 ? 4.848 3.500 27.369 1.00 69.50 380 GLY A C 1
ATOM 3147 O O . GLY A 1 380 ? 4.982 2.292 27.519 1.00 69.50 380 GLY A O 1
ATOM 3148 N N . PHE A 1 381 ? 5.875 4.341 27.509 1.00 57.06 381 PHE A N 1
ATOM 3149 C CA . PHE A 1 381 ? 7.215 3.901 27.928 1.00 57.06 381 PHE A CA 1
ATOM 3150 C C . PHE A 1 381 ? 7.388 3.839 29.450 1.00 57.06 381 PHE A C 1
ATOM 3152 O O . PHE A 1 381 ? 8.474 3.490 29.908 1.00 57.06 381 PHE A O 1
ATOM 3159 N N . ASP A 1 382 ? 6.355 4.188 30.216 1.00 48.47 382 ASP A N 1
ATOM 3160 C CA . ASP A 1 382 ? 6.422 4.178 31.671 1.00 48.47 382 ASP A CA 1
ATOM 3161 C C . ASP A 1 382 ? 6.509 2.727 32.167 1.00 48.47 382 ASP A C 1
ATOM 3163 O O . ASP A 1 382 ? 5.724 1.873 31.755 1.00 48.47 382 ASP A O 1
ATOM 3167 N N . ASP A 1 383 ? 7.493 2.447 33.031 1.00 41.41 383 ASP A N 1
ATOM 3168 C CA . ASP A 1 383 ? 7.822 1.132 33.610 1.00 41.41 383 ASP A CA 1
ATOM 3169 C C . ASP A 1 383 ? 6.747 0.634 34.602 1.00 41.41 383 ASP A C 1
ATOM 3171 O O . ASP A 1 383 ? 7.032 0.208 35.723 1.00 41.41 383 ASP A O 1
ATOM 3175 N N . GLN A 1 384 ? 5.476 0.667 34.211 1.00 47.78 384 GLN A N 1
ATOM 3176 C CA . GLN A 1 384 ? 4.446 -0.115 34.872 1.00 47.78 384 GLN A CA 1
ATOM 3177 C C . GLN A 1 384 ? 4.391 -1.466 34.172 1.00 47.78 384 GLN A C 1
ATOM 3179 O O . GLN A 1 384 ? 3.718 -1.659 33.166 1.00 47.78 384 GLN A O 1
ATOM 3184 N N . THR A 1 385 ? 5.135 -2.420 34.728 1.00 45.66 385 THR A N 1
ATOM 3185 C CA . THR A 1 385 ? 4.935 -3.854 34.485 1.00 45.66 385 THR A CA 1
ATOM 3186 C C . THR A 1 385 ? 3.628 -4.292 35.147 1.00 45.66 385 THR A C 1
ATOM 3188 O O . THR A 1 385 ? 3.594 -5.149 36.027 1.00 45.66 385 THR A O 1
ATOM 3191 N N . THR A 1 386 ? 2.510 -3.673 34.771 1.00 49.81 386 THR A N 1
ATOM 3192 C CA . THR A 1 386 ? 1.207 -4.282 34.993 1.00 49.81 386 THR A CA 1
ATOM 3193 C C . THR A 1 386 ? 1.108 -5.393 33.970 1.00 49.81 386 THR A C 1
ATOM 3195 O O . THR A 1 386 ? 0.681 -5.165 32.842 1.00 49.81 386 THR A O 1
ATOM 3198 N N . ASN A 1 387 ? 1.563 -6.596 34.343 1.00 52.59 387 ASN A N 1
ATOM 3199 C CA . ASN A 1 387 ? 1.271 -7.780 33.548 1.00 52.59 387 ASN A CA 1
ATOM 3200 C C . ASN A 1 387 ? -0.245 -7.796 33.362 1.00 52.59 387 ASN A C 1
ATOM 3202 O O . ASN A 1 387 ? -1.004 -7.964 34.323 1.00 52.59 387 ASN A O 1
ATOM 3206 N N . ILE A 1 388 ? -0.684 -7.594 32.128 1.00 58.38 388 ILE A N 1
ATOM 3207 C CA . ILE A 1 388 ? -2.063 -7.815 31.742 1.00 58.38 388 ILE A CA 1
ATOM 3208 C C . ILE A 1 388 ? -2.219 -9.333 31.797 1.00 58.38 388 ILE A C 1
ATOM 3210 O O . ILE A 1 388 ? -1.972 -10.006 30.811 1.00 58.38 388 IL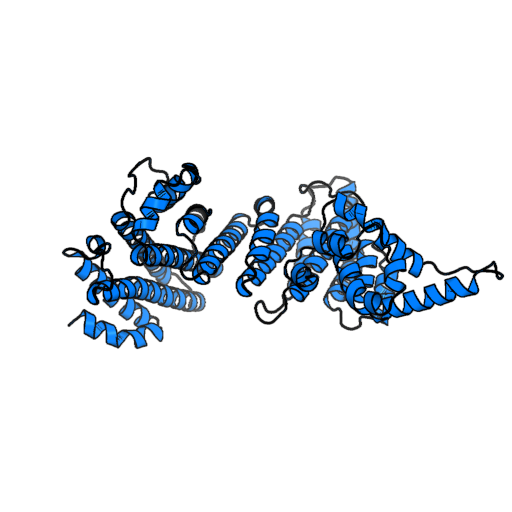E A O 1
ATOM 3214 N N . GLN A 1 389 ? -2.526 -9.884 32.971 1.00 60.06 389 GLN A N 1
ATOM 3215 C CA . GLN A 1 389 ? -2.635 -11.337 33.185 1.00 60.06 389 GLN A CA 1
ATOM 3216 C C . GLN A 1 389 ? -4.023 -11.866 32.808 1.00 60.06 389 GLN A C 1
ATOM 3218 O O . GLN A 1 389 ? -4.303 -13.060 32.912 1.00 60.06 389 GLN A O 1
ATOM 3223 N N . LYS A 1 390 ? -4.951 -10.970 32.450 1.00 73.38 390 LYS A N 1
ATOM 3224 C CA . LYS A 1 390 ? -6.353 -11.313 32.231 1.00 73.38 390 LYS A CA 1
ATOM 3225 C C . LYS A 1 390 ? -6.950 -10.554 31.049 1.00 73.38 390 LYS A C 1
ATOM 3227 O O . LYS A 1 390 ? -6.697 -9.366 30.853 1.00 73.38 390 LYS A O 1
ATOM 3232 N N . ALA A 1 391 ? -7.774 -11.262 30.278 1.00 77.88 391 ALA A N 1
ATOM 3233 C CA . ALA A 1 391 ? -8.427 -10.737 29.082 1.00 77.88 391 ALA A CA 1
ATOM 3234 C C . ALA A 1 391 ? -9.438 -9.613 29.386 1.00 77.88 391 ALA A C 1
ATOM 3236 O O . ALA A 1 391 ? -9.605 -8.713 28.570 1.00 77.88 391 ALA A O 1
ATOM 3237 N N . ASP A 1 392 ? -10.077 -9.630 30.559 1.00 80.12 392 ASP A N 1
ATOM 3238 C CA . ASP A 1 392 ? -11.025 -8.603 31.016 1.00 80.12 392 ASP A CA 1
ATOM 3239 C C . ASP A 1 392 ? -10.353 -7.229 31.208 1.00 80.12 392 ASP A C 1
ATOM 3241 O O . ASP A 1 392 ? -10.896 -6.201 30.798 1.00 80.12 392 ASP A O 1
ATOM 3245 N N . LEU A 1 393 ? -9.145 -7.206 31.779 1.00 82.69 393 LEU A N 1
ATOM 3246 C CA . LEU A 1 393 ? -8.328 -5.996 31.908 1.00 82.69 393 LEU A CA 1
ATOM 3247 C C . LEU A 1 393 ? -7.913 -5.465 30.534 1.00 82.69 393 LEU A C 1
ATOM 3249 O O . LEU A 1 393 ? -8.114 -4.283 30.259 1.00 82.69 393 LEU A O 1
ATOM 3253 N N . LEU A 1 394 ? -7.436 -6.344 29.645 1.00 83.75 394 LEU A N 1
ATOM 3254 C CA . LEU A 1 394 ? -7.040 -5.960 28.288 1.00 83.75 394 LEU A CA 1
ATOM 3255 C C . LEU A 1 394 ? -8.197 -5.321 27.509 1.00 83.75 394 LEU A C 1
ATOM 3257 O O . LEU A 1 394 ? -8.021 -4.293 26.853 1.00 83.75 394 LEU A O 1
ATOM 3261 N N . ILE A 1 395 ? -9.383 -5.930 27.581 1.00 85.50 395 ILE A N 1
ATOM 3262 C CA . ILE A 1 395 ? -10.597 -5.417 26.940 1.00 85.50 395 ILE A CA 1
ATOM 3263 C C . ILE A 1 395 ? -10.926 -4.020 27.476 1.00 85.50 395 ILE A C 1
ATOM 3265 O O . ILE A 1 395 ? -11.154 -3.098 26.688 1.00 85.50 395 ILE A O 1
ATOM 3269 N N . SER A 1 396 ? -10.900 -3.850 28.802 1.00 85.81 396 SER A N 1
ATOM 3270 C CA . SER A 1 396 ? -11.184 -2.567 29.447 1.00 85.81 396 SER A CA 1
ATOM 3271 C C . SER A 1 396 ? -10.220 -1.469 28.999 1.00 85.81 396 SER A C 1
ATOM 3273 O O . SER A 1 396 ? -10.630 -0.366 28.635 1.00 85.81 396 SER A O 1
ATOM 3275 N N . GLU A 1 397 ? -8.927 -1.769 28.966 1.00 87.75 397 GLU A N 1
ATOM 3276 C CA . GLU A 1 397 ? -7.890 -0.800 28.620 1.00 87.75 397 GLU A CA 1
ATOM 3277 C C . GLU A 1 397 ? -7.893 -0.425 27.141 1.00 87.75 397 GLU A C 1
ATOM 3279 O O . GLU A 1 397 ? -7.785 0.759 26.816 1.00 87.75 397 GLU A O 1
ATOM 3284 N N . LEU A 1 398 ? -8.075 -1.396 26.239 1.00 88.12 398 LEU A N 1
ATOM 3285 C CA . LEU A 1 398 ? -8.192 -1.131 24.803 1.00 88.12 398 LEU A CA 1
ATOM 3286 C C . LEU A 1 398 ? -9.407 -0.257 24.494 1.00 88.12 398 LEU A C 1
ATOM 3288 O O . LEU A 1 398 ? -9.293 0.712 23.738 1.00 88.12 398 LEU A O 1
ATOM 3292 N N . PHE A 1 399 ? -10.553 -0.570 25.101 1.00 89.56 399 PHE A N 1
ATOM 3293 C CA . PHE A 1 399 ? -11.771 0.215 24.942 1.00 89.56 399 PHE A CA 1
ATOM 3294 C C . PHE A 1 399 ? -11.580 1.642 25.470 1.00 89.56 399 PHE A C 1
ATOM 3296 O O . PHE A 1 399 ? -11.805 2.607 24.736 1.00 89.56 399 PHE A O 1
ATOM 3303 N N . ASN A 1 400 ? -11.088 1.792 26.705 1.00 88.94 400 ASN A N 1
ATOM 3304 C CA . ASN A 1 400 ? -10.867 3.101 27.320 1.00 88.94 400 ASN A CA 1
ATOM 3305 C C . ASN A 1 400 ? -9.843 3.936 26.539 1.00 88.94 400 ASN A C 1
ATOM 3307 O O . ASN A 1 400 ? -10.064 5.129 26.325 1.00 88.94 400 ASN A O 1
ATOM 3311 N N . LYS A 1 401 ? -8.759 3.326 26.043 1.00 89.62 401 LYS A N 1
ATOM 3312 C CA . LYS A 1 401 ? -7.778 4.003 25.183 1.00 89.62 401 LYS A CA 1
ATOM 3313 C C . LYS A 1 401 ? -8.425 4.521 23.899 1.00 89.62 401 LYS A C 1
ATOM 3315 O O . LYS A 1 401 ? -8.220 5.681 23.548 1.00 89.62 401 LYS A O 1
ATOM 3320 N N . SER A 1 402 ? -9.221 3.702 23.208 1.00 89.88 402 SER A N 1
ATOM 3321 C CA . SER A 1 402 ? -9.915 4.120 21.983 1.00 89.88 402 SER A CA 1
ATOM 3322 C C . SER A 1 402 ? -10.909 5.254 22.231 1.00 89.88 402 SER A C 1
ATOM 3324 O O . SER A 1 402 ? -10.915 6.223 21.472 1.00 89.88 402 SER A O 1
ATOM 3326 N N . VAL A 1 403 ? -11.686 5.182 23.314 1.00 89.44 403 VAL A N 1
ATOM 3327 C CA . VAL A 1 403 ? -12.608 6.254 23.720 1.00 89.44 403 VAL A CA 1
ATOM 3328 C C . VAL A 1 403 ? -11.850 7.545 24.039 1.00 89.44 403 VAL A C 1
ATOM 3330 O O . VAL A 1 403 ? -12.257 8.613 23.586 1.00 89.44 403 VAL A O 1
ATOM 3333 N N . ASN A 1 404 ? -10.737 7.469 24.772 1.00 89.88 404 ASN A N 1
ATOM 3334 C CA . ASN A 1 404 ? -9.941 8.642 25.138 1.00 89.88 404 ASN A CA 1
ATOM 3335 C C . ASN A 1 404 ? -9.286 9.306 23.921 1.00 89.88 404 ASN A C 1
ATOM 3337 O O . ASN A 1 404 ? -9.322 10.527 23.810 1.00 89.88 404 ASN A O 1
ATOM 3341 N N . ILE A 1 405 ? -8.740 8.525 22.982 1.00 87.81 405 ILE A N 1
ATOM 3342 C CA . ILE A 1 405 ? -8.172 9.058 21.732 1.00 87.81 405 ILE A CA 1
ATOM 3343 C C . ILE A 1 405 ? -9.242 9.815 20.936 1.00 87.81 405 ILE A C 1
ATOM 3345 O O . ILE A 1 405 ? -8.997 10.936 20.495 1.00 87.81 405 ILE A O 1
ATOM 3349 N N . LEU A 1 406 ? -10.434 9.230 20.788 1.00 88.25 406 LEU A N 1
ATOM 3350 C CA . LEU A 1 406 ? -11.554 9.862 20.088 1.00 88.25 406 LEU A CA 1
ATOM 3351 C C . LEU A 1 406 ? -12.006 11.155 20.777 1.00 88.25 406 LEU A C 1
ATOM 3353 O O . LEU A 1 406 ? -12.147 12.174 20.107 1.00 88.25 406 LEU A O 1
ATOM 3357 N N . LYS A 1 407 ? -12.183 11.136 22.104 1.00 89.12 407 LYS A N 1
ATOM 3358 C CA . LYS A 1 407 ? -12.578 12.319 22.886 1.00 89.12 407 LYS A CA 1
ATOM 3359 C C . LYS A 1 407 ? -11.562 13.449 22.789 1.00 89.12 407 LYS A C 1
ATOM 3361 O O . LYS A 1 407 ? -11.937 14.553 22.415 1.00 89.12 407 LYS A O 1
ATOM 3366 N N . ASN A 1 408 ? -10.289 13.161 23.057 1.00 86.94 408 ASN A N 1
ATOM 3367 C CA . ASN A 1 408 ? -9.227 14.167 23.021 1.00 86.94 408 ASN A CA 1
ATOM 3368 C C . ASN A 1 408 ? -9.127 14.814 21.636 1.00 86.94 408 ASN A C 1
ATOM 3370 O O . ASN A 1 408 ? -8.959 16.024 21.520 1.00 86.94 408 ASN A O 1
ATOM 3374 N N . ASN A 1 409 ? -9.262 14.012 20.578 1.00 84.94 409 ASN A N 1
ATOM 3375 C CA . ASN A 1 409 ? -9.262 14.523 19.217 1.00 84.94 409 ASN A CA 1
ATOM 3376 C C . ASN A 1 409 ? -10.481 15.414 18.923 1.00 84.94 409 ASN A C 1
ATOM 3378 O O . ASN A 1 409 ? -10.321 16.473 18.323 1.00 84.94 409 ASN A O 1
ATOM 3382 N N . ILE A 1 410 ? -11.681 15.012 19.347 1.00 85.94 410 ILE A N 1
ATOM 3383 C CA . ILE A 1 410 ? -12.894 15.826 19.192 1.00 85.94 410 ILE A CA 1
ATOM 3384 C C . ILE A 1 410 ? -12.727 17.170 19.911 1.00 85.94 410 ILE A C 1
ATOM 3386 O O . ILE A 1 410 ? -12.965 18.210 19.305 1.00 85.94 410 ILE A O 1
ATOM 3390 N N . GLU A 1 411 ? -12.256 17.159 21.160 1.00 84.75 411 GLU A N 1
ATOM 3391 C CA . GLU A 1 411 ? -12.030 18.374 21.951 1.00 84.75 411 GLU A CA 1
ATOM 3392 C C . GLU A 1 411 ? -11.028 19.317 21.267 1.00 84.75 411 GLU A C 1
ATOM 3394 O O . GLU A 1 411 ? -11.297 20.509 21.118 1.00 84.75 411 GLU A O 1
ATOM 3399 N N . GLN A 1 412 ? -9.905 18.784 20.774 1.00 80.19 412 GLN A N 1
ATOM 3400 C CA . GLN A 1 412 ? -8.915 19.565 20.023 1.00 80.19 412 GLN A CA 1
ATOM 3401 C C . GLN A 1 412 ? -9.517 20.170 18.746 1.00 80.19 412 GLN A C 1
ATOM 3403 O O . GLN A 1 412 ? -9.392 21.371 18.496 1.00 80.19 412 GLN A O 1
ATOM 3408 N N . GLN A 1 413 ?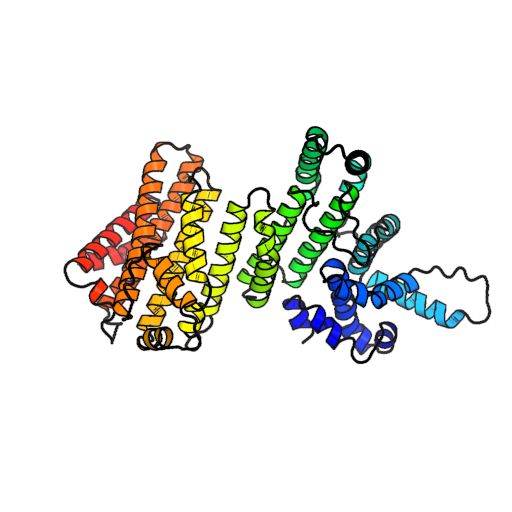 -10.235 19.371 17.957 1.00 78.00 413 GLN A N 1
ATOM 3409 C CA . GLN A 1 413 ? -10.857 19.844 16.722 1.00 78.00 413 GLN A CA 1
ATOM 3410 C C . GLN A 1 413 ? -11.954 20.894 16.976 1.00 78.00 413 GLN A C 1
ATOM 3412 O O . GLN A 1 413 ? -12.079 21.839 16.193 1.00 78.00 413 GLN A O 1
ATOM 3417 N N . GLU A 1 414 ? -12.724 20.773 18.062 1.00 79.38 414 GLU A N 1
ATOM 3418 C CA . GLU A 1 414 ? -13.722 21.770 18.462 1.00 79.38 414 GLU A CA 1
ATOM 3419 C C . GLU A 1 414 ? -13.089 23.107 18.859 1.00 79.38 414 GLU A C 1
ATOM 3421 O O . GLU A 1 414 ? -13.617 24.162 18.494 1.00 79.38 414 GLU A O 1
ATOM 3426 N N . THR A 1 415 ? -11.944 23.088 19.551 1.00 77.19 415 THR A N 1
ATOM 3427 C CA . THR A 1 415 ? -11.223 24.326 19.891 1.00 77.19 415 THR A CA 1
ATOM 3428 C C . THR A 1 415 ? -10.697 25.053 18.653 1.00 77.19 415 THR A C 1
ATOM 3430 O O . THR A 1 415 ? -10.790 26.279 18.565 1.00 77.19 415 THR A O 1
ATOM 3433 N N . ASP A 1 416 ? -10.244 24.308 17.645 1.00 72.12 416 ASP A N 1
ATOM 3434 C CA . ASP A 1 416 ? -9.697 24.878 16.414 1.00 72.12 416 ASP A CA 1
ATOM 3435 C C . ASP A 1 416 ? -10.761 25.501 15.495 1.00 72.12 416 ASP A C 1
ATOM 3437 O O . ASP A 1 416 ? -10.437 26.354 14.666 1.00 72.12 416 ASP A O 1
ATOM 3441 N N . LEU A 1 417 ? -12.032 25.091 15.610 1.00 71.81 417 LEU A N 1
ATOM 3442 C CA . LEU A 1 417 ? -13.128 25.564 14.749 1.00 71.81 417 LEU A CA 1
ATOM 3443 C C . LEU A 1 417 ? -13.349 27.081 14.814 1.00 71.81 417 LEU A C 1
ATOM 3445 O O . LEU A 1 417 ? -13.835 27.669 13.846 1.00 71.81 417 LEU A O 1
ATOM 3449 N N . GLN A 1 418 ? -13.012 27.718 15.937 1.00 64.56 418 GLN A N 1
ATOM 3450 C CA . GLN A 1 418 ? -13.320 29.131 16.178 1.00 64.56 418 GLN A CA 1
ATOM 3451 C C . GLN A 1 418 ? -12.474 30.094 15.324 1.00 64.56 418 GLN A C 1
ATOM 3453 O O . GLN A 1 418 ? -12.883 31.235 15.121 1.00 64.56 418 GLN A O 1
ATOM 3458 N N . ASN A 1 419 ? -11.350 29.631 14.762 1.00 62.41 419 ASN A N 1
ATOM 3459 C CA . ASN A 1 419 ? -10.343 30.482 14.112 1.00 62.41 419 ASN A CA 1
ATOM 3460 C C . ASN A 1 419 ? -10.195 30.255 12.591 1.00 62.41 419 ASN A C 1
ATOM 3462 O O . ASN A 1 419 ? -9.204 30.687 12.001 1.00 62.41 419 ASN A O 1
ATOM 3466 N N . LEU A 1 420 ? -11.138 29.568 11.932 1.00 65.56 420 LEU A N 1
ATOM 3467 C CA . LEU A 1 420 ? -10.946 29.053 10.564 1.00 65.56 420 LEU A CA 1
ATOM 3468 C C . LEU A 1 420 ? -11.814 29.725 9.489 1.00 65.56 420 LEU A C 1
ATOM 3470 O O . LEU A 1 420 ? -12.935 30.170 9.732 1.00 65.56 420 LEU A O 1
ATOM 3474 N N . SER A 1 421 ? -11.294 29.735 8.257 1.00 65.94 421 SER A N 1
ATOM 3475 C CA . SER A 1 421 ? -12.010 30.181 7.055 1.00 65.94 421 SER A CA 1
ATOM 3476 C C . SER A 1 421 ? -13.149 29.223 6.670 1.00 65.94 421 SER A C 1
ATOM 3478 O O . SER A 1 421 ? -13.135 28.038 7.008 1.00 65.94 421 SER A O 1
ATOM 3480 N N . THR A 1 422 ? -14.143 29.718 5.927 1.00 68.12 422 THR A N 1
ATOM 3481 C CA . THR A 1 422 ? -15.399 29.002 5.619 1.00 68.12 422 THR A CA 1
ATOM 3482 C C . THR A 1 422 ? -15.211 27.642 4.933 1.00 68.12 422 THR A C 1
ATOM 3484 O O . THR A 1 422 ? -15.885 26.685 5.304 1.00 68.12 422 THR A O 1
ATOM 3487 N N . ASN A 1 423 ? -14.280 27.507 3.982 1.00 65.25 423 ASN A N 1
ATOM 3488 C CA . ASN A 1 423 ? -14.053 26.235 3.276 1.00 65.25 423 ASN A CA 1
ATOM 3489 C C . ASN A 1 423 ? -13.363 25.181 4.156 1.00 65.25 423 ASN A C 1
ATOM 3491 O O . ASN A 1 423 ? -13.726 24.006 4.124 1.00 65.25 423 ASN A O 1
ATOM 3495 N N . ILE A 1 424 ? -12.391 25.601 4.972 1.00 66.25 424 ILE A N 1
ATOM 3496 C CA . ILE A 1 424 ? -11.688 24.706 5.903 1.00 66.25 424 ILE A CA 1
ATOM 3497 C C . ILE A 1 424 ? -12.638 24.277 7.025 1.00 66.25 424 ILE A C 1
ATOM 3499 O O . ILE A 1 424 ? -12.607 23.128 7.463 1.00 66.25 424 ILE A O 1
ATOM 3503 N N . ARG A 1 425 ? -13.539 25.175 7.433 1.00 72.19 425 ARG A N 1
ATOM 3504 C CA . ARG A 1 425 ? -14.577 24.898 8.420 1.00 72.19 425 ARG A CA 1
ATOM 3505 C C . ARG A 1 425 ? -15.505 23.762 7.987 1.00 72.19 425 ARG A C 1
ATOM 3507 O O . ARG A 1 425 ? -15.670 22.833 8.763 1.00 72.19 425 ARG A O 1
ATOM 3514 N N . ILE A 1 426 ? -16.029 23.769 6.758 1.00 73.69 426 ILE A N 1
ATOM 3515 C CA . ILE A 1 426 ? -16.906 22.684 6.263 1.00 73.69 426 ILE A CA 1
ATOM 3516 C C . ILE A 1 426 ? -16.168 21.335 6.252 1.00 73.69 426 ILE A C 1
ATOM 3518 O O . ILE A 1 426 ? -16.714 20.312 6.664 1.00 73.69 426 ILE A O 1
ATOM 3522 N N . ALA A 1 427 ? -14.906 21.316 5.810 1.00 69.88 427 ALA A N 1
ATOM 3523 C CA . ALA A 1 427 ? -14.099 20.098 5.817 1.00 69.88 427 ALA A CA 1
ATOM 3524 C C . ALA A 1 427 ? -13.864 19.569 7.244 1.00 69.88 427 ALA A C 1
ATOM 3526 O O . ALA A 1 427 ? -14.010 18.368 7.475 1.00 69.88 427 ALA A O 1
ATOM 3527 N N . LYS A 1 428 ? -13.560 20.451 8.208 1.00 74.00 428 LYS A N 1
ATOM 3528 C CA . LYS A 1 428 ? -13.413 20.073 9.622 1.00 74.00 428 LYS A CA 1
ATOM 3529 C C . LYS A 1 428 ? -14.739 19.631 10.252 1.00 74.00 428 LYS A C 1
ATOM 3531 O O . LYS A 1 428 ? -14.744 18.649 10.982 1.00 74.00 428 LYS A O 1
ATOM 3536 N N . GLU A 1 429 ? -15.860 20.279 9.936 1.00 78.75 429 GLU A N 1
ATOM 3537 C CA . GLU A 1 429 ? -17.196 19.885 10.415 1.00 78.75 429 GLU A CA 1
ATOM 3538 C C . GLU A 1 429 ? -17.572 18.465 9.948 1.00 78.75 429 GLU A C 1
ATOM 3540 O O . GLU A 1 429 ? -18.093 17.676 10.735 1.00 78.75 429 GLU A O 1
ATOM 3545 N N . ASN A 1 430 ? -17.220 18.085 8.714 1.00 79.75 430 ASN A N 1
ATOM 3546 C CA . ASN A 1 430 ? -17.408 16.714 8.223 1.00 79.75 430 ASN A CA 1
ATOM 3547 C C . ASN A 1 430 ? -16.544 15.686 8.978 1.00 79.75 430 ASN A C 1
ATOM 3549 O O . ASN A 1 430 ? -17.013 14.583 9.271 1.00 79.75 430 ASN A O 1
ATOM 3553 N N . ILE A 1 431 ? -15.291 16.033 9.297 1.00 78.88 431 ILE A N 1
ATOM 3554 C CA . ILE A 1 431 ? -14.386 15.170 10.074 1.00 78.88 431 ILE A CA 1
ATOM 3555 C C . ILE A 1 431 ? -14.924 14.992 11.497 1.00 78.88 431 ILE A C 1
ATOM 3557 O O . ILE A 1 431 ? -15.066 13.855 11.939 1.00 78.88 431 ILE A O 1
ATOM 3561 N N . LEU A 1 432 ? -15.325 16.082 12.156 1.00 82.56 432 LEU A N 1
ATOM 3562 C CA . LEU A 1 432 ? -15.955 16.052 13.477 1.00 82.56 432 LEU A CA 1
ATOM 3563 C C . LEU A 1 432 ? -17.210 15.185 13.481 1.00 82.56 432 LEU A C 1
ATOM 3565 O O . LEU A 1 432 ? -17.379 14.332 14.348 1.00 82.56 432 LEU A O 1
ATOM 3569 N N . SER A 1 433 ? -18.079 15.359 12.483 1.00 84.50 433 SER A N 1
ATOM 3570 C CA . SER A 1 433 ? -19.286 14.549 12.353 1.00 84.50 433 SER A CA 1
ATOM 3571 C C . SER A 1 433 ? -18.968 13.054 12.258 1.00 84.50 433 SER A C 1
ATOM 3573 O O . SER A 1 433 ? -19.630 12.232 12.898 1.00 84.50 433 SER A O 1
ATOM 3575 N N . ARG A 1 434 ? -17.930 12.677 11.500 1.00 84.50 434 ARG A N 1
ATOM 3576 C CA . ARG A 1 434 ? -17.451 11.291 11.427 1.00 84.50 434 ARG A CA 1
ATOM 3577 C C . ARG A 1 434 ? -16.896 10.813 12.768 1.00 84.50 434 ARG A C 1
ATOM 3579 O O . ARG A 1 434 ? -17.269 9.727 13.199 1.00 84.50 434 ARG A O 1
ATOM 3586 N N . ASP A 1 435 ? -16.041 11.597 13.415 1.00 86.44 435 ASP A N 1
ATOM 3587 C CA . ASP A 1 435 ? -15.368 11.205 14.657 1.00 86.44 435 ASP A CA 1
ATOM 3588 C C . ASP A 1 435 ? -16.391 11.027 15.803 1.00 86.44 435 ASP A C 1
ATOM 3590 O O . ASP A 1 435 ? -16.328 10.041 16.541 1.00 86.44 435 ASP A O 1
ATOM 3594 N N . TYR A 1 436 ? -17.422 11.883 15.880 1.00 88.19 436 TYR A N 1
ATOM 3595 C CA . TYR A 1 436 ? -18.567 11.687 16.780 1.00 88.19 436 TYR A CA 1
ATOM 3596 C C . TYR A 1 436 ? -19.360 10.412 16.478 1.00 88.19 436 TYR A C 1
ATOM 3598 O O . TYR A 1 436 ? -19.778 9.718 17.404 1.00 88.19 436 TYR A O 1
ATOM 3606 N N . ASN A 1 437 ? -19.581 10.089 15.199 1.00 88.31 437 ASN A N 1
ATOM 3607 C CA . ASN A 1 437 ? -20.275 8.855 14.820 1.00 88.31 437 ASN A CA 1
ATOM 3608 C C . ASN A 1 437 ? -19.461 7.608 15.171 1.00 88.31 437 ASN A C 1
ATOM 3610 O O . ASN A 1 437 ? -20.034 6.621 15.624 1.00 88.31 437 ASN A O 1
ATOM 3614 N N . GLU A 1 438 ? -18.142 7.648 14.992 1.00 87.75 438 GLU A N 1
ATOM 3615 C CA . GLU A 1 438 ? -17.257 6.542 15.354 1.00 87.75 438 GLU A CA 1
ATOM 3616 C C . GLU A 1 438 ? -17.238 6.324 16.872 1.00 87.75 438 GLU A C 1
ATOM 3618 O O . GLU A 1 438 ? -17.363 5.185 17.321 1.00 87.75 438 GLU A O 1
ATOM 3623 N N . LEU A 1 439 ? -17.177 7.405 17.662 1.00 90.75 439 LEU A N 1
ATOM 3624 C CA . LEU A 1 439 ? -17.283 7.344 19.123 1.00 90.75 439 LEU A CA 1
ATOM 3625 C C . LEU A 1 439 ? -18.637 6.787 19.578 1.00 90.75 439 LEU A C 1
ATOM 3627 O O . LEU A 1 439 ? -18.679 5.889 20.419 1.00 90.75 439 LEU A O 1
ATOM 3631 N N . ALA A 1 440 ? -19.735 7.277 18.997 1.00 90.06 440 ALA A N 1
ATOM 3632 C CA . ALA A 1 440 ? -21.071 6.768 19.284 1.00 90.06 440 ALA A CA 1
ATOM 3633 C C . ALA A 1 440 ? -21.197 5.282 18.924 1.00 90.06 440 ALA A C 1
ATOM 3635 O O . ALA A 1 440 ? -21.709 4.506 19.723 1.00 90.06 440 ALA A O 1
ATOM 3636 N N . SER A 1 441 ? -20.695 4.876 17.754 1.00 90.88 441 SER A N 1
ATOM 3637 C CA . SER A 1 441 ? -20.735 3.483 17.313 1.00 90.88 441 SER A CA 1
ATOM 3638 C C . SER A 1 441 ? -19.923 2.572 18.205 1.00 90.88 441 SER A C 1
ATOM 3640 O O . SER A 1 441 ? -20.442 1.541 18.600 1.00 90.88 441 SER A O 1
ATOM 3642 N N . LEU A 1 442 ? -18.690 2.941 18.548 1.00 89.38 442 LEU A N 1
ATOM 3643 C CA . LEU A 1 442 ? -17.845 2.120 19.407 1.00 89.38 442 LEU A CA 1
ATOM 3644 C C . LEU A 1 442 ? -18.535 1.849 20.749 1.00 89.38 442 LEU A C 1
ATOM 3646 O O . LEU A 1 442 ? -18.620 0.704 21.178 1.00 89.38 442 LEU A O 1
ATOM 3650 N N . CYS A 1 443 ? -19.053 2.894 21.393 1.00 90.12 443 CYS A N 1
ATOM 3651 C CA . CYS A 1 443 ? -19.738 2.772 22.674 1.00 90.12 443 CYS A CA 1
ATOM 3652 C C . CYS A 1 443 ? -21.053 1.981 22.567 1.00 90.12 443 CYS A C 1
ATOM 3654 O O . CYS A 1 443 ? -21.297 1.106 23.394 1.00 90.12 443 CYS A O 1
ATOM 3656 N N . ASP A 1 444 ? -21.884 2.266 21.559 1.00 89.88 444 ASP A N 1
ATOM 3657 C CA . ASP A 1 444 ? -23.185 1.609 21.364 1.00 89.88 444 ASP A CA 1
ATOM 3658 C C . ASP A 1 444 ? -23.039 0.128 20.987 1.00 89.88 444 ASP A C 1
ATOM 3660 O O . ASP A 1 444 ? -23.784 -0.705 21.499 1.00 89.88 444 ASP A O 1
ATOM 3664 N N . ASP A 1 445 ? -22.042 -0.220 20.163 1.00 89.06 445 ASP A N 1
ATOM 3665 C CA . ASP A 1 445 ? -21.778 -1.601 19.746 1.00 89.06 445 ASP A CA 1
ATOM 3666 C C . ASP A 1 445 ? -21.499 -2.493 20.971 1.00 89.06 445 ASP A C 1
ATOM 3668 O O . ASP A 1 445 ? -22.073 -3.575 21.086 1.00 89.06 445 ASP A O 1
ATOM 3672 N N . TYR A 1 446 ? -20.674 -2.039 21.925 1.00 87.88 446 TYR A N 1
ATOM 3673 C CA . TYR A 1 446 ? -20.380 -2.816 23.138 1.00 87.88 446 TYR A CA 1
ATOM 3674 C C . TYR A 1 446 ? -21.464 -2.717 24.211 1.00 87.88 446 TYR A C 1
ATOM 3676 O O . TYR A 1 446 ? -21.717 -3.712 24.890 1.00 87.88 446 TYR A O 1
ATOM 3684 N N . LEU A 1 447 ? -22.137 -1.567 24.344 1.00 87.25 447 LEU A N 1
ATOM 3685 C CA . LEU A 1 447 ? -23.266 -1.429 25.266 1.00 87.25 447 LEU A CA 1
ATOM 3686 C C . LEU A 1 447 ? -24.396 -2.392 24.883 1.00 87.25 447 LEU A C 1
ATOM 3688 O O . LEU A 1 447 ? -24.903 -3.114 25.736 1.00 87.25 447 LEU A O 1
ATOM 3692 N N . ARG A 1 448 ? -24.728 -2.483 23.590 1.00 87.00 448 ARG A N 1
ATOM 3693 C CA . ARG A 1 448 ? -25.741 -3.420 23.092 1.00 87.00 448 ARG A CA 1
ATOM 3694 C C . ARG A 1 448 ? -25.361 -4.876 23.359 1.00 87.00 448 ARG A C 1
ATOM 3696 O O . ARG A 1 448 ? -26.204 -5.656 23.785 1.00 87.00 448 ARG A O 1
ATOM 3703 N N . ARG A 1 449 ? -24.099 -5.250 23.135 1.00 85.75 449 ARG A N 1
ATOM 3704 C CA . ARG A 1 449 ? -23.623 -6.614 23.430 1.00 85.75 449 ARG A CA 1
ATOM 3705 C C . ARG A 1 449 ? -23.720 -6.953 24.916 1.00 85.75 449 ARG A C 1
ATOM 3707 O O . ARG A 1 449 ? -24.024 -8.093 25.260 1.00 85.75 449 ARG A O 1
ATOM 3714 N N . TYR A 1 450 ? -23.478 -5.970 25.782 1.00 84.50 450 TYR A N 1
ATOM 3715 C CA . TYR A 1 450 ? -23.647 -6.115 27.224 1.00 84.50 450 TYR A CA 1
ATOM 3716 C C . TYR A 1 450 ? -25.128 -6.277 27.607 1.00 84.50 450 TYR A C 1
ATOM 3718 O O . TYR A 1 450 ? -25.463 -7.222 28.314 1.00 84.50 450 TYR A O 1
ATOM 3726 N N . GLU A 1 451 ? -26.025 -5.434 27.082 1.00 83.94 451 GLU A N 1
ATOM 3727 C CA . GLU A 1 451 ? -27.484 -5.525 27.297 1.00 83.94 451 GLU A CA 1
ATOM 3728 C C . GLU A 1 451 ? -28.067 -6.871 26.838 1.00 83.94 451 GLU A C 1
ATOM 3730 O O . GLU A 1 451 ? -28.915 -7.457 27.513 1.00 83.94 451 GLU A O 1
ATOM 3735 N N . ASN A 1 452 ? -27.586 -7.385 25.704 1.00 83.75 452 ASN A N 1
ATOM 3736 C CA . ASN A 1 452 ? -28.038 -8.648 25.126 1.00 83.75 452 ASN A CA 1
ATOM 3737 C C . ASN A 1 452 ? -27.455 -9.894 25.819 1.00 83.75 452 ASN A C 1
ATOM 3739 O O . ASN A 1 452 ? -27.812 -11.009 25.439 1.00 83.75 452 ASN A O 1
ATOM 3743 N N . ASN A 1 453 ? -26.567 -9.736 26.810 1.00 74.31 453 ASN A N 1
ATOM 3744 C CA . ASN A 1 453 ? -25.794 -10.825 27.421 1.00 74.31 453 ASN A CA 1
ATOM 3745 C C . ASN A 1 453 ? -25.050 -11.695 26.386 1.00 74.31 453 ASN A C 1
ATOM 3747 O O . ASN A 1 453 ? -24.939 -12.907 26.549 1.00 74.31 453 ASN A O 1
ATOM 3751 N N . GLU A 1 454 ? -24.522 -11.082 25.319 1.00 71.69 454 GLU A N 1
ATOM 3752 C CA . GLU A 1 454 ? -23.733 -11.788 24.291 1.00 71.69 454 GLU A CA 1
ATOM 3753 C C . GLU A 1 454 ? -22.351 -12.238 24.811 1.00 71.69 454 GLU A C 1
ATOM 3755 O O . GLU A 1 454 ? -21.627 -12.963 24.131 1.00 71.69 454 GLU A O 1
ATOM 3760 N N . ASP A 1 455 ? -21.985 -11.826 26.025 1.00 67.69 455 ASP A N 1
ATOM 3761 C CA . ASP A 1 455 ? -20.760 -12.211 26.718 1.00 67.69 455 ASP A CA 1
ATOM 3762 C C . ASP A 1 455 ? -21.035 -13.289 27.777 1.00 67.69 455 ASP A C 1
ATOM 3764 O O . ASP A 1 455 ? -21.230 -13.002 28.959 1.00 67.69 455 ASP A O 1
ATOM 3768 N N . GLU A 1 456 ? -21.009 -14.556 27.356 1.00 62.81 456 GLU A N 1
ATOM 3769 C CA . GLU A 1 456 ? -21.203 -15.714 28.243 1.00 62.81 456 GLU A CA 1
ATOM 3770 C C . GLU A 1 456 ? -20.170 -15.787 29.390 1.00 62.81 456 GLU A C 1
ATOM 3772 O O . GLU A 1 456 ? -20.405 -16.456 30.397 1.00 62.81 456 GLU A O 1
ATOM 3777 N N . ASN A 1 457 ? -19.024 -15.101 29.261 1.00 67.12 457 ASN A N 1
ATOM 3778 C CA . ASN A 1 457 ? -17.893 -15.188 30.188 1.00 67.12 457 ASN A CA 1
ATOM 3779 C C . ASN A 1 457 ? -17.763 -13.974 31.127 1.00 67.12 457 ASN A C 1
ATOM 3781 O O . ASN A 1 457 ? -16.830 -13.939 31.932 1.00 67.12 457 ASN A O 1
ATOM 3785 N N . ASN A 1 458 ? -18.683 -13.003 31.061 1.00 75.12 458 ASN A N 1
ATOM 3786 C CA . ASN A 1 458 ? -18.674 -11.765 31.857 1.00 75.12 458 ASN A CA 1
ATOM 3787 C C . ASN A 1 458 ? -17.370 -10.939 31.755 1.00 75.12 458 ASN A C 1
ATOM 3789 O O . ASN A 1 458 ? -17.031 -10.186 32.672 1.00 75.12 458 ASN A O 1
ATOM 3793 N N . LEU A 1 459 ? -16.634 -11.039 30.647 1.00 76.12 459 LEU A N 1
ATOM 3794 C CA . LEU A 1 459 ? -15.408 -10.274 30.395 1.00 76.12 459 LEU A CA 1
ATOM 3795 C C . LEU A 1 459 ? -15.645 -8.756 30.310 1.00 76.12 459 LEU A C 1
ATOM 3797 O O . LEU A 1 459 ? -14.773 -7.967 30.674 1.00 76.12 459 LEU A O 1
ATOM 3801 N N . MET A 1 460 ? -16.828 -8.331 29.868 1.00 78.81 460 MET A N 1
ATOM 3802 C CA . MET A 1 460 ? -17.246 -6.932 29.776 1.00 78.81 460 MET A CA 1
ATOM 3803 C C . MET A 1 460 ? -17.796 -6.377 31.094 1.00 78.81 460 MET A C 1
ATOM 3805 O O . MET A 1 460 ? -18.104 -5.188 31.181 1.00 78.81 460 MET A O 1
ATOM 3809 N N . HIS A 1 461 ? -17.894 -7.186 32.152 1.00 75.50 461 HIS A N 1
ATOM 3810 C CA . HIS A 1 461 ? -18.417 -6.722 33.436 1.00 75.50 461 HIS A CA 1
ATOM 3811 C C . HIS A 1 461 ? -17.579 -5.567 34.014 1.00 75.50 461 HIS A C 1
ATOM 3813 O O . HIS A 1 461 ? -18.130 -4.581 34.498 1.00 75.50 461 HIS A O 1
ATOM 3819 N N . ASN A 1 462 ? -16.247 -5.616 33.895 1.00 74.56 462 ASN A N 1
ATOM 3820 C CA . ASN A 1 462 ? -15.375 -4.529 34.363 1.00 74.56 462 ASN A CA 1
ATOM 3821 C C . ASN A 1 462 ? -15.614 -3.207 33.614 1.00 74.56 462 ASN A C 1
ATOM 3823 O O . ASN A 1 462 ? -15.464 -2.138 34.204 1.00 74.56 462 ASN A O 1
ATOM 3827 N N . LEU A 1 463 ? -16.016 -3.272 32.341 1.00 76.94 463 LEU A N 1
ATOM 3828 C CA . LEU A 1 463 ? -16.315 -2.097 31.522 1.00 76.94 463 LEU A CA 1
ATOM 3829 C C . LEU A 1 463 ? -17.602 -1.397 31.968 1.00 76.94 463 LEU A C 1
ATOM 3831 O O . LEU A 1 463 ? -17.613 -0.179 32.140 1.00 76.94 463 LEU A O 1
ATOM 3835 N N . PHE A 1 464 ? -18.672 -2.167 32.171 1.00 78.38 464 PHE A N 1
ATOM 3836 C CA . PHE A 1 464 ? -20.020 -1.628 32.387 1.00 78.38 464 PHE A CA 1
ATOM 3837 C C . PHE A 1 464 ? -20.493 -1.660 33.846 1.00 78.38 464 PHE A C 1
ATOM 3839 O O . PHE A 1 464 ? -21.577 -1.163 34.143 1.00 78.38 464 PHE A O 1
ATOM 3846 N N . SER A 1 465 ? -19.688 -2.186 34.774 1.00 72.88 465 SER A N 1
ATOM 3847 C CA . SER A 1 465 ? -20.044 -2.233 36.196 1.00 72.88 465 SER A CA 1
ATOM 3848 C C . SER A 1 465 ? -20.259 -0.846 36.826 1.00 72.88 465 SER A C 1
ATOM 3850 O O . SER A 1 465 ? -19.573 0.140 36.531 1.00 72.88 465 SER A O 1
ATOM 3852 N N . GLY A 1 466 ? -21.225 -0.779 37.748 1.00 71.31 466 GLY A N 1
ATOM 3853 C CA . GLY A 1 466 ? -21.523 0.417 38.534 1.00 71.31 466 GLY A CA 1
ATOM 3854 C C . GLY A 1 466 ? -22.009 1.595 37.683 1.00 71.31 466 GLY A C 1
ATOM 3855 O O . GLY A 1 466 ? -22.903 1.454 36.860 1.00 71.31 466 GLY A O 1
ATOM 3856 N N . ASN A 1 467 ? -21.417 2.776 37.888 1.00 69.50 467 ASN A N 1
ATOM 3857 C CA . ASN A 1 467 ? -21.813 4.015 37.202 1.00 69.50 467 ASN A CA 1
ATOM 3858 C C . ASN A 1 467 ? -21.208 4.174 35.793 1.00 69.50 467 ASN A C 1
ATOM 3860 O O . ASN A 1 467 ? -21.423 5.206 35.154 1.00 69.50 467 ASN A O 1
ATOM 3864 N N . ASN A 1 468 ? -20.411 3.215 35.313 1.00 76.12 468 ASN A N 1
ATOM 3865 C CA . ASN A 1 468 ? -19.739 3.340 34.018 1.00 76.12 468 ASN A CA 1
ATOM 3866 C C . ASN A 1 468 ? -20.696 3.144 32.838 1.00 76.12 468 ASN A C 1
ATOM 3868 O O . ASN A 1 468 ? -20.556 3.855 31.845 1.00 76.12 468 ASN A O 1
ATOM 3872 N N . SER A 1 469 ? -21.709 2.282 32.967 1.00 75.81 469 SER A N 1
ATOM 3873 C CA . SER A 1 469 ? -22.778 2.132 31.969 1.00 75.81 469 SER A CA 1
ATOM 3874 C C . SER A 1 469 ? -23.488 3.462 31.693 1.00 75.81 469 SER A C 1
ATOM 3876 O O . SER A 1 469 ? -23.558 3.896 30.546 1.00 75.81 469 SER A O 1
ATOM 3878 N N . ASN A 1 470 ? -23.888 4.174 32.750 1.00 80.50 470 ASN A N 1
ATOM 3879 C CA . ASN A 1 470 ? -24.542 5.482 32.647 1.00 80.50 470 ASN A CA 1
ATOM 3880 C C . ASN A 1 470 ? -23.642 6.533 31.981 1.00 80.50 470 ASN A C 1
ATOM 3882 O O . ASN A 1 470 ? -24.107 7.320 31.159 1.00 80.50 470 ASN A O 1
ATOM 3886 N N . LYS A 1 471 ? -22.337 6.532 32.284 1.00 85.50 471 LYS A N 1
ATOM 3887 C CA . LYS A 1 471 ? -21.374 7.434 31.627 1.00 85.50 471 LYS A CA 1
ATOM 3888 C C . LYS A 1 471 ? -21.218 7.118 30.139 1.00 85.50 471 LYS A C 1
ATOM 3890 O O . LYS A 1 471 ? -21.104 8.038 29.335 1.00 85.50 471 LYS A O 1
ATOM 3895 N N . ILE A 1 472 ? -21.189 5.838 29.765 1.00 85.25 472 ILE A N 1
ATOM 3896 C CA . ILE A 1 472 ? -21.090 5.415 28.362 1.00 85.25 472 ILE A CA 1
ATOM 3897 C C . ILE A 1 472 ? -22.370 5.787 27.604 1.00 85.25 472 ILE A C 1
ATOM 3899 O O . ILE A 1 472 ? -22.277 6.369 26.525 1.00 85.25 472 ILE A O 1
ATOM 3903 N N . ALA A 1 473 ? -23.543 5.557 28.197 1.00 86.00 473 ALA A N 1
ATOM 3904 C CA . ALA A 1 473 ? -24.829 6.002 27.666 1.00 86.00 473 ALA A CA 1
ATOM 3905 C C . ALA A 1 473 ? -24.861 7.525 27.436 1.00 86.00 473 ALA A C 1
ATOM 3907 O O . ALA A 1 473 ? -25.214 7.985 26.349 1.00 86.00 473 ALA A O 1
ATOM 3908 N N . GLU A 1 474 ? -24.394 8.317 28.406 1.00 88.94 474 GLU A N 1
ATOM 3909 C CA . GLU A 1 474 ? -24.288 9.774 28.274 1.00 88.94 474 GLU A CA 1
ATOM 3910 C C . GLU A 1 474 ? -23.369 10.187 27.109 1.00 88.94 474 GLU A C 1
ATOM 3912 O O . GLU A 1 474 ? -23.702 11.094 26.338 1.00 88.94 474 GLU A O 1
ATOM 3917 N N . ILE A 1 475 ? -22.227 9.507 26.944 1.00 88.25 475 ILE A N 1
ATOM 3918 C CA . ILE A 1 475 ? -21.302 9.741 25.825 1.00 88.25 475 ILE A CA 1
ATOM 3919 C C . ILE A 1 475 ? -21.987 9.444 24.489 1.00 88.25 475 ILE A C 1
ATOM 3921 O O . ILE A 1 475 ? -21.833 10.238 23.559 1.00 88.25 475 ILE A O 1
ATOM 3925 N N . ILE A 1 476 ? -22.749 8.350 24.381 1.00 88.50 476 ILE A N 1
ATOM 3926 C CA . ILE A 1 476 ? -23.480 7.993 23.154 1.00 88.50 476 ILE A CA 1
ATOM 3927 C C . ILE A 1 476 ? -24.490 9.089 22.813 1.00 88.50 476 ILE A C 1
ATOM 3929 O O . ILE A 1 476 ? -24.462 9.614 21.700 1.00 88.50 476 ILE A O 1
ATOM 3933 N N . VAL A 1 477 ? -25.325 9.490 23.777 1.00 90.25 477 VAL A N 1
ATOM 3934 C CA . VAL A 1 477 ? -26.353 10.522 23.573 1.00 90.25 477 VAL A CA 1
ATOM 3935 C C . VAL A 1 477 ? -25.727 11.829 23.093 1.00 90.25 477 VAL A C 1
ATOM 3937 O O . VAL A 1 477 ? -26.128 12.361 22.055 1.00 90.25 477 VAL A O 1
ATOM 3940 N N . LYS A 1 478 ? -24.696 12.321 23.790 1.00 89.88 478 LYS A N 1
ATOM 3941 C CA . LYS A 1 478 ? -23.983 13.546 23.398 1.00 89.88 478 LYS A CA 1
ATOM 3942 C C . LYS A 1 478 ? -23.371 13.427 22.002 1.00 89.88 478 LYS A C 1
ATOM 3944 O O . LYS A 1 478 ? -23.520 14.337 21.192 1.00 89.88 478 LYS A O 1
ATOM 3949 N N . SER A 1 479 ? -22.724 12.302 21.704 1.00 87.88 479 SER A N 1
ATOM 3950 C CA . SER A 1 479 ? -22.013 12.104 20.437 1.00 87.88 479 SER A CA 1
ATOM 3951 C C . SER A 1 479 ? -22.965 12.009 19.245 1.00 87.88 479 SER A C 1
ATOM 3953 O O . SER A 1 479 ? -22.718 12.640 18.219 1.00 87.88 479 SER A O 1
ATOM 3955 N N . VAL A 1 480 ? -24.091 11.297 19.368 1.00 88.56 480 VAL A N 1
ATOM 3956 C CA . VAL A 1 480 ? -25.087 11.213 18.285 1.00 88.56 480 VAL A CA 1
ATOM 3957 C C . VAL A 1 480 ? -25.715 12.582 18.027 1.00 88.56 480 VAL A C 1
ATOM 3959 O O . VAL A 1 480 ? -25.762 13.009 16.873 1.00 88.56 480 VAL A O 1
ATOM 3962 N N . LEU A 1 481 ? -26.122 13.312 19.072 1.00 88.94 481 LEU A N 1
ATOM 3963 C CA . LEU A 1 481 ? -26.700 14.653 18.921 1.00 88.94 481 LEU A CA 1
ATOM 3964 C C . LEU A 1 481 ? -25.711 15.640 18.281 1.00 88.94 481 LEU A C 1
ATOM 3966 O O . LEU A 1 481 ? -26.082 16.373 17.362 1.00 88.94 481 LEU A O 1
ATOM 3970 N N . SER A 1 482 ? -24.442 15.621 18.698 1.00 88.00 482 SER A N 1
ATOM 3971 C CA . SER A 1 482 ? -23.393 16.430 18.066 1.00 88.00 482 SER A CA 1
ATOM 3972 C C . SER A 1 482 ? -23.156 16.021 16.613 1.00 88.00 482 SER A C 1
ATOM 3974 O O . SER A 1 482 ? -23.073 16.882 15.741 1.00 88.00 482 SER A O 1
ATOM 3976 N N . SER A 1 483 ? -23.140 14.724 16.296 1.00 87.75 483 SER A N 1
ATOM 3977 C CA . SER A 1 483 ? -22.989 14.266 14.908 1.00 87.75 483 SER A CA 1
ATOM 3978 C C . SER A 1 483 ? -24.126 14.754 13.994 1.00 87.75 483 SER A C 1
ATOM 3980 O O . SER A 1 483 ? -23.876 15.138 12.846 1.00 87.75 483 SER A O 1
ATOM 3982 N N . MET A 1 484 ? -25.359 14.809 14.518 1.00 85.81 484 MET A N 1
ATOM 3983 C CA . MET A 1 484 ? -26.536 15.338 13.822 1.00 85.81 484 MET A CA 1
ATOM 3984 C C . MET A 1 484 ? -26.438 16.850 13.619 1.00 85.81 484 MET A C 1
ATOM 3986 O O . MET A 1 484 ? -26.769 17.338 12.540 1.00 85.81 484 MET A O 1
ATOM 3990 N N . LYS A 1 485 ? -25.932 17.592 14.615 1.00 86.62 485 LYS A N 1
ATOM 3991 C CA . LYS A 1 485 ? -25.667 19.037 14.504 1.00 86.62 485 LYS A CA 1
ATOM 3992 C C . LYS A 1 485 ? -24.731 19.356 13.332 1.00 86.62 485 LYS A C 1
ATOM 3994 O O . LYS A 1 485 ? -24.936 20.360 12.659 1.00 86.62 485 LYS A O 1
ATOM 3999 N N . TYR A 1 486 ? -23.751 18.493 13.065 1.00 82.75 486 TYR A N 1
ATOM 4000 C CA . TYR A 1 486 ? -22.827 18.617 11.930 1.00 82.75 486 TYR A CA 1
ATOM 4001 C C . TYR A 1 486 ? -23.328 17.946 10.633 1.00 82.75 486 TYR A C 1
ATOM 4003 O O . TYR A 1 486 ? -22.555 17.770 9.697 1.00 82.75 486 TYR A O 1
ATOM 4011 N N . GLY A 1 487 ? -24.608 17.563 10.548 1.00 78.19 487 GLY A N 1
ATOM 4012 C CA . GLY A 1 487 ? -25.243 17.132 9.297 1.00 78.19 487 GLY A CA 1
ATOM 4013 C C . GLY A 1 487 ? -25.024 15.670 8.887 1.00 78.19 487 GLY A C 1
ATOM 4014 O O . GLY A 1 487 ? -25.231 15.340 7.719 1.00 78.19 487 GLY A O 1
ATOM 4015 N N . SER A 1 488 ? -24.628 14.768 9.797 1.00 80.25 488 SER A N 1
ATOM 4016 C CA . SER A 1 488 ? -24.497 13.344 9.443 1.00 80.25 488 SER A CA 1
ATOM 4017 C C . SER A 1 488 ? -25.844 12.631 9.335 1.00 80.25 488 SER A C 1
ATOM 4019 O O . SER A 1 488 ? -26.604 12.526 10.299 1.00 80.25 488 SER A O 1
ATOM 4021 N N . ASN A 1 489 ? -26.073 12.017 8.171 1.00 82.44 489 ASN A N 1
ATOM 4022 C CA . ASN A 1 489 ? -27.191 11.102 7.932 1.00 82.44 489 ASN A CA 1
ATOM 4023 C C . ASN A 1 489 ? -27.126 9.841 8.808 1.00 82.44 489 ASN A C 1
ATOM 4025 O O . ASN A 1 489 ? -28.160 9.254 9.118 1.00 82.44 489 ASN A O 1
ATOM 4029 N N . GLU A 1 490 ? -25.928 9.403 9.198 1.00 80.12 490 GLU A N 1
ATOM 4030 C CA . GLU A 1 490 ? -25.754 8.217 10.040 1.00 80.12 490 GLU A CA 1
ATOM 4031 C C . GLU A 1 490 ? -26.205 8.489 11.481 1.00 80.12 490 GLU A C 1
ATOM 4033 O O . GLU A 1 490 ? -26.878 7.652 12.084 1.00 80.12 490 GLU A O 1
ATOM 4038 N N . GLY A 1 491 ? -25.946 9.701 11.986 1.00 78.25 491 GLY A N 1
ATOM 4039 C CA . GLY A 1 491 ? -26.458 10.159 13.278 1.00 78.25 491 GLY A CA 1
ATOM 4040 C C . GLY A 1 491 ? -27.988 10.172 13.316 1.00 78.25 491 GLY A C 1
ATOM 4041 O O . GLY A 1 491 ? -28.591 9.678 14.266 1.00 78.25 491 GLY A O 1
ATOM 4042 N N . VAL A 1 492 ? -28.629 10.635 12.235 1.00 82.19 492 VAL A N 1
ATOM 4043 C CA . VAL A 1 492 ? -30.099 10.635 12.105 1.00 82.19 492 VAL A CA 1
ATOM 4044 C C . VAL A 1 492 ? -30.672 9.216 12.158 1.00 82.19 492 VAL A C 1
ATOM 4046 O O . VAL A 1 492 ? -31.658 8.981 12.853 1.00 82.19 492 VAL A O 1
ATOM 4049 N N . LYS A 1 493 ? -30.050 8.240 11.484 1.00 85.50 493 LYS A N 1
ATOM 4050 C CA . LYS A 1 493 ? -30.502 6.835 11.542 1.00 85.50 493 LYS A CA 1
ATOM 4051 C C . LYS A 1 493 ? -30.419 6.255 12.956 1.00 85.50 493 LYS A C 1
ATOM 4053 O O . LYS A 1 493 ? -31.284 5.474 13.350 1.00 85.50 493 LYS A O 1
ATOM 4058 N N . ARG A 1 494 ? -29.399 6.652 13.723 1.00 84.19 494 ARG A N 1
ATOM 4059 C CA . ARG A 1 494 ? -29.181 6.213 15.110 1.00 84.19 494 ARG A CA 1
ATOM 4060 C C . ARG A 1 494 ? -30.082 6.918 16.126 1.00 84.19 494 ARG A C 1
ATOM 4062 O O . ARG A 1 494 ? -30.101 6.511 17.282 1.00 84.19 494 ARG A O 1
ATOM 4069 N N . PHE A 1 495 ? -30.883 7.905 15.719 1.00 85.12 495 PHE A N 1
ATOM 4070 C CA . PHE A 1 495 ? -31.783 8.621 16.628 1.00 85.12 495 PHE A CA 1
ATOM 4071 C C . PHE A 1 495 ? -32.765 7.691 17.358 1.00 85.12 495 PHE A C 1
ATOM 4073 O O . PHE A 1 495 ? -33.009 7.860 18.548 1.00 85.12 495 PHE A O 1
ATOM 4080 N N . SER A 1 496 ? -33.276 6.659 16.680 1.00 86.25 496 SER A N 1
ATOM 4081 C CA . SER A 1 496 ? -34.155 5.653 17.299 1.00 86.25 496 SER A CA 1
ATOM 4082 C C . SER A 1 496 ? -33.499 4.922 18.478 1.00 86.25 496 SER A C 1
ATOM 4084 O O . SER A 1 496 ? -34.167 4.617 19.461 1.00 86.25 496 SER A O 1
ATOM 4086 N N . ARG A 1 497 ? -32.181 4.694 18.414 1.00 87.19 497 ARG A N 1
ATOM 4087 C CA . ARG A 1 497 ? -31.410 4.070 19.492 1.00 87.19 497 ARG A CA 1
ATOM 4088 C C . ARG A 1 497 ? -31.262 4.992 20.702 1.00 87.19 497 ARG A C 1
ATOM 4090 O O . ARG A 1 497 ? -31.217 4.495 21.817 1.00 87.19 497 ARG A O 1
ATOM 4097 N N . LEU A 1 498 ? -31.253 6.314 20.515 1.00 87.56 498 LEU A N 1
ATOM 4098 C CA . LEU A 1 498 ? -31.213 7.253 21.642 1.00 87.56 498 LEU A CA 1
ATOM 4099 C C . LEU A 1 498 ? -32.439 7.127 22.542 1.00 87.56 498 LEU A C 1
ATOM 4101 O O . LEU A 1 498 ? -32.297 7.213 23.755 1.00 87.56 498 LEU A O 1
ATOM 4105 N N . LEU A 1 499 ? -33.616 6.893 21.958 1.00 86.75 499 LEU A N 1
ATOM 4106 C CA . LEU A 1 499 ? -34.844 6.698 22.729 1.00 86.75 499 LEU A CA 1
ATOM 4107 C C . LEU A 1 499 ? -34.735 5.463 23.631 1.00 86.75 499 LEU A C 1
ATOM 4109 O O . LEU A 1 499 ? -35.053 5.553 24.806 1.00 86.75 499 LEU A O 1
ATOM 4113 N N . GLN A 1 500 ? -34.174 4.366 23.113 1.00 85.31 500 GLN A N 1
ATOM 4114 C CA . GLN A 1 500 ? -33.959 3.128 23.874 1.00 85.31 500 GLN A CA 1
ATOM 4115 C C . GLN A 1 500 ? -32.911 3.248 24.988 1.00 85.31 500 GLN A C 1
ATOM 4117 O O . GLN A 1 500 ? -32.932 2.449 25.906 1.00 85.31 500 GLN A O 1
ATOM 4122 N N . ILE A 1 501 ? -31.951 4.171 24.867 1.00 84.12 501 ILE A N 1
ATOM 4123 C CA . ILE A 1 501 ? -30.908 4.393 25.886 1.00 84.12 501 ILE A CA 1
ATOM 4124 C C . ILE A 1 501 ? -31.432 5.283 27.027 1.00 84.12 501 ILE A C 1
ATOM 4126 O O . ILE A 1 501 ? -30.883 5.271 28.127 1.00 84.12 501 ILE A O 1
ATOM 4130 N N . ILE A 1 502 ? -32.437 6.116 26.739 1.00 80.19 502 ILE A N 1
ATOM 4131 C CA . ILE A 1 502 ? -33.048 7.040 27.704 1.00 80.19 502 ILE A CA 1
ATOM 4132 C C . ILE A 1 502 ? -34.193 6.363 28.475 1.00 80.19 502 ILE A C 1
ATOM 4134 O O . ILE A 1 502 ? -34.428 6.731 29.628 1.00 80.19 502 ILE A O 1
ATOM 4138 N N . GLU A 1 503 ? -34.906 5.434 27.830 1.00 72.94 503 GLU A N 1
ATOM 4139 C CA . GLU A 1 503 ? -35.826 4.484 28.478 1.00 72.94 503 GLU A CA 1
ATOM 4140 C C . GLU A 1 503 ? -35.078 3.536 29.422 1.00 72.94 503 GLU A C 1
ATOM 4142 O O . GLU A 1 503 ? -35.608 3.314 30.538 1.00 72.94 503 GLU A O 1
#

pLDDT: mean 81.14, std 12.59, range [36.75, 97.19]

Foldseek 3Di:
DLVVCLQLVVLVVNQCVLCDPNQAPVNLVVDPVSVVPPVVSNLVSLLLCCQPNALVSLLVSVRVVCLVVLLVPPPPPPDPDPCPPVVVVSPVVNVCCLAPPLVSVLLVVVLVVVVVVNVVSCVPHPVPPVLVVLLSVLCVVCVVLLVVLQVCLVVVVPPPVPSVVVVVVSCVPSHVVVDDQDDLAPDGLSVLSVSLSSLLSSLVVSQVSSNHDDPDSRDDDDPPRGDQSSLQVNLVSLLSSLVSCLNNLVLSSSVVSLVVNVVSLVSHPCSLLSLLSSLLSQLSSLLVVLVVPPPPDFPLNSLLDCNLVSLQVNVVSLVVDDCPDLSSLVSLLSSLVSLLSVLCSNLVVCLVPVCSVVCNVPPPVRDPVSVVSLVCSQPNPDPPPPPPNGPLVSNQSSLVVSLVSLVVVLVVLVVVLVPDDPVRNLSSLLSSLVSLLSNLCSLVVVLVCVVVVVRPPCSCCVCCPDCNVVVSLVSNLVSLVSSVVSPDPSSVVCVVVNVVSVD